Protein AF-A0A7V5RLP4-F1 (afdb_monomer_lite)

Radius of gyration: 27.38 Å; chains: 1; bounding box: 70×38×85 Å

Structure (mmCIF, N/CA/C/O backbone):
data_AF-A0A7V5RLP4-F1
#
_entry.id   AF-A0A7V5RLP4-F1
#
loop_
_atom_site.group_PDB
_atom_site.id
_atom_site.type_symbol
_atom_site.label_atom_id
_atom_site.label_alt_id
_atom_site.label_comp_id
_atom_site.label_asym_id
_atom_site.label_entity_id
_atom_site.label_seq_id
_atom_site.pdbx_PDB_ins_code
_atom_site.Cartn_x
_atom_site.Cartn_y
_atom_site.Cartn_z
_atom_site.occupancy
_atom_site.B_iso_or_equiv
_atom_site.auth_seq_id
_atom_site.auth_comp_id
_atom_site.auth_asym_id
_atom_site.auth_atom_id
_atom_site.pdbx_PDB_model_num
ATOM 1 N N . MET A 1 1 ? 1.473 2.993 -6.554 1.00 88.00 1 MET A N 1
ATOM 2 C CA . MET A 1 1 ? 2.662 3.403 -5.784 1.00 88.00 1 MET A CA 1
ATOM 3 C C . MET A 1 1 ? 2.855 4.885 -6.023 1.00 88.00 1 MET A C 1
ATOM 5 O O . MET A 1 1 ? 2.101 5.454 -6.803 1.00 88.00 1 MET A O 1
ATOM 9 N N . ASP A 1 2 ? 3.792 5.537 -5.348 1.00 88.06 2 ASP A N 1
ATOM 10 C CA . ASP A 1 2 ? 4.184 6.894 -5.712 1.00 88.06 2 ASP A CA 1
ATOM 11 C C . ASP A 1 2 ? 4.863 6.926 -7.097 1.00 88.06 2 ASP A C 1
ATOM 13 O O . ASP A 1 2 ? 5.425 5.930 -7.567 1.00 88.06 2 ASP A O 1
ATOM 17 N N . SER A 1 3 ? 4.816 8.085 -7.756 1.00 92.00 3 SER A N 1
ATOM 18 C CA . SER A 1 3 ? 5.330 8.247 -9.119 1.00 92.00 3 SER A CA 1
ATOM 19 C C . SER A 1 3 ? 6.837 8.004 -9.234 1.00 92.00 3 SER A C 1
ATOM 21 O O . SER A 1 3 ? 7.285 7.493 -10.257 1.00 92.00 3 SER A O 1
ATOM 23 N N . LEU A 1 4 ? 7.633 8.338 -8.209 1.00 95.00 4 LEU A N 1
ATOM 24 C CA . LEU A 1 4 ? 9.088 8.146 -8.251 1.00 95.00 4 LEU A CA 1
ATOM 25 C C . LEU A 1 4 ? 9.426 6.655 -8.295 1.00 95.00 4 LEU A C 1
ATOM 27 O O . LEU A 1 4 ? 10.275 6.226 -9.080 1.00 95.00 4 LEU A O 1
ATOM 31 N N . THR A 1 5 ? 8.718 5.859 -7.502 1.00 95.94 5 THR A N 1
ATOM 32 C CA . THR A 1 5 ? 8.813 4.403 -7.528 1.00 95.94 5 THR A CA 1
ATOM 33 C C . THR A 1 5 ? 8.477 3.832 -8.904 1.00 95.94 5 THR A C 1
ATOM 35 O O . THR A 1 5 ? 9.237 3.014 -9.427 1.00 95.94 5 THR A O 1
ATOM 38 N N . GLN A 1 6 ? 7.386 4.291 -9.524 1.00 96.50 6 GLN A N 1
ATOM 39 C CA . GLN A 1 6 ? 6.956 3.789 -10.833 1.00 96.50 6 GLN A CA 1
ATOM 40 C C . GLN A 1 6 ? 7.912 4.183 -11.967 1.00 96.50 6 GLN A C 1
ATOM 42 O O . GLN A 1 6 ? 8.258 3.349 -12.806 1.00 96.50 6 GLN A O 1
ATOM 47 N N . ILE A 1 7 ? 8.442 5.409 -11.935 1.00 97.12 7 ILE A N 1
ATOM 48 C CA . ILE A 1 7 ? 9.507 5.864 -12.840 1.00 97.12 7 ILE A CA 1
ATOM 49 C C . ILE A 1 7 ? 10.759 4.992 -12.685 1.00 97.12 7 ILE A C 1
ATOM 51 O O . ILE A 1 7 ? 11.343 4.560 -13.681 1.00 97.12 7 ILE A O 1
ATOM 55 N N . THR A 1 8 ? 11.160 4.707 -11.442 1.00 98.19 8 THR A N 1
ATOM 56 C CA . THR A 1 8 ? 12.350 3.900 -11.133 1.00 98.19 8 THR A CA 1
ATOM 57 C C . THR A 1 8 ? 12.193 2.470 -11.647 1.00 98.19 8 THR A C 1
ATOM 59 O O . THR A 1 8 ? 13.074 1.961 -12.343 1.00 98.19 8 THR A O 1
ATOM 62 N N . LEU A 1 9 ? 11.052 1.831 -11.363 1.00 98.31 9 LEU A N 1
ATOM 63 C CA . LEU A 1 9 ? 10.751 0.485 -11.845 1.00 98.31 9 LEU A CA 1
ATOM 64 C C . LEU A 1 9 ? 10.711 0.437 -13.372 1.00 98.31 9 LEU A C 1
ATOM 66 O O . LEU A 1 9 ? 11.380 -0.406 -13.973 1.00 98.31 9 LEU A O 1
ATOM 70 N N . GLY A 1 10 ? 9.981 1.363 -13.995 1.00 98.12 10 GLY A N 1
ATOM 71 C CA . GLY A 1 10 ? 9.885 1.467 -15.445 1.00 98.12 10 GLY A CA 1
ATOM 72 C C . GLY A 1 10 ? 11.258 1.608 -16.099 1.00 98.12 10 GLY A C 1
ATOM 73 O O . GLY A 1 10 ? 11.580 0.873 -17.032 1.00 98.12 10 GLY A O 1
ATOM 74 N N . ALA A 1 11 ? 12.113 2.493 -15.582 1.00 98.56 11 ALA A N 1
ATOM 75 C CA . ALA A 1 11 ? 13.463 2.691 -16.101 1.00 98.56 11 ALA A CA 1
ATOM 76 C C . ALA A 1 11 ? 14.354 1.451 -15.957 1.00 98.56 11 ALA A C 1
ATOM 78 O O . ALA A 1 11 ? 15.051 1.087 -16.906 1.00 98.56 11 ALA A O 1
ATOM 79 N N . ALA A 1 12 ? 14.320 0.779 -14.805 1.00 98.50 12 ALA A N 1
ATOM 80 C CA . ALA A 1 12 ? 15.115 -0.425 -14.565 1.00 98.50 12 ALA A CA 1
ATOM 81 C C . ALA A 1 12 ? 14.670 -1.608 -15.441 1.00 98.50 12 ALA A C 1
ATOM 83 O O . ALA A 1 12 ? 15.495 -2.380 -15.939 1.00 98.50 12 ALA A O 1
ATOM 84 N N . VAL A 1 13 ? 13.362 -1.731 -15.674 1.00 98.25 13 VAL A N 1
ATOM 85 C CA . VAL A 1 13 ? 12.774 -2.698 -16.609 1.00 98.25 13 VAL A CA 1
ATOM 86 C C . VAL A 1 13 ? 13.137 -2.346 -18.055 1.00 98.25 13 VAL A C 1
ATOM 88 O O . VAL A 1 13 ? 13.515 -3.222 -18.835 1.00 98.25 13 VAL A O 1
ATOM 91 N N . GLY A 1 14 ? 13.111 -1.062 -18.415 1.00 97.94 14 GLY A N 1
ATOM 92 C CA . GLY A 1 14 ? 13.597 -0.573 -19.704 1.00 97.94 14 GLY A CA 1
ATOM 93 C C . GLY A 1 14 ? 15.065 -0.935 -19.939 1.00 97.94 14 GLY A C 1
ATOM 94 O O . GLY A 1 14 ? 15.421 -1.493 -20.978 1.00 97.94 14 GLY A O 1
ATOM 95 N N . GLU A 1 15 ? 15.919 -0.717 -18.940 1.00 98.06 15 GLU A N 1
ATOM 96 C CA . GLU A 1 15 ? 17.317 -1.147 -18.980 1.00 98.06 15 GLU A CA 1
ATOM 97 C C . GLU A 1 15 ? 17.457 -2.663 -19.158 1.00 98.06 15 GLU A C 1
ATOM 99 O O . GLU A 1 15 ? 18.246 -3.115 -19.989 1.00 98.06 15 GLU A O 1
ATOM 104 N N . ALA A 1 16 ? 16.680 -3.454 -18.418 1.00 97.62 16 ALA A N 1
ATOM 105 C CA . ALA A 1 16 ? 16.729 -4.911 -18.499 1.00 97.62 16 ALA A CA 1
ATOM 106 C C . ALA A 1 16 ? 16.284 -5.448 -19.872 1.00 97.62 16 ALA A C 1
ATOM 108 O O . ALA A 1 16 ? 16.827 -6.445 -20.346 1.00 97.62 16 ALA A O 1
ATOM 109 N N . THR A 1 17 ? 15.327 -4.783 -20.523 1.00 96.81 17 THR A N 1
ATOM 110 C CA . THR A 1 17 ? 14.737 -5.218 -21.800 1.00 96.81 17 THR A CA 1
ATOM 111 C C . THR A 1 17 ? 15.553 -4.783 -23.016 1.00 96.81 17 THR A C 1
ATOM 113 O O . THR A 1 17 ? 15.830 -5.593 -23.902 1.00 96.81 17 THR A O 1
ATOM 116 N N . LEU A 1 18 ? 15.959 -3.510 -23.079 1.00 96.31 18 LEU A N 1
ATOM 117 C CA . LEU A 1 18 ? 16.610 -2.923 -24.258 1.00 96.31 18 LEU A CA 1
ATOM 118 C C . LEU A 1 18 ? 17.900 -2.147 -23.963 1.00 96.31 18 LEU A C 1
ATOM 120 O O . LEU A 1 18 ? 18.554 -1.684 -24.905 1.00 96.31 18 LEU A O 1
ATOM 124 N N . GLY A 1 19 ? 18.323 -2.038 -22.702 1.00 95.50 19 GLY A N 1
ATOM 125 C CA . GLY A 1 19 ? 19.481 -1.238 -22.287 1.00 95.50 19 GLY A CA 1
ATOM 126 C C . GLY A 1 19 ? 20.775 -1.567 -23.029 1.00 95.50 19 GLY A C 1
ATOM 127 O O . GLY A 1 19 ? 21.498 -0.669 -23.462 1.00 95.50 19 GLY A O 1
ATOM 128 N N . ARG A 1 20 ? 21.032 -2.850 -23.312 1.00 93.50 20 ARG A N 1
ATOM 129 C CA . ARG A 1 20 ? 22.218 -3.274 -24.085 1.00 93.50 20 ARG A CA 1
ATOM 130 C C . ARG A 1 20 ? 22.219 -2.767 -25.531 1.00 93.50 20 ARG A C 1
ATOM 132 O O . ARG A 1 20 ? 23.291 -2.508 -26.073 1.00 93.50 20 ARG A O 1
ATOM 139 N N . LYS A 1 21 ? 21.042 -2.609 -26.152 1.00 93.38 21 LYS A N 1
ATOM 140 C CA . LYS A 1 21 ? 20.908 -2.128 -27.537 1.00 93.38 21 LYS A CA 1
ATOM 141 C C . LYS A 1 21 ? 20.941 -0.604 -27.597 1.00 93.38 21 LYS A C 1
ATOM 143 O O . LYS A 1 21 ? 21.742 -0.040 -28.337 1.00 93.38 21 LYS A O 1
ATOM 148 N N . VAL A 1 22 ? 20.130 0.077 -26.786 1.00 94.81 22 VAL A N 1
ATOM 149 C CA . VAL A 1 22 ? 19.871 1.526 -26.941 1.00 94.81 22 VAL A CA 1
ATOM 150 C C . VAL A 1 22 ? 20.313 2.386 -25.747 1.00 94.81 22 VAL A C 1
ATOM 152 O O . VAL A 1 22 ? 20.128 3.603 -25.764 1.00 94.81 22 VAL A O 1
ATOM 155 N N . GLY A 1 23 ? 20.952 1.793 -24.733 1.00 94.88 23 GLY A N 1
ATOM 156 C CA . GLY A 1 23 ? 21.509 2.497 -23.572 1.00 94.88 23 GLY A CA 1
ATOM 157 C C . GLY A 1 23 ? 20.450 3.240 -22.757 1.00 94.88 23 GLY A C 1
ATOM 158 O O . GLY A 1 23 ? 19.337 2.752 -22.580 1.00 94.88 23 GLY A O 1
ATOM 159 N N . ASN A 1 24 ? 20.775 4.458 -22.309 1.00 96.25 24 ASN A N 1
ATOM 160 C CA . ASN A 1 24 ? 19.891 5.283 -21.471 1.00 96.25 24 ASN A CA 1
ATOM 161 C C . ASN A 1 24 ? 18.547 5.630 -22.138 1.00 96.25 24 ASN A C 1
ATOM 163 O O . ASN A 1 24 ? 17.594 5.946 -21.433 1.00 96.25 24 ASN A O 1
ATOM 167 N N . LYS A 1 25 ? 18.417 5.509 -23.469 1.00 96.19 25 LYS A N 1
ATOM 168 C CA . LYS A 1 25 ? 17.109 5.638 -24.137 1.00 96.19 25 LYS A CA 1
ATOM 169 C C . LYS A 1 25 ? 16.126 4.562 -23.669 1.00 96.19 25 LYS A C 1
ATOM 171 O O . LYS A 1 25 ? 14.938 4.839 -23.578 1.00 96.19 25 LYS A O 1
ATOM 176 N N . ALA A 1 26 ? 16.613 3.361 -23.349 1.00 97.00 26 ALA A N 1
ATOM 177 C CA . ALA A 1 26 ? 15.777 2.289 -22.821 1.00 97.00 26 ALA A CA 1
ATOM 178 C C . ALA A 1 26 ? 15.255 2.649 -21.426 1.00 97.00 26 ALA A C 1
ATOM 180 O O . ALA A 1 26 ? 14.072 2.499 -21.154 1.00 97.00 26 ALA A O 1
ATOM 181 N N . MET A 1 27 ? 16.119 3.197 -20.569 1.00 98.00 27 MET A N 1
ATOM 182 C CA . MET A 1 27 ? 15.724 3.684 -19.245 1.00 98.00 27 MET A CA 1
ATOM 183 C C . MET A 1 27 ? 14.701 4.820 -19.339 1.00 98.00 27 MET A C 1
ATOM 185 O O . MET A 1 27 ? 13.690 4.782 -18.650 1.00 98.00 27 MET A O 1
ATOM 189 N N . LEU A 1 28 ? 14.917 5.793 -20.230 1.00 97.88 28 LEU A N 1
ATOM 190 C CA . LEU A 1 28 ? 13.987 6.906 -20.432 1.00 97.88 28 LEU A CA 1
ATOM 191 C C . LEU A 1 28 ? 12.606 6.424 -20.894 1.00 97.88 28 LEU A C 1
ATOM 193 O O . LEU A 1 28 ? 11.597 6.756 -20.280 1.00 97.88 28 LEU A O 1
ATOM 197 N N . TRP A 1 29 ? 12.548 5.620 -21.958 1.00 97.81 29 TRP A N 1
ATOM 198 C CA . TRP A 1 29 ? 11.272 5.104 -22.458 1.00 97.81 29 TRP A CA 1
ATOM 199 C C . TRP A 1 29 ? 10.625 4.108 -21.499 1.00 97.81 29 TRP A C 1
ATOM 201 O O . TRP A 1 29 ? 9.402 4.035 -21.445 1.00 97.81 29 TRP A O 1
ATOM 211 N N . GLY A 1 30 ? 11.427 3.380 -20.721 1.00 98.06 30 GLY A N 1
ATOM 212 C CA . GLY A 1 30 ? 10.949 2.534 -19.637 1.00 98.06 30 GLY A CA 1
ATOM 213 C C . GLY A 1 30 ? 10.281 3.354 -18.536 1.00 98.06 30 GLY A C 1
ATOM 214 O O . GLY A 1 30 ? 9.171 3.024 -18.136 1.00 98.06 30 GLY A O 1
ATOM 215 N N . ALA A 1 31 ? 10.902 4.454 -18.096 1.00 98.00 31 ALA A N 1
ATOM 216 C CA . ALA A 1 31 ? 10.307 5.396 -17.144 1.00 98.00 31 ALA A CA 1
ATOM 217 C C . ALA A 1 31 ? 8.994 5.980 -17.672 1.00 98.00 31 ALA A C 1
ATOM 219 O O . ALA A 1 31 ? 8.004 6.008 -16.950 1.00 98.00 31 ALA A O 1
ATOM 220 N N . ILE A 1 32 ? 8.966 6.407 -18.939 1.00 97.75 32 ILE A N 1
ATOM 221 C CA . ILE A 1 32 ? 7.748 6.928 -19.573 1.00 97.75 32 ILE A CA 1
ATOM 222 C C . ILE A 1 32 ? 6.660 5.852 -19.581 1.00 97.75 32 ILE A C 1
ATOM 224 O O . ILE A 1 32 ? 5.558 6.108 -19.106 1.00 97.75 32 ILE A O 1
ATOM 228 N N . ALA A 1 33 ? 6.967 4.643 -20.061 1.00 97.06 33 ALA A N 1
ATOM 229 C CA . ALA A 1 33 ? 6.018 3.532 -20.085 1.00 97.06 33 ALA A CA 1
ATOM 230 C C . ALA A 1 33 ? 5.509 3.177 -18.680 1.00 97.06 33 ALA A C 1
ATOM 232 O O . ALA A 1 33 ? 4.318 2.944 -18.513 1.00 97.06 33 ALA A O 1
ATOM 233 N N . GLY A 1 34 ? 6.385 3.210 -17.675 1.00 94.38 34 GLY A N 1
ATOM 234 C CA . GLY A 1 34 ? 6.033 3.015 -16.271 1.00 94.38 34 GLY A CA 1
ATOM 235 C C . GLY A 1 34 ? 5.171 4.131 -15.678 1.00 94.38 34 GLY A C 1
ATOM 236 O O . GLY A 1 34 ? 4.546 3.904 -14.656 1.00 94.38 34 GLY A O 1
ATOM 237 N N . THR A 1 35 ? 5.081 5.310 -16.293 1.00 94.56 35 THR A N 1
ATOM 238 C CA . THR A 1 35 ? 4.209 6.407 -15.829 1.00 94.56 35 THR A CA 1
ATOM 239 C C . THR A 1 35 ? 2.866 6.439 -16.560 1.00 94.56 35 THR A C 1
ATOM 241 O O . THR A 1 35 ? 1.893 6.945 -16.010 1.00 94.56 35 THR A O 1
ATOM 244 N N . ILE A 1 36 ? 2.784 5.887 -17.779 1.00 94.62 36 ILE A N 1
ATOM 245 C CA . ILE A 1 36 ? 1.569 5.920 -18.614 1.00 94.62 36 ILE A CA 1
ATOM 246 C C . ILE A 1 36 ? 0.305 5.456 -17.872 1.00 94.62 36 ILE A C 1
ATOM 248 O O . ILE A 1 36 ? -0.702 6.151 -18.014 1.00 94.62 36 ILE A O 1
ATOM 252 N N . PRO A 1 37 ? 0.306 4.354 -17.091 1.00 91.62 37 PRO A N 1
ATOM 253 C CA . PRO A 1 37 ? -0.910 3.907 -16.417 1.00 91.62 37 PRO A CA 1
ATOM 254 C C . PRO A 1 37 ? -1.540 4.977 -15.515 1.00 91.62 37 PRO A C 1
ATOM 256 O O . PRO A 1 37 ? -2.752 5.178 -15.560 1.00 91.62 37 PRO A O 1
ATOM 259 N N . ASP A 1 38 ? -0.710 5.725 -14.782 1.00 90.56 38 ASP A N 1
ATOM 260 C CA . ASP A 1 38 ? -1.128 6.789 -13.858 1.00 90.56 38 ASP A CA 1
ATOM 261 C C . ASP A 1 38 ? -1.484 8.114 -14.552 1.00 90.56 38 ASP A C 1
ATOM 263 O O . ASP A 1 38 ? -1.999 9.030 -13.909 1.00 90.56 38 ASP A O 1
ATOM 267 N N . LEU A 1 39 ? -1.248 8.253 -15.864 1.00 86.69 39 LEU A N 1
ATOM 268 C CA . LEU A 1 39 ? -1.706 9.431 -16.615 1.00 86.69 39 LEU A CA 1
ATOM 269 C C . LEU A 1 39 ? -3.237 9.489 -16.734 1.00 86.69 39 LEU A C 1
ATOM 271 O O . LEU A 1 39 ? -3.774 10.512 -17.157 1.00 86.69 39 LEU A O 1
ATOM 275 N N . ASP A 1 40 ? -3.948 8.446 -16.294 1.00 80.75 40 ASP A N 1
ATOM 276 C CA . ASP A 1 40 ? -5.395 8.472 -16.066 1.00 80.75 40 ASP A CA 1
ATOM 277 C C . ASP A 1 40 ? -5.829 9.607 -15.114 1.00 80.75 40 ASP A C 1
ATOM 279 O O . ASP A 1 40 ? -6.944 10.121 -15.223 1.00 80.75 40 ASP A O 1
ATOM 283 N N . VAL A 1 41 ? -4.923 10.098 -14.258 1.00 79.12 41 VAL A N 1
ATOM 284 C CA . VAL A 1 41 ? -5.144 11.260 -13.393 1.00 79.12 41 VAL A CA 1
ATOM 285 C C . VAL A 1 41 ? -5.390 12.547 -14.181 1.00 79.12 41 VAL A C 1
ATOM 287 O O . VAL A 1 41 ? -6.027 13.457 -13.656 1.00 79.12 41 VAL A O 1
ATOM 290 N N . LEU A 1 42 ? -4.956 12.640 -15.441 1.00 80.38 42 LEU A N 1
ATOM 291 C CA . LEU A 1 42 ? -5.236 13.796 -16.299 1.00 80.38 42 LEU A CA 1
ATOM 292 C C . LEU A 1 42 ? -6.731 13.932 -16.622 1.00 80.38 42 LEU A C 1
ATOM 294 O O . LEU A 1 42 ? -7.175 15.019 -16.976 1.00 80.38 42 LEU A O 1
ATOM 298 N N . ALA A 1 43 ? -7.519 12.866 -16.439 1.00 77.19 43 ALA A N 1
ATOM 299 C CA . ALA A 1 43 ? -8.974 12.926 -16.520 1.00 77.19 43 ALA A CA 1
ATOM 300 C C . ALA A 1 43 ? -9.622 13.568 -15.276 1.00 77.19 43 ALA A C 1
ATOM 302 O O . ALA A 1 43 ? -10.805 13.896 -15.321 1.00 77.19 43 ALA A O 1
ATOM 303 N N . SER A 1 44 ? -8.872 13.779 -14.181 1.00 76.25 44 SER A N 1
ATOM 304 C CA . SER A 1 44 ? -9.396 14.294 -12.901 1.00 76.25 44 SER A CA 1
ATOM 305 C C . SER A 1 44 ? -10.188 15.604 -13.012 1.00 76.25 44 SER A C 1
ATOM 307 O O . SER A 1 44 ? -11.202 15.700 -12.332 1.00 76.25 44 SER A O 1
ATOM 309 N N . PRO A 1 45 ? -9.805 16.598 -13.843 1.00 80.31 45 PRO A N 1
ATOM 310 C CA . PRO A 1 45 ? -10.593 17.825 -13.999 1.00 80.31 45 PRO A CA 1
ATOM 311 C C . PRO A 1 45 ? -11.989 17.608 -14.603 1.00 80.31 45 PRO A C 1
ATOM 313 O O . PRO A 1 45 ? -12.818 18.510 -14.544 1.00 80.31 45 PRO A O 1
ATOM 316 N N . PHE A 1 46 ? -12.249 16.437 -15.192 1.00 79.94 46 PHE A N 1
ATOM 317 C CA . PHE A 1 46 ? -13.480 16.119 -15.918 1.00 79.94 46 PHE A CA 1
ATOM 318 C C . PHE A 1 46 ? -14.393 15.125 -15.177 1.00 79.94 46 PHE A C 1
ATOM 320 O O . PHE A 1 46 ? -15.435 14.753 -15.713 1.00 79.94 46 PHE A O 1
ATOM 327 N N . ILE A 1 47 ? -14.017 14.668 -13.974 1.00 78.88 47 ILE A N 1
ATOM 328 C CA . ILE A 1 47 ? -14.740 13.636 -13.208 1.00 78.88 47 ILE A CA 1
ATOM 329 C C . ILE A 1 47 ? -14.844 14.003 -11.719 1.00 78.88 47 ILE A C 1
ATOM 331 O O . ILE A 1 47 ? -14.013 14.745 -11.200 1.00 78.88 47 ILE A O 1
ATOM 335 N N . SER A 1 48 ? -15.844 13.470 -11.005 1.00 76.00 48 SER A N 1
ATOM 336 C CA . SER A 1 48 ? -15.986 13.700 -9.553 1.00 76.00 48 SER A CA 1
ATOM 337 C C . SER A 1 48 ? -14.893 12.994 -8.735 1.00 76.00 48 SER A C 1
ATOM 339 O O . SER A 1 48 ? -14.289 12.025 -9.200 1.00 76.00 48 SER A O 1
ATOM 341 N N . ASP A 1 49 ? -14.667 13.415 -7.483 1.00 74.88 49 ASP A N 1
ATOM 342 C CA . ASP A 1 49 ? -13.701 12.774 -6.569 1.00 74.88 49 ASP A CA 1
ATOM 343 C C . ASP A 1 49 ? -13.950 11.263 -6.437 1.00 74.88 49 ASP A C 1
ATOM 345 O O . ASP A 1 49 ? -13.023 10.450 -6.476 1.00 74.88 49 ASP A O 1
ATOM 349 N N . VAL A 1 50 ? -15.219 10.868 -6.328 1.00 76.00 50 VAL A N 1
ATOM 350 C CA . VAL A 1 50 ? -15.617 9.460 -6.220 1.00 76.00 50 VAL A CA 1
ATOM 351 C C . VAL A 1 50 ? -15.411 8.724 -7.541 1.00 76.00 50 VAL A C 1
ATOM 353 O O . VAL A 1 50 ? -14.921 7.594 -7.550 1.00 76.00 50 VAL A O 1
ATOM 356 N N . GLN A 1 51 ? -15.738 9.351 -8.674 1.00 77.69 51 GLN A N 1
ATOM 357 C CA . GLN A 1 51 ? -15.456 8.776 -9.990 1.00 77.69 51 GLN A CA 1
ATOM 358 C C . GLN A 1 51 ? -13.957 8.584 -10.206 1.00 77.69 51 GLN A C 1
ATOM 360 O O . GLN A 1 51 ? -13.560 7.538 -10.707 1.00 77.69 51 GLN A O 1
ATOM 365 N N . ARG A 1 52 ? -13.123 9.525 -9.761 1.00 77.81 52 ARG A N 1
ATOM 366 C CA . ARG A 1 52 ? -11.666 9.404 -9.805 1.00 77.81 52 ARG A CA 1
ATOM 367 C C . ARG A 1 52 ? -11.174 8.197 -9.014 1.00 77.81 52 ARG A C 1
ATOM 369 O O . ARG A 1 52 ? -10.350 7.453 -9.527 1.00 77.81 52 ARG A O 1
ATOM 376 N N . LEU A 1 53 ? -11.703 7.947 -7.813 1.00 79.12 53 LEU A N 1
ATOM 377 C CA . LEU A 1 53 ? -11.339 6.762 -7.017 1.00 79.12 53 LEU A CA 1
ATOM 378 C C . LEU A 1 53 ? -11.696 5.443 -7.703 1.00 79.12 53 LEU A C 1
ATOM 380 O O . LEU A 1 53 ? -11.021 4.436 -7.475 1.00 79.12 53 LEU A O 1
ATOM 384 N N . VAL A 1 54 ? -12.775 5.432 -8.488 1.00 79.88 54 VAL A N 1
ATOM 385 C CA . VAL A 1 54 ? -13.231 4.253 -9.231 1.00 79.88 54 VAL A CA 1
ATOM 386 C C . VAL A 1 54 ? -12.440 4.086 -10.525 1.00 79.88 54 VAL A C 1
ATOM 388 O O . VAL A 1 54 ? -11.949 2.995 -10.784 1.00 79.88 54 VAL A O 1
ATOM 391 N N . PHE A 1 55 ? -12.292 5.151 -11.310 1.00 80.38 55 PHE A N 1
ATOM 392 C CA . PHE A 1 55 ? -11.641 5.135 -12.617 1.00 80.38 55 PHE A CA 1
ATOM 393 C C . PHE A 1 55 ? -10.136 4.905 -12.508 1.00 80.38 55 PHE A C 1
ATOM 395 O O . PHE A 1 55 ? -9.600 4.068 -13.235 1.00 80.38 55 PHE A O 1
ATOM 402 N N . HIS A 1 56 ? -9.480 5.582 -11.562 1.00 81.75 56 HIS A N 1
ATOM 403 C CA . HIS A 1 56 ? -8.058 5.400 -11.317 1.00 81.75 56 HIS A CA 1
ATOM 404 C C . HIS A 1 56 ? -7.781 3.932 -10.975 1.00 81.75 56 HIS A C 1
ATOM 406 O O . HIS A 1 56 ? -8.458 3.350 -10.117 1.00 81.75 56 HIS A O 1
ATOM 412 N N . ARG A 1 57 ? -6.799 3.331 -11.654 1.00 83.62 57 ARG A N 1
ATOM 413 C CA . ARG A 1 57 ? -6.445 1.901 -11.528 1.00 83.62 57 ARG A CA 1
ATOM 414 C C . ARG A 1 57 ? -7.444 0.902 -12.106 1.00 83.62 57 ARG A C 1
ATOM 416 O O . ARG A 1 57 ? -7.489 -0.257 -11.671 1.00 83.62 57 ARG A O 1
ATOM 423 N N . SER A 1 58 ? -8.226 1.353 -13.085 1.00 88.81 58 SER A N 1
ATOM 424 C CA . SER A 1 58 ? -9.106 0.505 -13.893 1.00 88.81 58 SER A CA 1
ATOM 425 C C . SER A 1 58 ? -8.459 0.166 -15.240 1.00 88.81 58 SER A C 1
ATOM 427 O O . SER A 1 58 ? -7.512 -0.616 -15.286 1.00 88.81 58 SER A O 1
ATOM 429 N N . PHE A 1 59 ? -8.939 0.753 -16.340 1.00 92.25 59 PHE A N 1
ATOM 430 C CA . PHE A 1 59 ? -8.555 0.378 -17.702 1.00 92.25 59 PHE A CA 1
ATOM 431 C C . PHE A 1 59 ? -7.042 0.427 -17.958 1.00 92.25 59 PHE A C 1
ATOM 433 O O . PHE A 1 59 ? -6.471 -0.566 -18.407 1.00 92.25 59 PHE A O 1
ATOM 440 N N . THR A 1 60 ? -6.392 1.549 -17.647 1.00 93.12 60 THR A N 1
ATOM 441 C CA . THR A 1 60 ? -4.961 1.796 -17.901 1.00 93.12 60 THR A CA 1
ATOM 442 C C . THR A 1 60 ? -4.032 0.896 -17.085 1.00 93.12 60 THR A C 1
ATOM 444 O O . THR A 1 60 ? -2.878 0.693 -17.457 1.00 93.12 60 THR A O 1
ATOM 447 N N . HIS A 1 61 ? -4.547 0.291 -16.015 1.00 94.75 61 HIS A N 1
ATOM 448 C CA . HIS A 1 61 ? -3.825 -0.623 -15.131 1.00 94.75 61 HIS A CA 1
ATOM 449 C C . HIS A 1 61 ? -4.209 -2.096 -15.358 1.00 94.75 61 HIS A C 1
ATOM 451 O O . HIS A 1 61 ? -3.919 -2.957 -14.525 1.00 94.75 61 HIS A O 1
ATOM 457 N N . SER A 1 62 ? -4.863 -2.407 -16.478 1.00 96.19 62 SER A N 1
ATOM 458 C CA . SER A 1 62 ? -5.231 -3.776 -16.845 1.00 96.19 62 SER A CA 1
ATOM 459 C C . SER A 1 62 ? -4.139 -4.482 -17.652 1.00 96.19 62 SER A C 1
ATOM 461 O O . SER A 1 62 ? -3.394 -3.870 -18.421 1.00 96.19 62 SER A O 1
ATOM 463 N N . ILE A 1 63 ? -4.079 -5.811 -17.539 1.00 96.81 63 ILE A N 1
ATOM 464 C CA . ILE A 1 63 ? -3.185 -6.641 -18.362 1.00 96.81 63 ILE A CA 1
ATOM 465 C C . ILE A 1 63 ? -3.539 -6.479 -19.847 1.00 96.81 63 ILE A C 1
ATOM 467 O O . ILE A 1 63 ? -2.650 -6.400 -20.695 1.00 96.81 63 ILE A O 1
ATOM 471 N N . LEU A 1 64 ? -4.835 -6.373 -20.160 1.00 96.88 64 LEU A N 1
ATOM 472 C CA . LEU A 1 64 ? -5.311 -6.158 -21.523 1.00 96.88 64 LEU A CA 1
ATOM 473 C C . LEU A 1 64 ? -4.766 -4.848 -22.110 1.00 96.88 64 LEU A C 1
ATOM 475 O O . LEU A 1 64 ? -4.304 -4.841 -23.250 1.00 96.88 64 LEU A O 1
ATOM 479 N N . PHE A 1 65 ? -4.761 -3.761 -21.332 1.00 96.50 65 PHE A N 1
ATOM 480 C CA . PHE A 1 65 ? -4.178 -2.488 -21.757 1.00 96.50 65 PHE A CA 1
ATOM 481 C C . PHE A 1 65 ? -2.695 -2.636 -22.098 1.00 96.50 65 PHE A C 1
ATOM 483 O O . PHE A 1 65 ? -2.284 -2.234 -23.186 1.00 96.50 65 PHE A O 1
ATOM 490 N N . ALA A 1 66 ? -1.909 -3.291 -21.236 1.00 97.38 66 ALA A N 1
ATOM 491 C CA . ALA A 1 66 ? -0.496 -3.548 -21.506 1.00 97.38 66 ALA A CA 1
ATOM 492 C C . ALA A 1 66 ? -0.286 -4.342 -22.810 1.00 97.38 66 ALA A C 1
ATOM 494 O O . ALA A 1 66 ? 0.559 -3.972 -23.623 1.00 97.38 66 ALA A O 1
ATOM 495 N N . VAL A 1 67 ? -1.082 -5.391 -23.050 1.00 97.81 67 VAL A N 1
ATOM 496 C CA . VAL A 1 67 ? -0.996 -6.223 -24.266 1.00 97.81 67 VAL A CA 1
ATOM 497 C C . VAL A 1 67 ? -1.347 -5.434 -25.533 1.00 97.81 67 VAL A C 1
ATOM 499 O O . VAL A 1 67 ? -0.648 -5.557 -26.538 1.00 97.81 67 VAL A O 1
ATOM 502 N N . LEU A 1 68 ? -2.404 -4.617 -25.504 1.00 97.38 68 LEU A N 1
ATOM 503 C CA . LEU A 1 68 ? -2.888 -3.894 -26.685 1.00 97.38 68 LEU A CA 1
ATOM 504 C C . LEU A 1 68 ? -2.059 -2.642 -27.005 1.00 97.38 68 LEU A C 1
ATOM 506 O O . LEU A 1 68 ? -1.772 -2.374 -28.173 1.00 97.38 68 LEU A O 1
ATOM 510 N N . PHE A 1 69 ? -1.657 -1.875 -25.988 1.00 96.88 69 PHE A N 1
ATOM 511 C CA . PHE A 1 69 ? -0.951 -0.606 -26.192 1.00 96.88 69 PHE A CA 1
ATOM 512 C C . PHE A 1 69 ? 0.552 -0.776 -26.407 1.00 96.88 69 PHE A C 1
ATOM 514 O O . PHE A 1 69 ? 1.162 0.051 -27.088 1.00 96.88 69 PHE A O 1
ATOM 521 N N . ALA A 1 70 ? 1.170 -1.850 -25.912 1.00 97.81 70 ALA A N 1
ATOM 522 C CA . ALA A 1 70 ? 2.605 -2.059 -26.085 1.00 97.81 70 ALA A CA 1
ATOM 523 C C . ALA A 1 70 ? 3.065 -2.153 -27.559 1.00 97.81 70 ALA A C 1
ATOM 525 O O . ALA A 1 70 ? 4.060 -1.510 -27.909 1.00 97.81 70 ALA A O 1
ATOM 526 N N . PRO A 1 71 ? 2.365 -2.860 -28.472 1.00 97.88 71 PRO A N 1
ATOM 527 C CA . PRO A 1 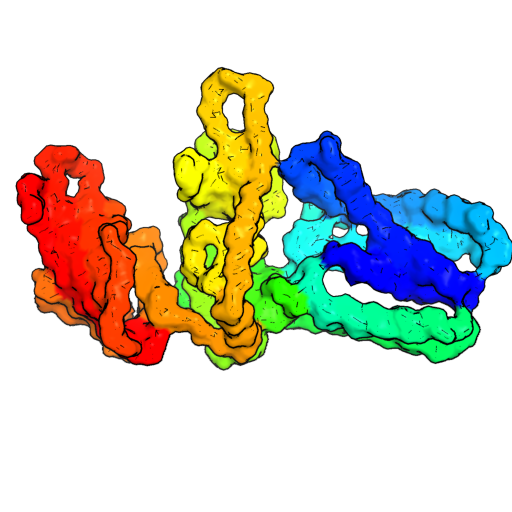71 ? 2.664 -2.820 -29.904 1.00 97.88 71 PRO A CA 1
ATOM 528 C C . PRO A 1 71 ? 2.567 -1.418 -30.512 1.00 97.88 71 PRO A C 1
ATOM 530 O O . PRO A 1 71 ? 3.409 -1.042 -31.330 1.00 97.88 71 PRO A O 1
ATOM 533 N N . VAL A 1 72 ? 1.558 -0.640 -30.109 1.00 97.50 72 VAL A N 1
ATOM 534 C CA . VAL A 1 72 ? 1.327 0.724 -30.605 1.00 97.50 72 VAL A CA 1
ATOM 535 C C . VAL A 1 72 ? 2.469 1.639 -30.172 1.00 97.50 72 VAL A C 1
ATOM 537 O O . VAL A 1 72 ? 3.11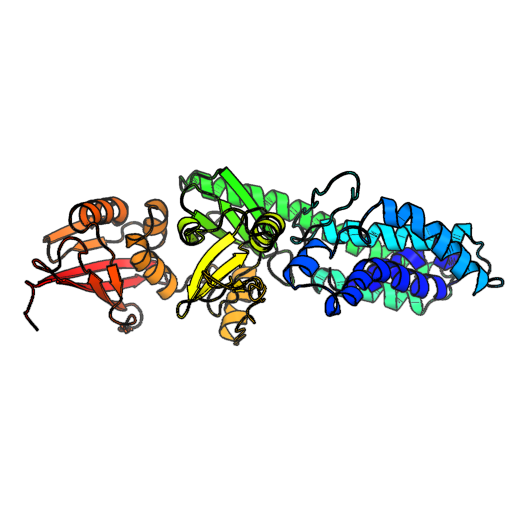7 2.251 -31.023 1.00 97.50 72 VAL A O 1
ATOM 540 N N . LEU A 1 73 ? 2.780 1.667 -28.874 1.00 96.62 73 LEU A N 1
ATOM 541 C CA . LEU A 1 73 ? 3.890 2.449 -28.328 1.00 96.62 73 LEU A CA 1
ATOM 542 C C . LEU A 1 73 ? 5.225 2.020 -28.934 1.00 96.62 73 LEU A C 1
ATOM 544 O O . LEU A 1 73 ? 5.987 2.865 -29.395 1.00 96.62 73 LEU A O 1
ATOM 548 N N . GLY A 1 74 ? 5.482 0.715 -29.027 1.00 96.88 74 GLY A N 1
ATOM 549 C CA . GLY A 1 74 ? 6.718 0.205 -29.610 1.00 96.88 74 GLY A CA 1
ATOM 550 C C . GLY A 1 74 ? 6.922 0.633 -31.064 1.00 96.88 74 GLY A C 1
ATOM 551 O O . GLY A 1 74 ? 8.021 1.043 -31.433 1.00 96.88 74 GLY A O 1
ATOM 552 N N . LYS A 1 75 ? 5.861 0.630 -31.885 1.00 96.56 75 LYS A N 1
ATOM 553 C CA . LYS A 1 75 ? 5.910 1.153 -33.262 1.00 96.56 75 LYS A CA 1
ATOM 554 C C . LYS A 1 75 ? 6.177 2.659 -33.304 1.00 96.56 75 LYS A C 1
ATOM 556 O O . LYS A 1 75 ? 6.967 3.101 -34.135 1.00 96.56 75 LYS A O 1
ATOM 561 N N . LEU A 1 76 ? 5.536 3.443 -32.436 1.00 95.88 76 LEU A N 1
ATOM 562 C CA . LEU A 1 76 ? 5.749 4.894 -32.367 1.00 95.88 76 LEU A CA 1
ATOM 563 C C . LEU A 1 76 ? 7.190 5.226 -31.963 1.00 95.88 76 LEU A C 1
ATOM 565 O O . LEU A 1 76 ? 7.858 5.998 -32.649 1.00 95.88 76 LEU A O 1
ATOM 569 N N . ILE A 1 77 ? 7.702 4.579 -30.915 1.00 95.69 77 ILE A N 1
ATOM 570 C CA . ILE A 1 77 ? 9.071 4.786 -30.433 1.00 95.69 77 ILE A CA 1
ATOM 571 C C . ILE A 1 77 ? 10.088 4.342 -31.492 1.00 95.69 77 ILE A C 1
ATOM 573 O O . ILE A 1 77 ? 11.061 5.051 -31.749 1.00 95.69 77 ILE A O 1
ATOM 577 N N . ALA A 1 78 ? 9.845 3.216 -32.169 1.00 94.75 78 ALA A N 1
ATOM 578 C CA . ALA A 1 78 ? 10.710 2.745 -33.247 1.00 94.75 78 ALA A CA 1
ATOM 579 C C . ALA A 1 78 ? 10.813 3.743 -34.408 1.00 94.75 78 ALA A C 1
ATOM 581 O O . ALA A 1 78 ? 11.892 3.890 -34.972 1.00 94.75 78 ALA A O 1
ATOM 582 N N . ARG A 1 79 ? 9.735 4.470 -34.740 1.00 93.31 79 ARG A N 1
ATOM 583 C CA . ARG A 1 79 ? 9.777 5.539 -35.758 1.00 93.31 79 ARG A CA 1
ATOM 584 C C . ARG A 1 79 ? 10.647 6.715 -35.318 1.00 93.31 79 ARG A C 1
ATOM 586 O O . ARG A 1 79 ? 11.450 7.199 -36.106 1.00 93.31 79 ARG A O 1
ATOM 593 N N . VAL A 1 80 ? 10.540 7.132 -34.055 1.00 92.81 80 VAL A N 1
ATOM 594 C CA . VAL A 1 80 ? 11.373 8.204 -33.473 1.00 92.81 80 VAL A CA 1
ATOM 595 C C . VAL A 1 80 ? 12.850 7.788 -33.380 1.00 92.81 80 VAL A C 1
ATOM 597 O O . VAL A 1 80 ? 13.759 8.619 -33.401 1.00 92.81 80 VAL A O 1
ATOM 600 N N . HIS A 1 81 ? 13.117 6.486 -33.283 1.00 91.50 81 HIS A N 1
ATOM 601 C CA . HIS A 1 81 ? 14.446 5.921 -33.073 1.00 91.50 81 HIS A CA 1
ATOM 602 C C . HIS A 1 81 ? 14.863 4.921 -34.160 1.00 91.50 81 HIS A C 1
ATOM 604 O O . HIS A 1 81 ? 15.556 3.948 -33.856 1.00 91.50 81 HIS A O 1
ATOM 610 N N . ALA A 1 82 ? 14.514 5.196 -35.422 1.00 79.12 82 ALA A N 1
ATOM 611 C CA . ALA A 1 82 ? 14.751 4.299 -36.560 1.00 79.12 82 ALA A CA 1
ATOM 612 C C . ALA A 1 82 ? 16.212 3.809 -36.675 1.00 79.12 82 ALA A C 1
ATOM 614 O O . ALA A 1 82 ? 16.456 2.659 -37.026 1.00 79.12 82 ALA A O 1
ATOM 615 N N . ASN A 1 83 ? 17.180 4.642 -36.274 1.00 79.25 83 ASN A N 1
ATOM 616 C CA . ASN A 1 83 ? 18.617 4.344 -36.354 1.00 79.25 83 ASN A CA 1
ATOM 617 C C . ASN A 1 83 ? 19.248 3.903 -35.016 1.00 79.25 83 ASN A C 1
ATOM 619 O O . ASN A 1 83 ? 20.468 3.825 -34.898 1.00 79.25 83 ASN A O 1
ATOM 623 N N . ALA A 1 84 ? 18.457 3.650 -33.967 1.00 75.56 84 ALA A N 1
ATOM 624 C CA . ALA A 1 84 ? 18.990 3.383 -32.625 1.00 75.56 84 ALA A CA 1
ATOM 625 C C . ALA A 1 84 ? 19.468 1.934 -32.400 1.00 75.56 84 ALA A C 1
ATOM 627 O O . ALA A 1 84 ? 20.017 1.649 -31.336 1.00 75.56 84 ALA A O 1
ATOM 628 N N . GLY A 1 85 ? 19.286 1.031 -33.371 1.00 78.50 85 GLY A N 1
ATOM 629 C CA . GLY A 1 85 ? 19.709 -0.375 -33.275 1.00 78.50 85 GLY A CA 1
ATOM 630 C C . GLY A 1 85 ? 18.714 -1.306 -32.565 1.00 78.50 85 GLY A C 1
ATOM 631 O O . GLY A 1 85 ? 19.081 -2.415 -32.178 1.00 78.50 85 GLY A O 1
ATOM 632 N N . ALA A 1 86 ? 17.462 -0.874 -32.381 1.00 89.56 86 ALA A N 1
ATOM 633 C CA . ALA A 1 86 ? 16.359 -1.706 -31.900 1.00 89.56 86 ALA A CA 1
ATOM 634 C C . ALA A 1 86 ? 15.160 -1.601 -32.848 1.00 89.56 86 ALA A C 1
ATOM 636 O O . ALA A 1 86 ? 14.816 -0.511 -33.303 1.00 89.56 86 ALA A O 1
ATOM 637 N N . ASP A 1 87 ? 14.538 -2.742 -33.128 1.00 92.19 87 ASP A N 1
ATOM 638 C CA . ASP A 1 87 ? 13.348 -2.855 -33.959 1.00 92.19 87 ASP A CA 1
ATOM 639 C C . ASP A 1 87 ? 12.072 -2.580 -33.151 1.00 92.19 87 ASP A C 1
ATOM 641 O O . ASP A 1 87 ? 12.082 -2.494 -31.919 1.00 92.19 87 ASP A O 1
ATOM 645 N N . TRP A 1 88 ? 10.941 -2.461 -33.849 1.00 94.75 88 TRP A N 1
ATOM 646 C CA . TRP A 1 88 ? 9.646 -2.222 -33.211 1.00 94.75 88 TRP A CA 1
ATOM 647 C C . TRP A 1 88 ? 9.288 -3.299 -32.183 1.00 94.75 88 TRP A C 1
ATOM 649 O O . TRP A 1 88 ? 8.693 -2.966 -31.167 1.00 94.75 88 TRP A O 1
ATOM 659 N N . ARG A 1 89 ? 9.700 -4.559 -32.392 1.00 95.94 89 ARG A N 1
ATOM 660 C CA . ARG A 1 89 ? 9.454 -5.656 -31.444 1.00 95.94 89 ARG A CA 1
ATOM 661 C C . ARG A 1 89 ? 10.181 -5.429 -30.126 1.00 95.94 89 ARG A C 1
ATOM 663 O O . ARG A 1 89 ? 9.583 -5.608 -29.071 1.00 95.94 89 ARG A O 1
ATOM 670 N N . GLY A 1 90 ? 11.448 -5.013 -30.175 1.00 96.31 90 GLY A N 1
ATOM 671 C CA . GLY A 1 90 ? 12.203 -4.658 -28.979 1.00 96.31 90 GLY A CA 1
ATOM 672 C C . GLY A 1 90 ? 11.534 -3.531 -28.193 1.00 96.31 90 GLY A C 1
ATOM 673 O O . GLY A 1 90 ? 11.358 -3.646 -26.981 1.00 96.31 90 GLY A O 1
ATOM 674 N N . TRP A 1 91 ? 11.125 -2.461 -28.881 1.00 97.56 91 TRP A N 1
ATOM 675 C CA . TRP A 1 91 ? 10.438 -1.337 -28.239 1.00 97.56 91 TRP A CA 1
ATOM 676 C C . TRP A 1 91 ? 9.071 -1.738 -27.684 1.00 97.56 91 TRP A C 1
ATOM 678 O O . TRP A 1 91 ? 8.725 -1.319 -26.586 1.00 97.56 91 TRP A O 1
ATOM 688 N N . SER A 1 92 ? 8.333 -2.606 -28.381 1.00 97.88 92 SER A N 1
ATOM 689 C CA . SER A 1 92 ? 7.076 -3.167 -27.881 1.00 97.88 92 SER A CA 1
ATOM 690 C C . SER A 1 92 ? 7.280 -4.006 -26.628 1.00 97.88 92 SER A C 1
ATOM 692 O O . SER A 1 92 ? 6.488 -3.887 -25.705 1.00 97.88 92 SER A O 1
ATOM 694 N N . TRP A 1 93 ? 8.347 -4.803 -26.543 1.00 98.00 93 TRP A N 1
ATOM 695 C CA . TRP A 1 93 ? 8.664 -5.554 -25.326 1.00 98.00 93 TRP A CA 1
ATOM 696 C C . TRP A 1 93 ? 9.005 -4.645 -24.147 1.00 98.00 93 TRP A C 1
ATOM 698 O O . TRP A 1 93 ? 8.530 -4.885 -23.039 1.00 98.00 93 TRP A O 1
ATOM 708 N N . LEU A 1 94 ? 9.783 -3.586 -24.378 1.00 98.12 94 LEU A N 1
ATOM 709 C CA . LEU A 1 94 ? 10.050 -2.577 -23.353 1.00 98.12 94 LEU A CA 1
ATOM 710 C C . LEU A 1 94 ? 8.752 -1.911 -22.884 1.00 98.12 94 LEU A C 1
ATOM 712 O O . LEU A 1 94 ? 8.520 -1.817 -21.680 1.00 98.12 94 LEU A O 1
ATOM 716 N N . SER A 1 95 ? 7.896 -1.483 -23.817 1.00 98.25 95 SER A N 1
ATOM 717 C CA . SER A 1 95 ? 6.607 -0.870 -23.487 1.00 98.25 95 SER A CA 1
ATOM 718 C C . SER A 1 95 ? 5.693 -1.841 -22.746 1.00 98.25 95 SER A C 1
ATOM 720 O O . SER A 1 95 ? 5.083 -1.445 -21.762 1.00 98.25 95 SER A O 1
ATOM 722 N N . PHE A 1 96 ? 5.634 -3.108 -23.164 1.00 98.50 96 PHE A N 1
ATOM 723 C CA . PHE A 1 96 ? 4.845 -4.141 -22.496 1.00 98.50 96 PHE A CA 1
ATOM 724 C C . PHE A 1 96 ? 5.270 -4.288 -21.044 1.00 98.50 96 PHE A C 1
ATOM 726 O O . PHE A 1 96 ? 4.436 -4.157 -20.156 1.00 98.50 96 PHE A O 1
ATOM 733 N N . TRP A 1 97 ? 6.563 -4.501 -20.791 1.00 98.44 97 TRP A N 1
ATOM 734 C CA . TRP A 1 97 ? 7.030 -4.694 -19.427 1.00 98.44 97 TRP A CA 1
ATOM 735 C C . TRP A 1 97 ? 6.880 -3.432 -18.577 1.00 98.44 97 TRP A C 1
ATOM 737 O O . TRP A 1 97 ? 6.502 -3.560 -17.421 1.00 98.44 97 TRP A O 1
ATOM 747 N N . GLY A 1 98 ? 7.084 -2.232 -19.132 1.00 97.56 98 GLY A N 1
ATOM 748 C CA . GLY A 1 98 ? 6.818 -0.979 -18.414 1.00 97.56 98 GLY A CA 1
ATOM 749 C C . GLY A 1 98 ? 5.342 -0.803 -18.033 1.00 97.56 98 GLY A C 1
ATOM 750 O O . GLY A 1 98 ? 5.038 -0.461 -16.894 1.00 97.56 98 GLY A O 1
ATOM 751 N N . LEU A 1 99 ? 4.423 -1.104 -18.958 1.00 97.94 99 LEU A N 1
ATOM 752 C CA . LEU A 1 99 ? 2.976 -1.045 -18.723 1.00 97.94 99 LEU A CA 1
ATOM 753 C C . LEU A 1 99 ? 2.468 -2.164 -17.807 1.00 97.94 99 LEU A C 1
ATOM 755 O O . LEU A 1 99 ? 1.473 -1.976 -17.120 1.00 97.94 99 LEU A O 1
ATOM 759 N N . PHE A 1 100 ? 3.109 -3.333 -17.818 1.00 98.19 100 PHE A N 1
ATOM 760 C CA . PHE A 1 100 ? 2.665 -4.520 -17.088 1.00 98.19 100 PHE A CA 1
ATOM 761 C C . PHE A 1 100 ? 3.169 -4.556 -15.641 1.00 98.19 100 PHE A C 1
ATOM 763 O O . PHE A 1 100 ? 2.424 -4.935 -14.736 1.00 98.19 100 PHE A O 1
ATOM 770 N N . THR A 1 101 ? 4.421 -4.164 -15.384 1.00 97.81 101 THR A N 1
ATOM 771 C CA . THR A 1 101 ? 4.984 -4.225 -14.025 1.00 97.81 101 THR A CA 1
ATOM 772 C C . THR A 1 101 ? 4.428 -3.140 -13.110 1.00 97.81 101 THR A C 1
ATOM 774 O O . THR A 1 101 ? 4.307 -3.376 -11.909 1.00 97.81 101 THR A O 1
ATOM 777 N N . HIS A 1 102 ? 4.021 -1.995 -13.662 1.00 96.69 102 HIS A N 1
ATOM 778 C CA . HIS A 1 102 ? 3.366 -0.924 -12.916 1.00 96.69 102 HIS A CA 1
ATOM 779 C C . HIS A 1 102 ? 2.114 -1.406 -12.155 1.00 96.69 102 HIS A C 1
ATOM 781 O O . HIS A 1 102 ? 2.097 -1.325 -10.921 1.00 96.69 102 HIS A O 1
ATOM 787 N N . PRO A 1 103 ? 1.066 -1.929 -12.826 1.00 96.44 103 PRO A N 1
ATOM 788 C CA . PRO A 1 103 ? -0.155 -2.354 -12.155 1.00 96.44 103 PRO A CA 1
ATOM 789 C C . PRO A 1 103 ? 0.063 -3.578 -11.264 1.00 96.44 103 PRO A C 1
ATOM 791 O O . PRO A 1 103 ? -0.623 -3.722 -10.248 1.00 96.44 103 PRO A O 1
ATOM 794 N N . LEU A 1 104 ? 1.042 -4.428 -11.601 1.00 96.69 104 LEU A N 1
ATOM 795 C CA . LEU A 1 104 ? 1.453 -5.545 -10.756 1.00 96.69 104 LEU A CA 1
ATOM 796 C C . LEU A 1 104 ? 2.005 -5.048 -9.414 1.00 96.69 104 LEU A C 1
ATOM 798 O O . LEU A 1 104 ? 1.574 -5.532 -8.369 1.00 96.69 104 LEU A O 1
ATOM 802 N N . LEU A 1 105 ? 2.893 -4.050 -9.424 1.00 96.75 105 LEU A N 1
ATOM 803 C CA . LEU A 1 105 ? 3.397 -3.428 -8.200 1.00 96.75 105 LEU A CA 1
ATOM 804 C C . LEU A 1 105 ? 2.270 -2.731 -7.420 1.00 96.75 105 LEU A C 1
ATOM 806 O O . LEU A 1 105 ? 2.184 -2.863 -6.200 1.00 96.75 105 LEU A O 1
ATOM 810 N N . ASP A 1 106 ? 1.355 -2.053 -8.112 1.00 94.81 106 ASP A N 1
ATOM 811 C CA . ASP A 1 106 ? 0.205 -1.406 -7.474 1.00 94.81 106 ASP A CA 1
ATOM 812 C C . ASP A 1 106 ? -0.736 -2.389 -6.777 1.00 94.81 106 ASP A C 1
ATOM 814 O O . ASP A 1 106 ? -1.284 -2.059 -5.719 1.00 94.81 106 ASP A O 1
ATOM 818 N N . SER A 1 107 ? -0.861 -3.611 -7.302 1.00 95.88 107 SER A N 1
ATOM 819 C CA . SER A 1 107 ? -1.656 -4.679 -6.685 1.00 95.88 107 SER A CA 1
ATOM 820 C C . SER A 1 107 ? -1.111 -5.128 -5.323 1.00 95.88 107 SER A C 1
ATOM 822 O O . SER A 1 107 ? -1.849 -5.706 -4.525 1.00 95.88 107 SER A O 1
ATOM 824 N N . LEU A 1 108 ? 0.153 -4.818 -5.008 1.00 96.06 108 LEU A N 1
ATOM 825 C CA . LEU A 1 108 ? 0.757 -5.085 -3.699 1.00 96.06 108 LEU A CA 1
ATOM 826 C C . LEU A 1 108 ? 0.385 -4.037 -2.638 1.00 96.06 108 LEU A C 1
ATOM 828 O O . LEU A 1 108 ? 0.633 -4.242 -1.448 1.00 96.06 108 LEU A O 1
ATOM 832 N N . THR A 1 109 ? -0.254 -2.937 -3.043 1.00 93.38 109 THR A N 1
ATOM 833 C CA . THR A 1 109 ? -0.692 -1.851 -2.153 1.00 93.38 109 THR A CA 1
ATOM 834 C C . THR A 1 109 ? -2.160 -1.987 -1.746 1.00 93.38 109 THR A C 1
ATOM 836 O O . THR A 1 109 ? -2.931 -2.725 -2.356 1.00 93.38 109 THR A O 1
ATOM 839 N N . ILE A 1 110 ? -2.571 -1.227 -0.727 1.00 90.62 110 ILE A N 1
ATOM 840 C CA . ILE A 1 110 ? -3.924 -1.293 -0.149 1.00 90.62 110 ILE A CA 1
ATOM 841 C C . ILE A 1 110 ? -5.060 -0.823 -1.069 1.00 90.62 110 ILE A C 1
ATOM 843 O O . ILE A 1 110 ? -6.203 -1.270 -0.952 1.00 90.62 110 ILE A O 1
ATOM 847 N N . TRP A 1 111 ? -4.750 0.075 -2.001 1.00 86.19 111 TRP A N 1
ATOM 848 C CA . TRP A 1 111 ? -5.713 0.576 -2.981 1.00 86.19 111 TRP A CA 1
ATOM 849 C C . TRP A 1 111 ? -6.189 -0.530 -3.925 1.00 86.19 111 TRP A C 1
ATOM 851 O O . TRP A 1 111 ? -7.365 -0.568 -4.296 1.00 86.19 111 TRP A O 1
ATOM 861 N N . GLY A 1 112 ? -5.276 -1.443 -4.261 1.00 88.19 112 GLY A N 1
ATOM 862 C CA . GLY A 1 112 ? -5.466 -2.475 -5.262 1.00 88.19 112 GLY A CA 1
ATOM 863 C C . GLY A 1 112 ? -5.608 -1.953 -6.689 1.00 88.19 112 GLY A C 1
ATOM 864 O O . GLY A 1 112 ? -5.620 -0.746 -6.937 1.00 88.19 112 GLY A O 1
ATOM 865 N N . THR A 1 113 ? -5.730 -2.901 -7.615 1.00 92.69 113 THR A N 1
ATOM 866 C CA . THR A 1 113 ? -5.734 -2.652 -9.062 1.00 92.69 113 THR A CA 1
ATOM 867 C C . THR A 1 113 ? -6.665 -3.628 -9.780 1.00 92.69 113 THR A C 1
ATOM 869 O O . THR A 1 113 ? -6.714 -4.808 -9.419 1.00 92.69 113 THR A O 1
ATOM 872 N N . GLN A 1 114 ? -7.393 -3.176 -10.807 1.00 94.19 114 GLN A N 1
ATOM 873 C CA . GLN A 1 114 ? -8.227 -4.052 -11.643 1.00 94.19 114 GLN A CA 1
ATOM 874 C C . GLN A 1 114 ? -7.422 -4.696 -12.782 1.00 94.19 114 GLN A C 1
ATOM 876 O O . GLN A 1 114 ? -7.597 -4.378 -13.957 1.00 94.19 114 GLN A O 1
ATOM 881 N N . LEU A 1 115 ? -6.554 -5.652 -12.438 1.00 96.06 115 LEU A N 1
ATOM 882 C CA . LEU A 1 115 ? -5.681 -6.332 -13.408 1.00 96.06 115 LEU A CA 1
ATOM 883 C C . LEU A 1 115 ? -6.450 -7.011 -14.556 1.00 96.06 115 LEU A C 1
ATOM 885 O O . LEU A 1 115 ? -5.944 -7.099 -15.675 1.00 96.06 115 LEU A O 1
ATOM 889 N N . PHE A 1 116 ? -7.672 -7.473 -14.280 1.00 96.25 116 PHE A N 1
ATOM 890 C CA . PHE A 1 116 ? -8.500 -8.262 -15.196 1.00 96.25 116 PHE A CA 1
ATOM 891 C C . PHE A 1 116 ? -9.616 -7.457 -15.877 1.00 96.25 116 PHE A C 1
ATOM 893 O O . PHE A 1 116 ? -10.520 -8.048 -16.469 1.00 96.25 116 PHE A O 1
ATOM 900 N N . TRP A 1 117 ? -9.591 -6.124 -15.797 1.00 93.94 117 TRP A N 1
ATOM 901 C CA . TRP A 1 117 ? -10.538 -5.291 -16.539 1.00 93.94 117 TRP A CA 1
ATOM 902 C C . TRP A 1 117 ? -10.402 -5.549 -18.058 1.00 93.94 117 TRP A C 1
ATOM 904 O O . TRP A 1 117 ? -9.272 -5.689 -18.537 1.00 93.94 117 TRP A O 1
ATOM 914 N N . PRO A 1 118 ? -11.500 -5.620 -18.844 1.00 94.12 118 PRO A N 1
ATOM 915 C CA . PRO A 1 118 ? -12.908 -5.409 -18.477 1.00 94.12 118 PRO A CA 1
ATOM 916 C C . PRO A 1 118 ? -13.651 -6.685 -18.047 1.00 94.12 118 PRO A C 1
ATOM 918 O O . PRO A 1 118 ? -14.837 -6.620 -17.742 1.00 94.12 118 PRO A O 1
ATOM 921 N N . PHE A 1 119 ? -12.988 -7.843 -18.025 1.00 95.12 119 PHE A N 1
ATOM 922 C CA . PHE A 1 119 ? -13.623 -9.134 -17.734 1.00 95.12 119 PHE A CA 1
ATOM 923 C C . PHE A 1 119 ? -14.055 -9.273 -16.270 1.00 95.12 119 PHE A C 1
ATOM 925 O O . PHE A 1 119 ? -14.983 -10.015 -15.960 1.00 95.12 119 PHE A O 1
ATOM 932 N N . SER A 1 120 ? -13.382 -8.566 -15.360 1.00 93.06 120 SER A N 1
ATOM 933 C CA . SER A 1 120 ? -13.738 -8.508 -13.945 1.00 93.06 120 SER A CA 1
ATOM 934 C C . SER A 1 120 ? -13.490 -7.115 -13.378 1.00 93.06 120 SER A C 1
ATOM 936 O O . SER A 1 120 ? -12.500 -6.459 -13.700 1.00 93.06 120 SER A O 1
ATOM 938 N N . ASN A 1 121 ? -14.372 -6.686 -12.475 1.00 89.19 121 ASN A N 1
ATOM 939 C CA . ASN A 1 121 ? -14.199 -5.480 -11.671 1.00 89.19 121 ASN A CA 1
ATOM 940 C C . ASN A 1 121 ? -13.413 -5.746 -10.369 1.00 89.19 121 ASN A C 1
ATOM 942 O O . ASN A 1 121 ? -13.264 -4.839 -9.549 1.00 89.19 121 ASN A O 1
ATOM 946 N N . TYR A 1 122 ? -12.899 -6.959 -10.148 1.00 91.06 122 TYR A N 1
ATOM 947 C CA . TYR A 1 122 ? -12.165 -7.302 -8.932 1.00 91.06 122 TYR A CA 1
ATOM 948 C C . TYR A 1 122 ? -10.876 -6.474 -8.774 1.00 91.06 122 TYR A C 1
ATOM 950 O O . TYR A 1 122 ? -10.024 -6.442 -9.662 1.00 91.06 122 TYR A O 1
ATOM 958 N N . ARG A 1 123 ? -10.713 -5.828 -7.610 1.00 91.38 123 ARG A N 1
ATOM 959 C CA . ARG A 1 123 ? -9.500 -5.080 -7.236 1.00 91.38 123 ARG A CA 1
ATOM 960 C C . ARG A 1 123 ? -8.543 -5.953 -6.434 1.00 91.38 123 ARG A C 1
ATOM 962 O O . ARG A 1 123 ? -8.701 -6.098 -5.213 1.00 91.38 123 ARG A O 1
ATOM 969 N N . VAL A 1 124 ? -7.527 -6.473 -7.118 1.00 94.69 124 VAL A N 1
ATOM 970 C CA . VAL A 1 124 ? -6.432 -7.236 -6.510 1.00 94.69 124 VAL A CA 1
ATOM 971 C C . VAL A 1 124 ? -5.654 -6.301 -5.588 1.00 94.69 124 VAL A C 1
ATOM 973 O O . VAL A 1 124 ? -5.095 -5.316 -6.060 1.00 94.69 124 VAL A O 1
ATOM 976 N N . ALA A 1 125 ? -5.664 -6.578 -4.283 1.00 93.56 125 ALA A N 1
ATOM 977 C CA . ALA A 1 125 ? -4.963 -5.791 -3.267 1.00 93.56 125 ALA A CA 1
ATOM 978 C C . ALA A 1 125 ? -4.353 -6.742 -2.231 1.00 93.56 125 ALA A C 1
ATOM 980 O O . ALA A 1 125 ? -5.071 -7.302 -1.400 1.00 93.56 125 ALA A O 1
ATOM 981 N N . VAL A 1 126 ? -3.044 -6.968 -2.321 1.00 95.19 126 VAL A N 1
ATOM 982 C CA . VAL A 1 126 ? -2.302 -7.862 -1.420 1.00 95.19 126 VAL A CA 1
ATOM 983 C C . VAL A 1 126 ? -1.922 -7.143 -0.128 1.00 95.19 126 VAL A C 1
ATOM 985 O O . VAL A 1 126 ? -1.796 -7.778 0.913 1.00 95.19 126 VAL A O 1
ATOM 988 N N . ASN A 1 127 ? -1.804 -5.814 -0.150 1.00 94.56 127 ASN A N 1
ATOM 989 C CA . ASN A 1 127 ? -1.527 -4.988 1.025 1.00 94.56 127 ASN A CA 1
ATOM 990 C C . ASN A 1 127 ? -0.240 -5.424 1.756 1.00 94.56 127 ASN A C 1
ATOM 992 O O . ASN A 1 127 ? -0.261 -5.634 2.972 1.00 94.56 127 ASN A O 1
ATOM 996 N N . SER A 1 128 ? 0.848 -5.651 1.017 1.00 95.81 128 SER A N 1
ATOM 997 C CA . SER A 1 128 ? 2.138 -6.094 1.565 1.00 95.81 128 SER A CA 1
ATOM 998 C C . SER A 1 128 ? 3.185 -4.987 1.663 1.00 95.81 128 SER A C 1
ATOM 1000 O O . SER A 1 128 ? 4.194 -5.158 2.340 1.00 95.81 128 SER A O 1
ATOM 1002 N N . VAL A 1 129 ? 2.945 -3.854 1.005 1.00 94.44 129 VAL A N 1
ATOM 1003 C CA . VAL A 1 129 ? 3.838 -2.693 0.980 1.00 94.44 129 VAL A CA 1
ATOM 1004 C C . VAL A 1 129 ? 3.011 -1.406 0.944 1.00 94.44 129 VAL A C 1
ATOM 1006 O O . VAL A 1 129 ? 1.882 -1.384 0.437 1.00 94.44 129 VAL A O 1
ATOM 1009 N N . PHE A 1 130 ? 3.543 -0.337 1.534 1.00 91.00 130 PHE A N 1
ATOM 1010 C CA . PHE A 1 130 ? 2.881 0.962 1.533 1.00 91.00 130 PHE A CA 1
ATOM 1011 C C . PHE A 1 130 ? 3.092 1.692 0.198 1.00 91.00 130 PHE A C 1
ATOM 1013 O O . PHE A 1 130 ? 4.046 1.432 -0.523 1.00 91.00 130 PHE A O 1
ATOM 1020 N N . VAL A 1 131 ? 2.185 2.614 -0.141 1.00 87.19 131 VAL A N 1
ATOM 1021 C CA . VAL A 1 131 ? 2.149 3.289 -1.453 1.00 87.19 131 VAL A CA 1
ATOM 1022 C C . VAL A 1 131 ? 3.404 4.118 -1.733 1.00 87.19 131 VAL A C 1
ATOM 1024 O O . VAL A 1 131 ? 3.800 4.217 -2.887 1.00 87.19 131 VAL A O 1
ATOM 1027 N N . ALA A 1 132 ? 3.990 4.718 -0.698 1.00 85.81 132 ALA A N 1
ATOM 1028 C CA . ALA A 1 132 ? 5.230 5.483 -0.768 1.00 85.81 132 ALA A CA 1
ATOM 1029 C C . ALA A 1 132 ? 6.191 4.961 0.302 1.00 85.81 132 ALA A C 1
ATOM 1031 O O . ALA A 1 132 ? 5.994 5.220 1.487 1.00 85.81 132 ALA A O 1
ATOM 1032 N N . ASP A 1 133 ? 7.200 4.194 -0.093 1.00 90.69 133 ASP A N 1
ATOM 1033 C CA . ASP A 1 133 ? 8.111 3.540 0.845 1.00 90.69 133 ASP A CA 1
ATOM 1034 C C . ASP A 1 133 ? 9.571 3.876 0.500 1.00 90.69 133 ASP A C 1
ATOM 1036 O O . ASP A 1 133 ? 10.160 3.256 -0.385 1.00 90.69 133 ASP A O 1
ATOM 1040 N N . PRO A 1 134 ? 10.191 4.855 1.186 1.00 90.06 134 PRO A N 1
ATOM 1041 C CA . PRO A 1 134 ? 11.572 5.242 0.914 1.00 90.06 134 PRO A CA 1
ATOM 1042 C C . PRO A 1 134 ? 12.580 4.101 1.105 1.00 90.06 134 PRO A C 1
ATOM 1044 O O . PRO A 1 134 ? 13.615 4.100 0.437 1.00 90.06 134 PRO A O 1
ATOM 1047 N N . LEU A 1 135 ? 12.289 3.128 1.981 1.00 92.81 135 LEU A N 1
ATOM 1048 C CA . LEU A 1 135 ? 13.152 1.962 2.199 1.00 92.81 135 LEU A CA 1
ATOM 1049 C C . LEU A 1 135 ? 13.129 1.011 0.997 1.00 92.81 135 LEU A C 1
ATOM 1051 O O . LEU A 1 135 ? 14.109 0.311 0.752 1.00 92.81 135 LEU A O 1
ATOM 1055 N N . TYR A 1 136 ? 12.044 1.030 0.222 1.00 95.12 136 TYR A N 1
ATOM 1056 C CA . TYR A 1 136 ? 11.946 0.353 -1.065 1.00 95.12 136 TYR A CA 1
ATOM 1057 C C . TYR A 1 136 ? 12.599 1.172 -2.188 1.00 95.12 136 TYR A C 1
ATOM 1059 O O . TYR A 1 136 ? 13.460 0.677 -2.922 1.00 95.12 136 TYR A O 1
ATOM 1067 N N . THR A 1 137 ? 12.207 2.439 -2.321 1.00 95.69 137 THR A N 1
ATOM 1068 C CA . THR A 1 137 ? 12.501 3.250 -3.509 1.00 95.69 137 THR A CA 1
ATOM 1069 C C . THR A 1 137 ? 13.945 3.731 -3.559 1.00 95.69 137 THR A C 1
ATOM 1071 O O . THR A 1 137 ? 14.561 3.676 -4.621 1.00 95.69 137 THR A O 1
ATOM 1074 N N . LEU A 1 138 ? 14.518 4.194 -2.441 1.00 96.38 138 LEU A N 1
ATOM 1075 C CA . LEU A 1 138 ? 15.839 4.836 -2.450 1.00 96.38 138 LEU A CA 1
ATOM 1076 C C . LEU A 1 138 ? 16.986 3.868 -2.776 1.00 96.38 138 LEU A C 1
ATOM 1078 O O . LEU A 1 138 ? 17.802 4.216 -3.634 1.00 96.38 138 LEU A O 1
ATOM 1082 N N . PRO A 1 139 ? 17.069 2.654 -2.186 1.00 97.06 139 PRO A N 1
ATOM 1083 C CA . PRO A 1 139 ? 18.103 1.697 -2.570 1.00 97.06 139 PRO A CA 1
ATOM 1084 C C . PRO A 1 139 ? 17.977 1.293 -4.040 1.00 97.06 139 PRO A C 1
ATOM 1086 O O . PRO A 1 139 ? 18.972 1.241 -4.760 1.00 97.06 139 PRO A O 1
ATOM 1089 N N . PHE A 1 140 ? 16.749 1.063 -4.513 1.00 97.69 140 PHE A N 1
ATOM 1090 C CA . PHE A 1 140 ? 16.500 0.695 -5.902 1.00 97.69 140 PHE A CA 1
ATOM 1091 C C . PHE A 1 140 ? 16.924 1.808 -6.874 1.00 97.69 140 PHE A C 1
ATOM 1093 O O . PHE A 1 140 ? 17.660 1.558 -7.835 1.00 97.69 140 PHE A O 1
ATOM 1100 N N . LEU A 1 141 ? 16.530 3.046 -6.578 1.00 97.94 141 LEU A N 1
ATOM 1101 C CA . LEU A 1 141 ? 16.883 4.230 -7.352 1.00 97.94 141 LEU A CA 1
ATOM 1102 C C . LEU A 1 141 ? 18.396 4.463 -7.380 1.00 97.94 141 LEU A C 1
ATOM 1104 O O . LEU A 1 141 ? 18.938 4.781 -8.436 1.00 97.94 141 LEU A O 1
ATOM 1108 N N . PHE A 1 142 ? 19.092 4.255 -6.261 1.00 98.31 142 PHE A N 1
ATOM 1109 C CA . PHE A 1 142 ? 20.548 4.370 -6.197 1.00 98.31 142 PHE A CA 1
ATOM 1110 C C . PHE A 1 142 ? 21.239 3.456 -7.219 1.00 98.31 142 PHE A C 1
ATOM 1112 O O . PHE A 1 142 ? 22.072 3.921 -7.999 1.00 98.31 142 PHE A O 1
ATOM 1119 N N . PHE A 1 143 ? 20.860 2.175 -7.276 1.00 98.44 143 PHE A N 1
ATOM 1120 C CA . PHE A 1 143 ? 21.440 1.226 -8.232 1.00 98.44 143 PHE A CA 1
ATOM 1121 C C . PHE A 1 143 ? 21.114 1.573 -9.688 1.00 98.44 143 PHE A C 1
ATOM 1123 O O . PHE A 1 143 ? 21.982 1.452 -10.558 1.00 98.44 143 PHE A O 1
ATOM 1130 N N . LEU A 1 144 ? 19.892 2.042 -9.954 1.00 98.12 144 LEU A N 1
ATOM 1131 C CA . LEU A 1 144 ? 19.491 2.514 -11.277 1.00 98.12 144 LEU A CA 1
ATOM 1132 C C . LEU A 1 144 ? 20.329 3.725 -11.715 1.00 98.12 144 LEU A C 1
ATOM 1134 O O . LEU A 1 144 ? 20.873 3.733 -12.821 1.00 98.12 144 LEU A O 1
ATOM 1138 N N . ILE A 1 145 ? 20.465 4.727 -10.842 1.00 98.06 145 ILE A N 1
ATOM 1139 C CA . ILE A 1 145 ? 21.253 5.932 -11.111 1.00 98.06 145 ILE A CA 1
ATOM 1140 C C . ILE A 1 145 ? 22.717 5.574 -11.340 1.00 98.06 145 ILE A C 1
ATOM 1142 O O . ILE A 1 145 ? 23.301 6.005 -12.332 1.00 98.06 145 ILE A O 1
ATOM 1146 N N . ALA A 1 146 ? 23.295 4.723 -10.493 1.00 97.81 146 ALA A N 1
ATOM 1147 C CA . ALA A 1 146 ? 24.660 4.249 -10.672 1.00 97.81 146 ALA A CA 1
ATOM 1148 C C . ALA A 1 146 ? 24.853 3.568 -12.041 1.00 97.81 146 ALA A C 1
ATOM 1150 O O . ALA A 1 146 ? 25.850 3.817 -12.718 1.00 97.81 146 ALA A O 1
ATOM 1151 N N . ALA A 1 147 ? 23.887 2.759 -12.497 1.00 97.69 147 ALA A N 1
ATOM 1152 C CA . ALA A 1 147 ? 23.951 2.093 -13.798 1.00 97.69 147 ALA A CA 1
ATOM 1153 C C . ALA A 1 147 ? 23.973 3.078 -14.987 1.00 97.69 147 ALA A C 1
ATOM 1155 O O . ALA A 1 147 ? 24.623 2.790 -15.999 1.00 97.69 147 ALA A O 1
ATOM 1156 N N . MET A 1 148 ? 23.332 4.250 -14.872 1.00 96.31 148 MET A N 1
ATOM 1157 C CA . MET A 1 148 ? 23.272 5.260 -15.943 1.00 96.31 148 MET A CA 1
ATOM 1158 C C . MET A 1 148 ? 24.642 5.810 -16.355 1.00 96.31 148 MET A C 1
ATOM 1160 O O . MET A 1 148 ? 24.813 6.191 -17.516 1.00 96.31 148 MET A O 1
ATOM 1164 N N . PHE A 1 149 ? 25.614 5.818 -15.438 1.00 96.94 149 PHE A N 1
ATOM 1165 C CA . PHE A 1 149 ? 26.961 6.347 -15.676 1.00 96.94 149 PHE A CA 1
ATOM 1166 C C . PHE A 1 149 ? 27.886 5.377 -16.424 1.00 96.94 149 PHE A C 1
ATOM 1168 O O . PHE A 1 149 ? 28.966 5.763 -16.871 1.00 96.94 149 PHE A O 1
ATOM 1175 N N . PHE A 1 150 ? 27.478 4.119 -16.607 1.00 96.69 150 PHE A N 1
ATOM 1176 C CA . PHE A 1 150 ? 28.268 3.122 -17.327 1.00 96.69 150 PHE A CA 1
ATOM 1177 C C . PHE A 1 150 ? 27.803 2.962 -18.777 1.00 96.69 150 PHE A C 1
ATOM 1179 O O . PHE A 1 150 ? 26.608 2.994 -19.087 1.00 96.69 150 PHE A O 1
ATOM 1186 N N . LYS A 1 151 ? 28.761 2.706 -19.681 1.00 94.94 151 LYS A N 1
ATOM 1187 C CA . LYS A 1 151 ? 28.491 2.420 -21.102 1.00 94.94 151 LYS A CA 1
ATOM 1188 C C . LYS A 1 151 ? 27.534 1.229 -21.249 1.00 94.94 151 LYS A C 1
ATOM 1190 O O . LYS A 1 151 ? 27.639 0.256 -20.505 1.00 94.94 151 LYS A O 1
ATOM 1195 N N . ARG A 1 152 ? 26.673 1.257 -22.273 1.00 92.50 152 ARG A N 1
ATOM 1196 C CA . ARG A 1 152 ? 25.672 0.201 -22.557 1.00 92.50 152 ARG A CA 1
ATOM 1197 C C . ARG A 1 152 ? 26.244 -1.219 -22.715 1.00 92.50 152 ARG A C 1
ATOM 1199 O O . ARG A 1 152 ? 25.538 -2.188 -22.472 1.00 92.50 152 ARG A O 1
ATOM 1206 N N . SER A 1 153 ? 27.516 -1.350 -23.100 1.00 91.56 153 SER A N 1
ATOM 1207 C CA . SER A 1 153 ? 28.226 -2.633 -23.230 1.00 91.56 153 SER A CA 1
ATOM 1208 C C . SER A 1 153 ? 28.886 -3.116 -21.930 1.00 91.56 153 SER A C 1
ATOM 1210 O O . SER A 1 153 ? 29.420 -4.223 -21.883 1.00 91.56 153 SER A O 1
ATOM 1212 N N . SER A 1 154 ? 28.882 -2.303 -20.871 1.00 95.56 154 SER A N 1
ATOM 1213 C CA . SER A 1 154 ? 29.563 -2.618 -19.617 1.00 95.56 154 SER A CA 1
ATOM 1214 C C . SER A 1 154 ? 28.842 -3.719 -18.840 1.00 95.56 154 SER A C 1
ATOM 1216 O O . SER A 1 154 ? 27.650 -3.618 -18.546 1.00 95.56 154 SER A O 1
ATOM 1218 N N . LYS A 1 155 ? 29.598 -4.731 -18.394 1.00 95.62 155 LYS A N 1
ATOM 1219 C CA . LYS A 1 155 ? 29.100 -5.739 -17.441 1.00 95.62 155 LYS A CA 1
ATOM 1220 C C . LYS A 1 155 ? 28.676 -5.103 -16.111 1.00 95.62 155 LYS A C 1
ATOM 1222 O O . LYS A 1 155 ? 27.750 -5.601 -15.480 1.00 95.62 155 LYS A O 1
ATOM 1227 N N . MET A 1 156 ? 29.319 -4.003 -15.702 1.00 97.38 156 MET A N 1
ATOM 1228 C CA . MET A 1 156 ? 28.986 -3.305 -14.456 1.00 97.38 156 MET A CA 1
ATOM 1229 C C . MET A 1 156 ? 27.587 -2.683 -14.509 1.00 97.38 156 MET A C 1
ATOM 1231 O O . MET A 1 156 ? 26.823 -2.844 -13.566 1.00 97.38 156 MET A O 1
ATOM 1235 N N . ARG A 1 157 ? 27.210 -2.069 -15.640 1.00 97.75 157 ARG A N 1
ATOM 1236 C CA . ARG A 1 157 ? 25.859 -1.521 -15.859 1.00 97.75 157 ARG A CA 1
ATOM 1237 C C . ARG A 1 157 ? 24.781 -2.575 -15.613 1.00 97.75 157 ARG A C 1
ATOM 1239 O O . ARG A 1 157 ? 23.846 -2.350 -14.852 1.00 97.75 157 ARG A O 1
ATOM 1246 N N . TRP A 1 158 ? 24.960 -3.748 -16.223 1.00 96.31 158 TRP A N 1
ATOM 1247 C CA . TRP A 1 158 ? 24.041 -4.872 -16.063 1.00 96.31 158 TRP A CA 1
ATOM 1248 C C . TRP A 1 158 ? 23.986 -5.366 -14.612 1.00 96.31 158 TRP A C 1
ATOM 1250 O O . TRP A 1 158 ? 22.892 -5.589 -14.098 1.00 96.31 158 TRP A O 1
ATOM 1260 N N . ARG A 1 159 ? 25.137 -5.494 -13.934 1.00 97.94 159 ARG A N 1
ATOM 1261 C CA . ARG A 1 159 ? 25.196 -5.902 -12.518 1.00 97.94 159 ARG A CA 1
ATOM 1262 C C . ARG A 1 159 ? 24.466 -4.918 -11.608 1.00 97.94 159 ARG A C 1
ATOM 1264 O O . ARG A 1 159 ? 23.702 -5.365 -10.765 1.00 97.94 159 ARG A O 1
ATOM 1271 N N . LEU A 1 160 ? 24.660 -3.613 -11.800 1.00 98.38 160 LEU A N 1
ATOM 1272 C CA . LEU A 1 160 ? 24.005 -2.573 -11.002 1.00 98.38 160 LEU A CA 1
ATOM 1273 C C . LEU A 1 160 ? 22.487 -2.582 -11.204 1.00 98.38 160 LEU A C 1
ATOM 1275 O O . LEU A 1 160 ? 21.754 -2.663 -10.225 1.00 98.38 160 LEU A O 1
ATOM 1279 N N . ASN A 1 161 ? 22.005 -2.604 -12.452 1.00 98.38 161 ASN A N 1
ATOM 1280 C CA . ASN A 1 161 ? 20.563 -2.687 -12.711 1.00 98.38 161 ASN A CA 1
ATOM 1281 C C . ASN A 1 161 ? 19.949 -3.973 -12.133 1.00 98.38 161 ASN A C 1
ATOM 1283 O O . ASN A 1 161 ? 18.884 -3.944 -11.523 1.00 98.38 161 ASN A O 1
ATOM 1287 N N . THR A 1 162 ? 20.652 -5.101 -12.280 1.00 98.19 162 THR A N 1
ATOM 1288 C CA . THR A 1 162 ? 20.223 -6.389 -11.717 1.00 98.19 162 THR A CA 1
ATOM 1289 C C . THR A 1 162 ? 20.193 -6.343 -10.192 1.00 98.19 162 THR A C 1
ATOM 1291 O O . THR A 1 162 ? 19.224 -6.805 -9.605 1.00 98.19 162 THR A O 1
ATOM 1294 N N . ALA A 1 163 ? 21.195 -5.746 -9.540 1.00 98.44 163 ALA A N 1
ATOM 1295 C CA . ALA A 1 163 ? 21.210 -5.566 -8.090 1.00 98.44 163 ALA A CA 1
ATOM 1296 C C . ALA A 1 163 ? 20.017 -4.724 -7.613 1.00 98.44 163 ALA A C 1
ATOM 1298 O O . ALA A 1 163 ? 19.348 -5.113 -6.660 1.00 98.44 163 ALA A O 1
ATOM 1299 N N . GLY A 1 164 ? 19.691 -3.636 -8.321 1.00 98.38 164 GLY A N 1
ATOM 1300 C CA . GLY A 1 164 ? 18.499 -2.831 -8.048 1.00 98.38 164 GLY A CA 1
ATOM 1301 C C . GLY A 1 164 ? 17.201 -3.641 -8.146 1.00 98.38 164 GLY A C 1
ATOM 1302 O O . GLY A 1 164 ? 16.395 -3.622 -7.218 1.00 98.38 164 GLY A O 1
ATOM 1303 N N . LEU A 1 165 ? 17.023 -4.409 -9.228 1.00 98.44 165 LEU A N 1
ATOM 1304 C CA . LEU A 1 165 ? 15.855 -5.282 -9.416 1.00 98.44 165 LEU A CA 1
ATOM 1305 C C . LEU A 1 165 ? 15.777 -6.402 -8.367 1.00 98.44 165 LEU A C 1
ATOM 1307 O O . LEU A 1 165 ? 14.688 -6.712 -7.886 1.00 98.44 165 LEU A O 1
ATOM 1311 N N . VAL A 1 166 ? 16.914 -6.992 -7.988 1.00 98.44 166 VAL A N 1
ATOM 1312 C CA . VAL A 1 166 ? 16.993 -8.029 -6.948 1.00 98.44 166 VAL A CA 1
ATOM 1313 C C . VAL A 1 166 ? 16.620 -7.456 -5.586 1.00 98.44 166 VAL A C 1
ATOM 1315 O O . VAL A 1 166 ? 15.790 -8.048 -4.909 1.00 98.44 166 VAL A O 1
ATOM 1318 N N . ILE A 1 167 ? 17.165 -6.300 -5.199 1.00 98.06 167 ILE A N 1
ATOM 1319 C CA . ILE A 1 167 ? 16.833 -5.637 -3.927 1.00 98.06 167 ILE A CA 1
ATOM 1320 C C . ILE A 1 167 ? 15.357 -5.250 -3.888 1.00 98.06 167 ILE A C 1
ATOM 1322 O O . ILE A 1 167 ? 14.677 -5.531 -2.905 1.00 98.06 167 ILE A O 1
ATOM 1326 N N . SER A 1 168 ? 14.848 -4.675 -4.979 1.00 97.94 168 SER A N 1
ATOM 1327 C CA . SER A 1 168 ? 13.431 -4.355 -5.143 1.00 97.94 168 SER A CA 1
ATOM 1328 C C . SER A 1 168 ? 12.556 -5.601 -4.945 1.00 97.94 168 SER A C 1
ATOM 1330 O O . SER A 1 168 ? 11.676 -5.629 -4.086 1.00 97.94 168 SER A O 1
ATOM 1332 N N . THR A 1 169 ? 12.852 -6.685 -5.661 1.00 98.12 169 THR A N 1
ATOM 1333 C CA . THR A 1 169 ? 12.084 -7.936 -5.568 1.00 98.12 169 THR A CA 1
ATOM 1334 C C . THR A 1 169 ? 12.189 -8.567 -4.179 1.00 98.12 169 THR A C 1
ATOM 1336 O O . THR A 1 169 ? 11.179 -8.980 -3.613 1.00 98.12 169 THR A O 1
ATOM 1339 N N . ALA A 1 170 ? 13.387 -8.603 -3.591 1.00 98.19 170 ALA A N 1
ATOM 1340 C CA . ALA A 1 170 ? 13.617 -9.138 -2.254 1.00 98.19 170 ALA A CA 1
ATOM 1341 C C . ALA A 1 170 ? 12.842 -8.355 -1.185 1.00 98.19 170 ALA A C 1
ATOM 1343 O O . ALA A 1 170 ? 12.268 -8.968 -0.285 1.00 98.19 170 ALA A O 1
ATOM 1344 N N . TYR A 1 171 ? 12.758 -7.026 -1.302 1.00 98.06 171 TYR A N 1
ATOM 1345 C CA . TYR A 1 171 ? 11.964 -6.191 -0.399 1.00 98.06 171 TYR A CA 1
ATOM 1346 C C . TYR A 1 171 ? 10.469 -6.524 -0.485 1.00 98.06 171 TYR A C 1
ATOM 1348 O O . TYR A 1 171 ? 9.821 -6.736 0.540 1.00 98.06 171 TYR A O 1
ATOM 1356 N N . LEU A 1 172 ? 9.925 -6.654 -1.701 1.00 97.75 172 LEU A N 1
ATOM 1357 C CA . LEU A 1 172 ? 8.518 -7.018 -1.909 1.00 97.75 172 LEU A CA 1
ATOM 1358 C C . LEU A 1 172 ? 8.201 -8.420 -1.369 1.00 97.75 172 LEU A C 1
ATOM 1360 O O . LEU A 1 172 ? 7.190 -8.598 -0.688 1.00 97.75 172 LEU A O 1
ATOM 1364 N N . LEU A 1 173 ? 9.078 -9.401 -1.615 1.00 98.12 173 LEU A N 1
ATOM 1365 C CA . LEU A 1 173 ? 8.951 -10.752 -1.056 1.00 98.12 173 LEU A CA 1
ATOM 1366 C C . LEU A 1 173 ? 9.036 -10.739 0.475 1.00 98.12 173 LEU A C 1
ATOM 1368 O O . LEU A 1 173 ? 8.247 -11.409 1.137 1.00 98.12 173 LEU A O 1
ATOM 1372 N N . THR A 1 174 ? 9.933 -9.933 1.046 1.00 98.00 174 THR A N 1
ATOM 1373 C CA . THR A 1 174 ? 10.031 -9.745 2.501 1.00 98.00 174 THR A CA 1
ATOM 1374 C C . THR A 1 174 ? 8.726 -9.185 3.063 1.00 98.00 174 THR A C 1
ATOM 1376 O O . THR A 1 174 ? 8.228 -9.700 4.061 1.00 98.00 174 THR A O 1
ATOM 1379 N N . GLY A 1 175 ? 8.110 -8.205 2.394 1.00 97.56 175 GLY A N 1
ATOM 1380 C CA . GLY A 1 175 ? 6.790 -7.687 2.765 1.00 97.56 175 GLY A CA 1
ATOM 1381 C C . GLY A 1 175 ? 5.695 -8.762 2.755 1.00 97.56 175 GLY A C 1
ATOM 1382 O O . GLY A 1 175 ? 4.860 -8.793 3.658 1.00 97.56 175 GLY A O 1
ATOM 1383 N N . LEU A 1 176 ? 5.713 -9.689 1.788 1.00 97.69 176 LEU A N 1
ATOM 1384 C CA . LEU A 1 176 ? 4.781 -10.827 1.749 1.00 97.69 176 LEU A CA 1
ATOM 1385 C C . LEU A 1 176 ? 5.005 -11.795 2.916 1.00 97.69 176 LEU A C 1
ATOM 1387 O O . LEU A 1 176 ? 4.044 -12.214 3.560 1.00 97.69 176 LEU A O 1
ATOM 1391 N N . VAL A 1 177 ? 6.263 -12.117 3.226 1.00 97.94 177 VAL A N 1
ATOM 1392 C CA . VAL A 1 177 ? 6.606 -12.971 4.372 1.00 97.94 177 VAL A CA 1
ATOM 1393 C C . VAL A 1 177 ? 6.165 -12.309 5.678 1.00 97.94 177 VAL A C 1
ATOM 1395 O O . VAL A 1 177 ? 5.438 -12.922 6.459 1.00 97.94 177 VAL A O 1
ATOM 1398 N N . ILE A 1 178 ? 6.503 -11.035 5.892 1.00 97.62 178 ILE A N 1
ATOM 1399 C CA . ILE A 1 178 ? 6.072 -10.288 7.082 1.00 97.62 178 ILE A CA 1
ATOM 1400 C C . ILE A 1 178 ? 4.545 -10.257 7.178 1.00 97.62 178 ILE A C 1
ATOM 1402 O O . ILE A 1 178 ? 4.006 -10.480 8.260 1.00 97.62 178 ILE A O 1
ATOM 1406 N N . LYS A 1 179 ? 3.834 -10.066 6.061 1.00 97.31 179 LYS A N 1
ATOM 1407 C CA . LYS A 1 179 ? 2.369 -10.104 6.041 1.00 97.31 179 LYS A CA 1
ATOM 1408 C C . LYS A 1 179 ? 1.814 -11.419 6.586 1.00 97.31 179 LYS A C 1
ATOM 1410 O O . LYS A 1 179 ? 0.881 -11.391 7.384 1.00 97.31 179 LYS A O 1
ATOM 1415 N N . THR A 1 180 ? 2.364 -12.564 6.171 1.00 96.56 180 THR A N 1
ATOM 1416 C CA . THR A 1 180 ? 1.905 -13.876 6.671 1.00 96.56 180 THR A CA 1
ATOM 1417 C C . THR A 1 180 ? 2.106 -14.014 8.182 1.00 96.56 180 THR A C 1
ATOM 1419 O O . THR A 1 180 ? 1.206 -14.475 8.891 1.00 96.56 180 THR A O 1
ATOM 1422 N N . HIS A 1 181 ? 3.240 -13.529 8.697 1.00 95.75 181 HIS A N 1
ATOM 1423 C CA . HIS A 1 181 ? 3.520 -13.483 10.133 1.00 95.75 181 HIS A CA 1
ATOM 1424 C C . HIS A 1 181 ? 2.553 -12.551 10.881 1.00 95.75 181 HIS A C 1
ATOM 1426 O O . HIS A 1 181 ? 1.954 -12.958 11.876 1.00 95.75 181 HIS A O 1
ATOM 1432 N N . VAL A 1 182 ? 2.340 -11.333 10.375 1.00 95.88 182 VAL A N 1
ATOM 1433 C CA . VAL A 1 182 ? 1.418 -10.340 10.951 1.00 95.88 182 VAL A CA 1
ATOM 1434 C C . VAL A 1 182 ? -0.016 -10.863 10.970 1.00 95.88 182 VAL A C 1
ATOM 1436 O O . VAL A 1 182 ? -0.672 -10.754 11.998 1.00 95.88 182 VAL A O 1
ATOM 1439 N N . ASN A 1 183 ? -0.499 -11.472 9.883 1.00 96.56 183 ASN A N 1
ATOM 1440 C CA . ASN A 1 183 ? -1.835 -12.076 9.837 1.00 96.56 183 ASN A CA 1
ATOM 1441 C C . ASN A 1 183 ? -1.999 -13.144 10.920 1.00 96.56 183 ASN A C 1
ATOM 1443 O O . ASN A 1 183 ? -2.987 -13.139 11.648 1.00 96.56 183 ASN A O 1
ATOM 1447 N N . THR A 1 184 ? -0.991 -14.004 11.079 1.00 95.31 184 THR A N 1
ATOM 1448 C CA . THR A 1 184 ? -0.994 -15.045 12.112 1.00 95.31 184 THR A CA 1
ATOM 1449 C C . THR A 1 184 ? -1.028 -14.444 13.520 1.00 95.31 184 THR A C 1
ATOM 1451 O O . THR A 1 184 ? -1.754 -14.935 14.383 1.00 95.31 184 THR A O 1
ATOM 1454 N N . ALA A 1 185 ? -0.249 -13.388 13.780 1.00 93.88 185 ALA A N 1
ATOM 1455 C CA . ALA A 1 185 ? -0.257 -12.692 15.067 1.00 93.88 185 ALA A CA 1
ATOM 1456 C C . ALA A 1 185 ? -1.610 -12.011 15.336 1.00 93.88 185 ALA A C 1
ATOM 1458 O O . ALA A 1 185 ? -2.163 -12.147 16.426 1.00 93.88 185 ALA A O 1
ATOM 1459 N N . PHE A 1 186 ? -2.165 -11.345 14.324 1.00 94.62 186 PHE A N 1
ATOM 1460 C CA . PHE A 1 186 ? -3.435 -10.631 14.394 1.00 94.62 186 PHE A CA 1
ATOM 1461 C C . PHE A 1 186 ? -4.605 -11.564 14.703 1.00 94.62 186 PHE A C 1
ATOM 1463 O O . PHE A 1 186 ? -5.338 -11.345 15.665 1.00 94.62 186 PHE A O 1
ATOM 1470 N N . GLU A 1 187 ? -4.725 -12.652 13.946 1.00 94.75 187 GLU A N 1
ATOM 1471 C CA . GLU A 1 187 ? -5.780 -13.647 14.116 1.00 94.75 187 GLU A CA 1
ATOM 1472 C C . GLU A 1 187 ? -5.702 -14.347 15.477 1.00 94.75 187 GLU A C 1
ATOM 1474 O O . GLU A 1 187 ? -6.707 -14.449 16.181 1.00 94.75 187 GLU A O 1
ATOM 1479 N N . ARG A 1 188 ? -4.498 -14.745 15.913 1.00 93.06 188 ARG A N 1
ATOM 1480 C CA . ARG A 1 188 ? -4.303 -15.333 17.249 1.00 93.06 188 ARG A CA 1
ATOM 1481 C C . ARG A 1 188 ? -4.661 -14.360 18.365 1.00 93.06 188 ARG A C 1
ATOM 1483 O O . ARG A 1 188 ? -5.228 -14.784 19.369 1.00 93.06 188 ARG A O 1
ATOM 1490 N N . SER A 1 189 ? -4.333 -13.079 18.207 1.00 88.44 189 SER A N 1
ATOM 1491 C CA . SER A 1 189 ? -4.669 -12.055 19.194 1.00 88.44 189 SER A CA 1
ATOM 1492 C C . SER A 1 189 ? -6.183 -11.860 19.306 1.00 88.44 189 SER A C 1
ATOM 1494 O O . SER A 1 189 ? -6.703 -11.811 20.418 1.00 88.44 189 SER A O 1
ATOM 1496 N N . LEU A 1 190 ? -6.905 -11.816 18.179 1.00 87.81 190 LEU A N 1
ATOM 1497 C CA . LEU A 1 190 ? -8.373 -11.745 18.174 1.00 87.81 190 LEU A CA 1
ATOM 1498 C C . LEU A 1 190 ? -8.995 -12.963 18.872 1.00 87.81 190 LEU A C 1
ATOM 1500 O O . LEU A 1 190 ? -9.837 -12.801 19.753 1.00 87.81 190 LEU A O 1
ATOM 1504 N N . GLN A 1 191 ? -8.529 -14.171 18.537 1.00 89.88 191 GLN A N 1
ATOM 1505 C CA . GLN A 1 191 ? -9.026 -15.423 19.119 1.00 89.88 191 GLN A CA 1
ATOM 1506 C C . GLN A 1 191 ? -8.785 -15.500 20.633 1.00 89.88 191 GLN A C 1
ATOM 1508 O O . GLN A 1 191 ? -9.704 -15.812 21.385 1.00 89.88 191 GLN A O 1
ATOM 1513 N N . ARG A 1 192 ? -7.571 -15.175 21.102 1.00 82.38 192 ARG A N 1
ATOM 1514 C CA . ARG A 1 192 ? -7.229 -15.180 22.538 1.00 82.38 192 ARG A CA 1
ATOM 1515 C C . ARG A 1 192 ? -8.054 -14.192 23.350 1.00 82.38 192 ARG A C 1
ATOM 1517 O O . ARG A 1 192 ? -8.356 -14.465 24.505 1.00 82.38 192 ARG A O 1
ATOM 1524 N N . GLN A 1 193 ? -8.401 -13.057 22.753 1.00 80.75 193 GLN A N 1
ATOM 1525 C CA . GLN A 1 193 ? -9.224 -12.030 23.388 1.00 80.75 193 GLN A CA 1
ATOM 1526 C C . GLN A 1 193 ? -10.730 -12.298 23.236 1.00 80.75 193 GLN A C 1
ATOM 1528 O O . GLN A 1 193 ? -11.534 -11.482 23.678 1.00 80.75 193 GLN A O 1
ATOM 1533 N N . GLY A 1 194 ? -11.131 -13.415 22.616 1.00 81.44 194 GLY A N 1
ATOM 1534 C CA . GLY A 1 194 ? -12.538 -13.764 22.413 1.00 81.44 194 GLY A CA 1
ATOM 1535 C C . GLY A 1 194 ? -13.283 -12.802 21.482 1.00 81.44 194 GLY A C 1
ATOM 1536 O O . GLY A 1 194 ? -14.498 -12.664 21.593 1.00 81.44 194 GLY A O 1
ATOM 1537 N N . ILE A 1 195 ? -12.571 -12.110 20.587 1.00 83.88 195 ILE A N 1
ATOM 1538 C CA . ILE A 1 195 ? -13.166 -11.162 19.644 1.00 83.88 195 ILE A CA 1
ATOM 1539 C C . ILE A 1 195 ? -13.661 -11.934 18.419 1.00 83.88 195 ILE A C 1
ATOM 1541 O O . ILE A 1 195 ? -12.864 -12.467 17.645 1.00 83.88 195 ILE A O 1
ATOM 1545 N N . SER A 1 196 ? -14.980 -11.969 18.224 1.00 87.00 196 SER A N 1
ATOM 1546 C CA . SER A 1 196 ? -15.593 -12.514 17.014 1.00 87.00 196 SER A CA 1
ATOM 1547 C C . SER A 1 196 ? -15.428 -11.549 15.835 1.00 87.00 196 SER A C 1
ATOM 1549 O O . SER A 1 196 ? -15.613 -10.334 15.956 1.00 87.00 196 SER A O 1
ATOM 1551 N N . PHE A 1 197 ? -15.070 -12.090 14.670 1.00 93.19 197 PHE A N 1
ATOM 1552 C CA . PHE A 1 197 ? -14.936 -11.323 13.435 1.00 93.19 197 PHE A CA 1
ATOM 1553 C C . PHE A 1 197 ? -15.366 -12.158 12.225 1.00 93.19 197 PHE A C 1
ATOM 1555 O O . PHE A 1 197 ? -15.204 -13.375 12.206 1.00 93.19 197 PHE A O 1
ATOM 1562 N N . SER A 1 198 ? -15.904 -11.494 11.203 1.00 93.69 198 SER A N 1
ATOM 1563 C CA . SER A 1 198 ? -16.330 -12.117 9.939 1.00 93.69 198 SER A CA 1
ATOM 1564 C C . SER A 1 198 ? -15.230 -12.092 8.877 1.00 93.69 198 SER A C 1
ATOM 1566 O O . SER A 1 198 ? -15.084 -13.015 8.081 1.00 93.69 198 SER A O 1
ATOM 1568 N N . ARG A 1 199 ? -14.437 -11.020 8.860 1.00 95.06 199 ARG A N 1
ATOM 1569 C CA . ARG A 1 199 ? -13.300 -10.820 7.959 1.00 95.06 199 ARG A CA 1
ATOM 1570 C C . ARG A 1 199 ? -12.353 -9.783 8.536 1.00 95.06 199 ARG A C 1
ATOM 1572 O O . ARG A 1 199 ? -12.741 -8.986 9.385 1.00 95.06 199 ARG A O 1
ATOM 1579 N N . TYR A 1 200 ? -11.122 -9.758 8.048 1.00 95.56 200 TYR A N 1
ATOM 1580 C CA . TYR A 1 200 ? -10.145 -8.742 8.416 1.00 95.56 200 TYR A CA 1
ATOM 1581 C C . TYR A 1 200 ? -9.223 -8.416 7.245 1.00 95.56 200 TYR A C 1
ATOM 1583 O O . TYR A 1 200 ? -9.142 -9.158 6.265 1.00 95.56 200 TYR A O 1
ATOM 1591 N N . PHE A 1 201 ? -8.499 -7.309 7.356 1.00 94.44 201 PHE A N 1
ATOM 1592 C CA . PHE A 1 201 ? -7.309 -7.070 6.550 1.00 94.44 201 PHE A CA 1
ATOM 1593 C C . PHE A 1 201 ? -6.179 -6.548 7.430 1.00 94.44 201 PHE A C 1
ATOM 1595 O O . PHE A 1 201 ? -6.395 -6.022 8.520 1.00 94.44 201 PHE A O 1
ATOM 1602 N N . THR A 1 202 ? -4.966 -6.671 6.909 1.00 95.38 202 THR A N 1
ATOM 1603 C CA . THR A 1 202 ? -3.760 -6.052 7.453 1.00 95.38 202 THR A CA 1
ATOM 1604 C C . THR A 1 202 ? -3.060 -5.283 6.344 1.00 95.38 202 THR A C 1
ATOM 1606 O O . THR A 1 202 ? -3.151 -5.657 5.166 1.00 95.38 202 THR A O 1
ATOM 1609 N N . ASN A 1 203 ? -2.349 -4.223 6.701 1.00 93.88 203 ASN A N 1
ATOM 1610 C CA . ASN A 1 203 ? -1.463 -3.505 5.796 1.00 93.88 203 ASN A CA 1
ATOM 1611 C C . ASN A 1 203 ? -0.334 -2.827 6.576 1.00 93.88 203 ASN A C 1
ATOM 1613 O O . ASN A 1 203 ? -0.507 -2.490 7.750 1.00 93.88 203 ASN A O 1
ATOM 1617 N N . PRO A 1 204 ? 0.809 -2.578 5.929 1.00 93.25 204 PRO A N 1
ATOM 1618 C CA . PRO A 1 204 ? 1.851 -1.767 6.528 1.00 93.25 204 PRO A CA 1
ATOM 1619 C C . PRO A 1 204 ? 1.382 -0.320 6.707 1.00 93.25 204 PRO A C 1
ATOM 1621 O O . PRO A 1 204 ? 0.580 0.207 5.926 1.00 93.25 204 PRO A O 1
ATOM 1624 N N . THR A 1 205 ? 1.902 0.319 7.746 1.00 89.62 205 THR A N 1
ATOM 1625 C CA . THR A 1 205 ? 1.758 1.758 7.994 1.00 89.62 205 THR A CA 1
ATOM 1626 C C . THR A 1 205 ? 2.658 2.570 7.046 1.00 89.62 205 THR A C 1
ATOM 1628 O O . THR A 1 205 ? 3.484 1.987 6.340 1.00 89.62 205 THR A O 1
ATOM 1631 N N . PRO A 1 206 ? 2.510 3.909 6.969 1.00 86.44 206 PRO A N 1
ATOM 1632 C CA . PRO A 1 206 ? 3.273 4.709 6.018 1.00 86.44 206 PRO A CA 1
ATOM 1633 C C . PRO A 1 206 ? 4.792 4.520 6.101 1.00 86.44 206 PRO A C 1
ATOM 1635 O O . PRO A 1 206 ? 5.361 4.459 7.190 1.00 86.44 206 PRO A O 1
ATOM 1638 N N . LEU A 1 207 ? 5.454 4.527 4.939 1.00 86.00 207 LEU A N 1
ATOM 1639 C CA . LEU A 1 207 ? 6.914 4.612 4.791 1.00 86.00 207 LEU A CA 1
ATOM 1640 C C . LEU A 1 207 ? 7.730 3.385 5.259 1.00 86.00 207 LEU A C 1
ATOM 1642 O O . LEU A 1 207 ? 8.947 3.508 5.388 1.00 86.00 207 LEU A O 1
ATOM 1646 N N . ASN A 1 208 ? 7.106 2.241 5.577 1.00 90.81 208 ASN A N 1
ATOM 1647 C CA . ASN A 1 208 ? 7.828 1.060 6.071 1.00 90.81 208 ASN A CA 1
ATOM 1648 C C . ASN A 1 208 ? 7.029 -0.254 5.928 1.00 90.81 208 ASN A C 1
ATOM 1650 O O . ASN A 1 208 ? 5.817 -0.221 5.763 1.00 90.81 208 ASN A O 1
ATOM 1654 N N . ILE A 1 209 ? 7.691 -1.408 6.098 1.00 95.25 209 ILE A N 1
ATOM 1655 C CA . ILE A 1 209 ? 7.064 -2.751 6.203 1.00 95.25 209 ILE A CA 1
ATOM 1656 C C . ILE A 1 209 ? 7.187 -3.379 7.606 1.00 95.25 209 ILE A C 1
ATOM 1658 O O . ILE A 1 209 ? 7.016 -4.585 7.774 1.00 95.25 209 ILE A O 1
ATOM 1662 N N . VAL A 1 210 ? 7.518 -2.581 8.623 1.00 94.50 210 VAL A N 1
ATOM 1663 C CA . VAL A 1 210 ? 7.834 -3.038 9.990 1.00 94.50 210 VAL A CA 1
ATOM 1664 C C . VAL A 1 210 ? 6.613 -2.957 10.902 1.00 94.50 210 VAL A C 1
ATOM 1666 O O . VAL A 1 210 ? 6.309 -3.908 11.620 1.00 94.50 210 VAL A O 1
ATOM 1669 N N . LEU A 1 211 ? 5.914 -1.824 10.871 1.00 92.44 211 LEU A N 1
ATOM 1670 C CA . LEU A 1 211 ? 4.718 -1.552 11.651 1.00 92.44 211 LEU A CA 1
ATOM 1671 C C . LEU A 1 211 ? 3.482 -1.705 10.772 1.00 92.44 211 LEU A C 1
ATOM 1673 O O . LEU A 1 211 ? 3.353 -1.054 9.734 1.00 92.44 211 LEU A O 1
ATOM 1677 N N . TRP A 1 212 ? 2.555 -2.527 11.234 1.00 93.75 212 TRP A N 1
ATOM 1678 C CA . TRP A 1 212 ? 1.334 -2.894 10.543 1.00 93.75 212 TRP A CA 1
ATOM 1679 C C . TRP A 1 212 ? 0.118 -2.425 11.318 1.00 93.75 212 TRP A C 1
ATOM 1681 O O . TRP A 1 212 ? 0.127 -2.356 12.545 1.00 93.75 212 TRP A O 1
ATOM 1691 N N . ILE A 1 213 ? -0.939 -2.133 10.577 1.00 91.62 213 ILE A N 1
ATOM 1692 C CA . ILE A 1 213 ? -2.283 -1.945 11.098 1.00 91.62 213 ILE A CA 1
ATOM 1693 C C . ILE A 1 213 ? -3.144 -3.092 10.585 1.00 91.62 213 ILE A C 1
ATOM 1695 O O . ILE A 1 213 ? -2.990 -3.542 9.446 1.00 91.62 213 ILE A O 1
ATOM 1699 N N . GLY A 1 214 ? -4.039 -3.586 11.427 1.00 93.00 214 GLY A N 1
ATOM 1700 C CA . GLY A 1 214 ? -5.078 -4.508 11.007 1.00 93.00 214 GLY A CA 1
ATOM 1701 C C . GLY A 1 214 ? -6.437 -4.053 11.495 1.00 93.00 214 GLY A C 1
ATOM 1702 O O . GLY A 1 214 ? -6.546 -3.397 12.531 1.00 93.00 214 GLY A O 1
ATOM 1703 N N . VAL A 1 215 ? -7.463 -4.390 10.720 1.00 93.38 215 VAL A N 1
ATOM 1704 C CA . VAL A 1 215 ? -8.859 -4.069 11.011 1.00 93.38 215 VAL A CA 1
ATOM 1705 C C . VAL A 1 215 ? -9.701 -5.319 10.795 1.00 93.38 215 VAL A C 1
ATOM 1707 O O . VAL A 1 215 ? -9.732 -5.863 9.691 1.00 93.38 215 VAL A O 1
ATOM 1710 N N . ALA A 1 216 ? -10.380 -5.765 11.847 1.00 94.62 216 ALA A N 1
ATOM 1711 C CA . ALA A 1 216 ? -11.316 -6.882 11.836 1.00 94.62 216 ALA A CA 1
ATOM 1712 C C . ALA A 1 216 ? -12.757 -6.361 11.866 1.00 94.62 216 ALA A C 1
ATOM 1714 O O . ALA A 1 216 ? -13.067 -5.434 12.606 1.00 94.62 216 ALA A O 1
ATOM 1715 N N . GLU A 1 217 ? -13.647 -6.940 11.071 1.00 94.25 217 GLU A N 1
ATOM 1716 C CA . GLU A 1 217 ? -15.065 -6.589 11.054 1.00 94.25 217 GLU A CA 1
ATOM 1717 C C . GLU A 1 217 ? -15.872 -7.511 11.971 1.00 94.25 217 GLU A C 1
ATOM 1719 O O . GLU A 1 217 ? -15.836 -8.731 11.821 1.00 94.25 217 GLU A O 1
ATOM 1724 N N . SER A 1 218 ? -16.658 -6.911 12.861 1.00 89.38 218 SER A N 1
ATOM 1725 C CA . SER A 1 218 ? -17.674 -7.565 13.695 1.00 89.38 218 SER A CA 1
ATOM 1726 C C . SER A 1 218 ? -19.081 -7.123 13.271 1.00 89.38 218 SER A C 1
ATOM 1728 O O . SER A 1 218 ? -19.229 -6.284 12.377 1.00 89.38 218 SER A O 1
ATOM 1730 N N . GLU A 1 219 ? -20.127 -7.669 13.892 1.00 85.62 219 GLU A N 1
ATOM 1731 C CA . GLU A 1 219 ? -21.516 -7.289 13.592 1.00 85.62 219 GLU A CA 1
ATOM 1732 C C . GLU A 1 219 ? -21.753 -5.789 13.821 1.00 85.62 219 GLU A C 1
ATOM 1734 O O . GLU A 1 219 ? -22.210 -5.085 12.920 1.00 85.62 219 GLU A O 1
ATOM 1739 N N . GLU A 1 220 ? -21.325 -5.278 14.975 1.00 80.56 220 GLU A N 1
ATOM 1740 C CA . GLU A 1 220 ? -21.606 -3.907 15.414 1.00 80.56 220 GLU A CA 1
ATOM 1741 C C . GLU A 1 220 ? -20.570 -2.864 14.946 1.00 80.56 220 GLU A C 1
ATOM 1743 O O . GLU A 1 220 ? -20.849 -1.662 14.873 1.00 80.56 220 GLU A O 1
ATOM 1748 N N . GLY A 1 221 ? -19.352 -3.295 14.614 1.00 87.50 221 GLY A N 1
ATOM 1749 C CA . GLY A 1 221 ? -18.240 -2.373 14.380 1.00 87.50 221 GLY A CA 1
ATOM 1750 C C . GLY A 1 221 ? -16.972 -3.018 13.845 1.00 87.50 221 GLY A C 1
ATOM 1751 O O . GLY A 1 221 ? -16.974 -4.151 13.361 1.00 87.50 221 GLY A O 1
ATOM 1752 N N . PHE A 1 222 ? -15.870 -2.286 13.957 1.00 88.25 222 PHE A N 1
ATOM 1753 C CA . PHE A 1 222 ? -14.546 -2.706 13.524 1.00 88.25 222 PHE A CA 1
ATOM 1754 C C . PHE A 1 222 ? -13.540 -2.676 14.669 1.00 88.25 222 PHE A C 1
ATOM 1756 O O . PHE A 1 222 ? -13.517 -1.748 15.470 1.00 88.25 222 PHE A O 1
ATOM 1763 N N . TRP A 1 223 ? -12.669 -3.672 14.691 1.00 86.75 223 TRP A N 1
ATOM 1764 C CA . TRP A 1 223 ? -11.581 -3.853 15.635 1.00 86.75 223 TRP A CA 1
ATOM 1765 C C . TRP A 1 223 ? -10.260 -3.512 14.972 1.00 86.75 223 TRP A C 1
ATOM 1767 O O . TRP A 1 223 ? -9.780 -4.262 14.129 1.00 86.75 223 TRP A O 1
ATOM 1777 N N . GLN A 1 224 ? -9.673 -2.380 15.333 1.00 87.62 224 GLN A N 1
ATOM 1778 C CA . GLN A 1 224 ? -8.421 -1.895 14.769 1.00 87.62 224 GLN A CA 1
ATOM 1779 C C . GLN A 1 224 ? -7.271 -2.078 15.756 1.00 87.62 224 GLN A C 1
ATOM 1781 O O . GLN A 1 224 ? -7.411 -1.751 16.926 1.00 87.62 224 GLN A O 1
ATOM 1786 N N . GLY A 1 225 ? -6.121 -2.559 15.297 1.00 85.75 225 GLY A N 1
ATOM 1787 C CA . GLY A 1 225 ? -4.936 -2.718 16.138 1.00 85.75 225 GLY A CA 1
ATOM 1788 C C . GLY A 1 225 ? -3.649 -2.508 15.356 1.00 85.75 225 GLY A C 1
ATOM 1789 O O . GLY A 1 225 ? -3.623 -2.662 14.133 1.00 85.75 225 GLY A O 1
ATOM 1790 N N . TYR A 1 226 ? -2.581 -2.164 16.072 1.00 88.00 226 TYR A N 1
ATOM 1791 C CA . TYR A 1 226 ? -1.247 -1.984 15.505 1.00 88.00 226 TYR A CA 1
ATOM 1792 C C . TYR A 1 226 ? -0.314 -3.092 15.975 1.00 88.00 226 TYR A C 1
ATOM 1794 O O . TYR A 1 226 ? -0.289 -3.408 17.164 1.00 88.00 226 TYR A O 1
ATOM 1802 N N . TYR A 1 227 ? 0.503 -3.616 15.068 1.00 91.44 227 TYR A N 1
ATOM 1803 C CA . TYR A 1 227 ? 1.478 -4.668 15.343 1.00 91.44 227 TYR A CA 1
ATOM 1804 C C . TYR A 1 227 ? 2.818 -4.350 14.682 1.00 91.44 227 TYR A C 1
ATOM 1806 O O . TYR A 1 227 ? 2.880 -4.162 13.468 1.00 91.44 227 TYR A O 1
ATOM 1814 N N . SER A 1 228 ? 3.892 -4.295 15.465 1.00 93.06 228 SER A N 1
ATOM 1815 C CA . SER A 1 228 ? 5.257 -4.226 14.944 1.00 93.06 228 SER A CA 1
ATOM 1816 C C . SER A 1 228 ? 5.885 -5.609 14.982 1.00 93.06 228 SER A C 1
ATOM 1818 O O . SER A 1 228 ? 5.726 -6.353 15.948 1.00 93.06 228 SER A O 1
ATOM 1820 N N . ILE A 1 229 ? 6.699 -5.927 13.976 1.00 94.38 229 ILE A N 1
ATOM 1821 C CA . ILE A 1 229 ? 7.539 -7.134 13.999 1.00 94.38 229 ILE A CA 1
ATOM 1822 C C . ILE A 1 229 ? 8.524 -7.162 15.183 1.00 94.38 229 ILE A C 1
ATOM 1824 O O . ILE A 1 229 ? 9.059 -8.222 15.500 1.00 94.38 229 ILE A O 1
ATOM 1828 N N . PHE A 1 230 ? 8.760 -6.019 15.837 1.00 92.88 230 PHE A N 1
ATOM 1829 C CA . PHE A 1 230 ? 9.604 -5.893 17.027 1.00 92.88 230 PHE A CA 1
ATOM 1830 C C . PHE A 1 230 ? 8.824 -5.946 18.349 1.00 92.88 230 PHE A C 1
ATOM 1832 O O . PHE A 1 230 ? 9.424 -5.790 19.414 1.00 92.88 230 PHE A O 1
ATOM 1839 N N . ASP A 1 231 ? 7.506 -6.164 18.316 1.00 86.50 231 ASP A N 1
ATOM 1840 C CA . ASP A 1 231 ? 6.716 -6.294 19.538 1.00 86.50 231 ASP A CA 1
ATOM 1841 C C . ASP A 1 231 ? 7.157 -7.507 20.360 1.00 86.50 231 ASP A C 1
ATOM 1843 O O . ASP A 1 231 ? 7.201 -8.641 19.876 1.00 86.50 231 ASP A O 1
ATOM 1847 N N . LYS A 1 232 ? 7.432 -7.270 21.647 1.00 80.81 232 LYS A N 1
ATOM 1848 C CA . LYS A 1 232 ? 7.739 -8.344 22.604 1.00 80.81 232 LYS A CA 1
ATOM 1849 C C . LYS A 1 232 ? 6.495 -9.148 22.969 1.00 80.81 232 LYS A C 1
ATOM 1851 O O . LYS A 1 232 ? 6.572 -10.366 23.105 1.00 80.81 232 LYS A O 1
ATOM 1856 N N . ASN A 1 233 ? 5.362 -8.464 23.136 1.00 74.44 233 ASN A N 1
ATOM 1857 C CA . ASN A 1 233 ? 4.072 -9.105 23.342 1.00 74.44 233 ASN A CA 1
ATOM 1858 C C . ASN A 1 233 ? 3.377 -9.301 21.991 1.00 74.44 233 ASN A C 1
ATOM 1860 O O . ASN A 1 233 ? 3.338 -8.390 21.173 1.00 74.44 233 ASN A O 1
ATOM 1864 N N . ARG A 1 234 ? 2.828 -10.493 21.757 1.00 77.00 234 ARG A N 1
ATOM 1865 C CA . ARG A 1 234 ? 2.060 -10.794 20.541 1.00 77.00 234 ARG A CA 1
ATOM 1866 C C . ARG A 1 234 ? 0.580 -10.459 20.673 1.00 77.00 234 ARG A C 1
ATOM 1868 O O . ARG A 1 234 ? -0.125 -10.516 19.671 1.00 77.00 234 ARG A O 1
ATOM 1875 N N . ASP A 1 235 ? 0.123 -10.136 21.877 1.00 77.25 235 ASP A N 1
ATOM 1876 C CA . ASP A 1 235 ? -1.248 -9.710 22.097 1.00 77.25 235 ASP A CA 1
ATOM 1877 C C . ASP A 1 235 ? -1.369 -8.232 21.709 1.00 77.25 235 ASP A C 1
ATOM 1879 O O . ASP A 1 235 ? -0.773 -7.344 22.319 1.00 77.25 235 ASP A O 1
ATOM 1883 N N . ILE A 1 236 ? -2.110 -8.000 20.632 1.00 82.62 236 ILE A N 1
ATOM 1884 C CA . ILE A 1 236 ? -2.356 -6.695 20.037 1.00 82.62 236 ILE A CA 1
ATOM 1885 C C . ILE A 1 236 ? -3.445 -5.992 20.832 1.00 82.62 236 ILE A C 1
ATOM 1887 O O . ILE A 1 236 ? -4.544 -6.520 21.011 1.00 82.62 236 ILE A O 1
ATOM 1891 N N . SER A 1 237 ? -3.156 -4.762 21.232 1.00 78.06 237 SER A N 1
ATOM 1892 C CA . SER A 1 237 ? -4.142 -3.842 21.780 1.00 78.06 237 SER A CA 1
ATOM 1893 C C . SER A 1 237 ? -5.096 -3.405 20.667 1.00 78.06 237 SER A C 1
ATOM 1895 O O . SER A 1 237 ? -4.707 -2.670 19.751 1.00 78.06 237 SER A O 1
ATOM 1897 N N . PHE A 1 238 ? -6.338 -3.887 20.714 1.00 78.62 238 PHE A N 1
ATOM 1898 C CA . PHE A 1 238 ? -7.365 -3.495 19.754 1.00 78.62 238 PHE A CA 1
ATOM 1899 C C . PHE A 1 238 ? -8.157 -2.288 20.241 1.00 78.62 238 PHE A C 1
ATOM 1901 O O . PHE A 1 238 ? -8.265 -2.019 21.433 1.00 78.62 238 PHE A O 1
ATOM 1908 N N . ARG A 1 239 ? -8.759 -1.587 19.286 1.00 77.44 239 ARG A N 1
ATOM 1909 C CA . ARG A 1 239 ? -9.668 -0.464 19.453 1.00 77.44 239 ARG A CA 1
ATOM 1910 C C . ARG A 1 239 ? -10.942 -0.738 18.671 1.00 77.44 239 ARG A C 1
ATOM 1912 O O . ARG A 1 239 ? -10.869 -1.076 17.493 1.00 77.44 239 ARG A O 1
ATOM 1919 N N . PHE A 1 240 ? -12.096 -0.524 19.290 1.00 79.62 240 PHE A N 1
ATOM 1920 C CA . PHE A 1 240 ? -13.371 -0.632 18.592 1.00 79.62 240 PHE A CA 1
ATOM 1921 C C . PHE A 1 240 ? -13.781 0.688 17.929 1.00 79.62 240 PHE A C 1
ATOM 1923 O O . PHE A 1 240 ? -13.644 1.767 18.513 1.00 79.62 240 PHE A O 1
ATOM 1930 N N . ILE A 1 241 ? -14.312 0.589 16.713 1.00 81.69 241 ILE A N 1
ATOM 1931 C CA . ILE A 1 241 ? -14.859 1.682 15.913 1.00 81.69 241 ILE A CA 1
ATOM 1932 C C . ILE A 1 241 ? -16.288 1.285 15.510 1.00 81.69 241 ILE A C 1
ATOM 1934 O O . ILE A 1 241 ? -16.446 0.334 14.740 1.00 81.69 241 ILE A O 1
ATOM 1938 N N . PRO A 1 242 ? -17.335 1.976 15.996 1.00 82.56 242 PRO A N 1
ATOM 1939 C CA . PRO A 1 242 ? -18.710 1.646 15.633 1.00 82.56 242 PRO A CA 1
ATOM 1940 C C . PRO A 1 242 ? -18.966 1.909 14.142 1.00 82.56 242 PRO A C 1
ATOM 1942 O O . PRO A 1 242 ? -18.482 2.895 13.585 1.00 82.56 242 PRO A O 1
ATOM 1945 N N . LYS A 1 243 ? -19.743 1.033 13.489 1.00 86.81 243 LYS A N 1
ATOM 1946 C CA . LYS A 1 243 ? -20.100 1.173 12.063 1.00 86.81 243 LYS A CA 1
ATOM 1947 C C . LYS A 1 243 ? -20.922 2.432 11.797 1.00 86.81 243 LYS A C 1
ATOM 1949 O O . LYS A 1 243 ? -20.658 3.156 10.838 1.00 86.81 243 LYS A O 1
ATOM 1954 N N . ASN A 1 244 ? -21.943 2.655 12.628 1.00 86.44 244 ASN A N 1
ATOM 1955 C CA . ASN A 1 244 ? -22.961 3.697 12.463 1.00 86.44 244 ASN A CA 1
ATOM 1956 C C . ASN A 1 244 ? -23.608 3.724 11.064 1.00 86.44 244 ASN A C 1
ATOM 1958 O O . ASN A 1 244 ? -24.042 4.769 10.587 1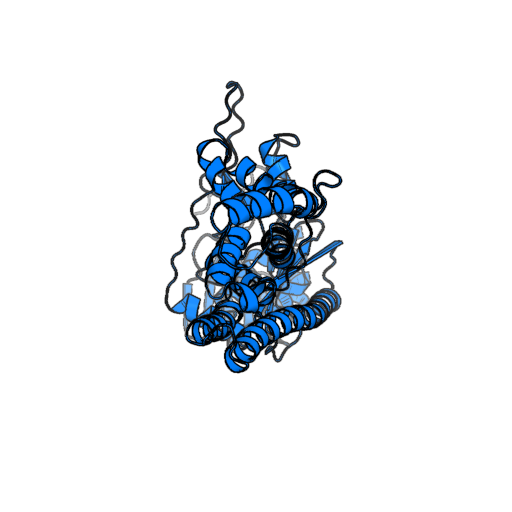.00 86.44 244 ASN A O 1
ATOM 1962 N N . HIS A 1 245 ? -23.696 2.573 10.388 1.00 87.25 245 HIS A N 1
ATOM 1963 C CA . HIS A 1 245 ? -24.294 2.485 9.048 1.00 87.25 245 HIS A CA 1
ATOM 1964 C C . HIS A 1 245 ? -25.790 2.831 9.046 1.00 87.25 245 HIS A C 1
ATOM 1966 O O . HIS A 1 245 ? -26.319 3.183 8.004 1.00 87.25 245 HIS A O 1
ATOM 1972 N N . HIS A 1 246 ? -26.466 2.801 10.198 1.00 82.69 246 HIS A N 1
ATOM 1973 C CA . HIS A 1 246 ? -27.856 3.249 10.328 1.00 82.69 246 HIS A CA 1
ATOM 1974 C C . HIS A 1 246 ? -28.039 4.758 10.068 1.00 82.69 246 HIS A C 1
ATOM 1976 O O . HIS A 1 246 ? -29.140 5.180 9.736 1.00 82.69 246 HIS A O 1
ATOM 1982 N N . LEU A 1 247 ? -26.978 5.570 10.196 1.00 80.62 247 LEU A N 1
ATOM 1983 C CA . LEU A 1 247 ? -27.033 7.018 9.951 1.00 80.62 247 LEU A CA 1
ATOM 1984 C C . LEU A 1 247 ? -27.177 7.364 8.464 1.00 80.62 247 LEU A C 1
ATOM 1986 O O . LEU A 1 247 ? -27.604 8.464 8.126 1.00 80.62 247 LEU A O 1
ATOM 1990 N N . ILE A 1 248 ? -26.821 6.442 7.566 1.00 78.81 248 ILE A N 1
ATOM 1991 C CA . ILE A 1 248 ? -27.010 6.620 6.127 1.00 78.81 248 ILE A CA 1
ATOM 1992 C C . ILE A 1 248 ? -28.348 5.997 5.713 1.00 78.81 248 ILE A C 1
ATOM 1994 O O . ILE A 1 248 ? -28.452 4.808 5.437 1.00 78.81 248 ILE A O 1
ATOM 1998 N N . SER A 1 249 ? -29.393 6.821 5.647 1.00 58.62 249 SER A N 1
ATOM 1999 C CA . SER A 1 249 ? -30.747 6.420 5.228 1.00 58.62 249 SER A CA 1
ATOM 2000 C C . SER A 1 249 ? -30.870 6.106 3.725 1.00 58.62 249 SER A C 1
ATOM 2002 O O . SER A 1 249 ? -31.872 5.546 3.287 1.00 58.62 249 SER A O 1
ATOM 2004 N N . GLY A 1 250 ? -29.846 6.422 2.924 1.00 55.03 250 GLY A N 1
ATOM 2005 C CA . GLY A 1 250 ? -29.839 6.295 1.463 1.00 55.03 250 GLY A CA 1
ATOM 2006 C C . GLY A 1 250 ? -29.102 5.067 0.924 1.00 55.03 250 GLY A C 1
ATOM 2007 O O . GLY A 1 250 ? -28.129 5.219 0.180 1.00 55.03 250 GLY A O 1
ATOM 2008 N N . ASN A 1 251 ? -29.550 3.851 1.257 1.00 54.81 251 ASN A N 1
ATOM 2009 C CA . ASN A 1 251 ? -29.139 2.665 0.495 1.00 54.81 251 ASN A CA 1
ATOM 2010 C C . ASN A 1 251 ? -29.527 2.875 -0.982 1.00 54.81 251 ASN A C 1
ATOM 2012 O O . ASN A 1 251 ? -30.710 2.963 -1.295 1.00 54.81 251 ASN A O 1
ATOM 2016 N N . GLY A 1 252 ? -28.536 3.006 -1.874 1.00 63.22 252 GLY A N 1
ATOM 2017 C CA . GLY A 1 252 ? -28.757 3.189 -3.315 1.00 63.22 252 GLY A CA 1
ATOM 2018 C C . GLY A 1 252 ? -28.237 4.488 -3.947 1.00 63.22 252 GLY A C 1
ATOM 2019 O O . GLY A 1 252 ? -28.277 4.589 -5.172 1.00 63.22 252 GLY A O 1
ATOM 2020 N N . HIS A 1 253 ? -27.704 5.466 -3.195 1.00 76.44 253 HIS A N 1
ATOM 2021 C CA . HIS A 1 253 ? -27.072 6.629 -3.844 1.00 76.44 253 HIS A CA 1
ATOM 2022 C C . HIS A 1 253 ? -25.799 6.195 -4.606 1.00 76.44 253 HIS A C 1
ATOM 2024 O O . HIS A 1 253 ? -24.893 5.630 -3.981 1.00 76.44 253 HIS A O 1
ATOM 2030 N N . PRO A 1 254 ? -25.655 6.488 -5.917 1.00 80.69 254 PRO A N 1
ATOM 2031 C CA . PRO A 1 254 ? -24.559 5.955 -6.732 1.00 80.69 254 PRO A CA 1
ATOM 2032 C C . PRO A 1 254 ? -23.156 6.277 -6.208 1.00 80.69 254 PRO A C 1
ATOM 2034 O O . PRO A 1 254 ? -22.243 5.466 -6.347 1.00 80.69 254 PRO A O 1
ATOM 2037 N N . GLU A 1 255 ? -22.953 7.450 -5.601 1.00 80.44 255 GLU A N 1
ATOM 2038 C CA . GLU A 1 255 ? -21.648 7.807 -5.028 1.00 80.44 255 GLU A CA 1
ATOM 2039 C C . GLU A 1 255 ? -21.358 7.070 -3.717 1.00 80.44 255 GLU A C 1
ATOM 2041 O O . GLU A 1 255 ? -20.216 6.680 -3.484 1.00 80.44 255 GLU A O 1
ATOM 2046 N N . ILE A 1 256 ? -22.381 6.794 -2.902 1.00 83.19 256 ILE A N 1
ATOM 2047 C CA . ILE A 1 256 ? -22.218 6.024 -1.662 1.00 83.19 256 ILE A CA 1
ATOM 2048 C C . ILE A 1 256 ? -21.893 4.569 -2.003 1.00 83.19 256 ILE A C 1
ATOM 2050 O O . ILE A 1 256 ? -20.982 3.996 -1.415 1.00 83.19 256 ILE A O 1
ATOM 2054 N N . GLU A 1 257 ? -22.566 3.983 -2.995 1.00 86.56 257 GLU A N 1
ATOM 2055 C CA . GLU A 1 257 ? -22.269 2.618 -3.448 1.00 86.56 257 GLU A CA 1
ATOM 2056 C C . GLU A 1 257 ? -20.854 2.500 -4.031 1.00 86.56 257 GLU A C 1
ATOM 2058 O O . GLU A 1 257 ? -20.131 1.545 -3.740 1.00 86.56 257 GLU A O 1
ATOM 2063 N N . LYS A 1 258 ? -20.391 3.517 -4.770 1.00 87.25 258 LYS A N 1
ATOM 2064 C CA . LYS A 1 258 ? -18.992 3.591 -5.214 1.00 87.25 258 LYS A CA 1
ATOM 2065 C C . LYS A 1 258 ? -18.024 3.679 -4.036 1.00 87.25 258 LYS A C 1
ATOM 2067 O O . LYS A 1 258 ? -17.024 2.969 -4.046 1.00 87.25 258 LYS A O 1
ATOM 2072 N N . LEU A 1 259 ? -18.305 4.496 -3.018 1.00 88.06 259 LEU A N 1
ATOM 2073 C CA . LEU A 1 259 ? -17.472 4.578 -1.813 1.00 88.06 259 LEU A CA 1
ATOM 2074 C C . LEU A 1 259 ? -17.439 3.251 -1.042 1.00 88.06 259 LEU A C 1
ATOM 2076 O O . LEU A 1 259 ? -16.356 2.806 -0.666 1.00 88.06 259 LEU A O 1
ATOM 2080 N N . LYS A 1 260 ? -18.591 2.589 -0.857 1.00 89.94 260 LYS A N 1
ATOM 2081 C CA . LYS A 1 260 ? -18.700 1.251 -0.245 1.00 89.94 260 LYS A CA 1
ATOM 2082 C C . LYS A 1 260 ? -17.854 0.228 -1.003 1.00 89.94 260 LYS A C 1
ATOM 2084 O O . LYS A 1 260 ? -17.121 -0.553 -0.395 1.00 89.94 260 LYS A O 1
ATOM 2089 N N . TRP A 1 261 ? -17.928 0.246 -2.332 1.00 89.12 261 TRP A N 1
ATOM 2090 C CA . TRP A 1 261 ? -17.147 -0.644 -3.182 1.00 89.12 261 TRP A CA 1
ATOM 2091 C C . TRP A 1 261 ? -15.646 -0.338 -3.111 1.00 89.12 261 TRP A C 1
ATOM 2093 O O . TRP A 1 261 ? -14.842 -1.250 -2.900 1.00 89.12 261 TRP A O 1
ATOM 2103 N N . VAL A 1 262 ? -15.256 0.941 -3.204 1.00 87.19 262 VAL A N 1
ATOM 2104 C CA . VAL A 1 262 ? -13.855 1.373 -3.093 1.00 87.19 262 VAL A CA 1
ATOM 2105 C C . VAL A 1 262 ? -13.282 0.964 -1.744 1.00 87.19 262 VAL A C 1
ATOM 2107 O O . VAL A 1 262 ? -12.198 0.387 -1.741 1.00 87.19 262 VAL A O 1
ATOM 2110 N N . SER A 1 263 ? -13.995 1.194 -0.634 1.00 90.06 263 SER A N 1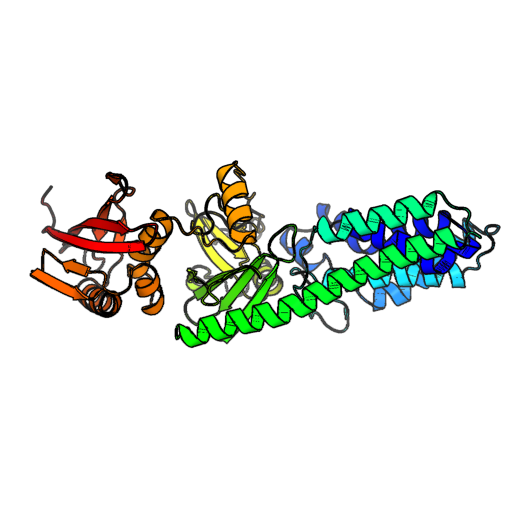
ATOM 2111 C CA . SER A 1 263 ? -13.568 0.836 0.729 1.00 90.06 263 SER A CA 1
ATOM 2112 C C . SER A 1 263 ? -13.604 -0.668 1.015 1.00 90.06 263 SER A C 1
ATOM 2114 O O . SER A 1 263 ? -13.227 -1.107 2.103 1.00 90.06 263 SER A O 1
ATOM 2116 N N . LYS A 1 264 ? -14.066 -1.484 0.055 1.00 90.25 264 LYS A N 1
ATOM 2117 C CA . LYS A 1 264 ? -14.351 -2.915 0.235 1.00 90.25 264 LYS A CA 1
ATOM 2118 C C . LYS A 1 264 ? -15.268 -3.170 1.442 1.00 90.25 264 LYS A C 1
ATOM 2120 O O . LYS A 1 264 ? -15.155 -4.204 2.097 1.00 90.25 264 LYS A O 1
ATOM 2125 N N . GLY A 1 265 ? -16.145 -2.225 1.776 1.00 90.25 265 GLY A N 1
ATOM 2126 C CA . GLY A 1 265 ? -17.034 -2.277 2.938 1.00 90.25 265 GLY A CA 1
ATOM 2127 C C . GLY A 1 265 ? -16.376 -1.978 4.294 1.00 90.25 265 GLY A C 1
ATOM 2128 O O . GLY A 1 265 ? -17.072 -2.004 5.301 1.00 90.25 265 GLY A O 1
ATOM 2129 N N . PHE A 1 266 ? -15.076 -1.673 4.356 1.00 92.06 266 PHE A N 1
ATOM 2130 C CA . PHE A 1 266 ? -14.404 -1.266 5.596 1.00 92.06 266 PHE A CA 1
ATOM 2131 C C . PHE A 1 266 ? -14.552 0.243 5.811 1.00 92.06 266 PHE A C 1
ATOM 2133 O O . PHE A 1 266 ? -13.618 1.010 5.581 1.00 92.06 266 PHE A O 1
ATOM 2140 N N . PHE A 1 267 ? -15.741 0.682 6.224 1.00 92.19 267 PHE A N 1
ATOM 2141 C CA . PHE A 1 267 ? -16.028 2.094 6.475 1.00 92.19 267 PHE A CA 1
ATOM 2142 C C . PHE A 1 267 ? -16.864 2.311 7.736 1.00 92.19 267 PHE A C 1
ATOM 2144 O O . PHE A 1 267 ? -17.705 1.479 8.075 1.00 92.19 267 PHE A O 1
ATOM 2151 N N . ALA A 1 268 ? -16.675 3.455 8.389 1.00 89.56 268 ALA A N 1
ATOM 2152 C CA . ALA A 1 268 ? -17.510 3.913 9.498 1.00 89.56 268 ALA A CA 1
ATOM 2153 C C . ALA A 1 268 ? -18.118 5.282 9.188 1.00 89.56 268 ALA A C 1
ATOM 2155 O O . ALA A 1 268 ? -17.487 6.110 8.523 1.00 89.56 268 ALA A O 1
ATOM 2156 N N . ILE A 1 269 ? -19.322 5.533 9.697 1.00 86.81 269 ILE A N 1
ATOM 2157 C CA . ILE A 1 269 ? -19.970 6.841 9.598 1.00 86.81 269 ILE A CA 1
ATOM 2158 C C . ILE A 1 269 ? -19.748 7.619 10.895 1.00 86.81 269 ILE A C 1
ATOM 2160 O O . ILE A 1 269 ? -19.974 7.112 11.995 1.00 86.81 269 ILE A O 1
ATOM 2164 N N . THR A 1 270 ? -19.291 8.860 10.772 1.00 84.19 270 THR A N 1
ATOM 2165 C CA . THR A 1 270 ? -19.191 9.791 11.901 1.00 84.19 270 THR A CA 1
ATOM 2166 C C . THR A 1 270 ? -19.948 11.069 11.591 1.00 84.19 270 THR A C 1
ATOM 2168 O O . THR A 1 270 ? -20.093 11.447 10.434 1.00 84.19 270 THR A O 1
ATOM 2171 N N . GLU A 1 271 ? -20.440 11.737 12.627 1.00 80.75 271 GLU A N 1
ATOM 2172 C CA . GLU A 1 271 ? -21.090 13.036 12.498 1.00 80.75 271 GLU A CA 1
ATOM 2173 C C . GLU A 1 271 ? -20.165 14.123 13.047 1.00 80.75 271 GLU A C 1
ATOM 2175 O O . GLU A 1 271 ? -19.630 14.007 14.155 1.00 80.75 271 GLU A O 1
ATOM 2180 N N . LYS A 1 272 ? -19.953 15.188 12.272 1.00 74.94 272 LYS A N 1
ATOM 2181 C CA . LYS A 1 272 ? -19.161 16.347 12.685 1.00 74.94 272 LYS A CA 1
ATOM 2182 C C . LYS A 1 272 ? -19.873 17.624 12.260 1.00 74.94 272 LYS A C 1
ATOM 2184 O O . LYS A 1 272 ? -20.079 17.843 11.074 1.00 74.94 272 LYS A O 1
ATOM 2189 N N . GLN A 1 273 ? -20.215 18.476 13.231 1.00 75.19 273 GLN A N 1
ATOM 2190 C CA . GLN A 1 273 ? -20.899 19.760 12.993 1.00 75.19 273 GLN A CA 1
ATOM 2191 C C . GLN A 1 273 ? -22.194 19.611 12.161 1.00 75.19 273 GLN A C 1
ATOM 2193 O O . GLN A 1 273 ? -22.438 20.401 11.256 1.00 75.19 273 GLN A O 1
ATOM 2198 N N . GLY A 1 274 ? -23.002 18.578 12.441 1.00 74.31 274 GLY A N 1
ATOM 2199 C CA . GLY A 1 274 ? -24.257 18.304 11.725 1.00 74.31 274 GLY A CA 1
ATOM 2200 C C . GLY A 1 274 ? -24.089 17.666 10.342 1.00 74.31 274 GLY A C 1
ATOM 2201 O O . GLY A 1 274 ? -25.076 17.466 9.644 1.00 74.31 274 GLY A O 1
ATOM 2202 N N . ARG A 1 275 ? -22.856 17.337 9.929 1.00 79.75 275 ARG A N 1
ATOM 2203 C CA . ARG A 1 275 ? -22.553 16.694 8.643 1.00 79.75 275 ARG A CA 1
ATOM 2204 C C . ARG A 1 275 ? -22.108 15.256 8.843 1.00 79.75 275 ARG A C 1
ATOM 2206 O O . ARG A 1 275 ? -21.313 14.965 9.741 1.00 79.75 275 ARG A O 1
ATOM 2213 N N . LEU A 1 276 ? -22.584 14.368 7.973 1.00 84.62 276 LEU A N 1
ATOM 2214 C CA . LEU A 1 276 ? -22.180 12.966 7.959 1.00 84.62 276 LEU A CA 1
ATOM 2215 C C . LEU A 1 276 ? -20.892 12.786 7.154 1.00 84.62 276 LEU A C 1
ATOM 2217 O O . LEU A 1 276 ? -20.758 13.268 6.031 1.00 84.62 276 LEU A O 1
ATOM 2221 N N . LEU A 1 277 ? -19.949 12.050 7.730 1.00 86.31 277 LEU A N 1
ATOM 2222 C CA . LEU A 1 277 ? -18.666 11.716 7.133 1.00 86.31 277 LEU A CA 1
ATOM 2223 C C . LEU A 1 277 ? -18.584 10.211 6.902 1.00 86.31 277 LEU A C 1
ATOM 2225 O O . LEU A 1 277 ? -18.730 9.415 7.831 1.00 86.31 277 LEU A O 1
ATOM 2229 N N . PHE A 1 278 ? -18.294 9.825 5.666 1.00 88.94 278 PHE A N 1
ATOM 2230 C CA . PHE A 1 278 ? -17.910 8.470 5.302 1.00 88.94 278 PHE A CA 1
ATOM 2231 C C . PHE A 1 278 ? -16.404 8.307 5.487 1.00 88.94 278 PHE A C 1
ATOM 2233 O O . PHE A 1 278 ? -15.623 8.952 4.789 1.00 88.94 278 PHE A O 1
ATOM 2240 N N . ASN A 1 279 ? -15.989 7.430 6.397 1.00 88.31 279 ASN A N 1
ATOM 2241 C CA . ASN A 1 279 ? -14.582 7.226 6.728 1.00 88.31 279 ASN A CA 1
ATOM 2242 C C . ASN A 1 279 ? -14.101 5.864 6.229 1.00 88.31 279 ASN A C 1
ATOM 2244 O O . ASN A 1 279 ? -14.570 4.838 6.719 1.00 88.31 279 ASN A O 1
ATOM 2248 N N . ASP A 1 280 ? -13.154 5.840 5.290 1.00 89.50 280 ASP A N 1
ATOM 2249 C CA . ASP A 1 280 ? -12.519 4.597 4.832 1.00 89.50 280 ASP A CA 1
ATOM 2250 C C . ASP A 1 280 ? -11.478 4.127 5.863 1.00 89.50 280 ASP A C 1
ATOM 2252 O O . ASP A 1 280 ? -10.440 4.763 6.059 1.00 89.50 280 ASP A O 1
ATOM 2256 N N . LEU A 1 281 ? -11.763 3.001 6.525 1.00 88.19 281 LEU A N 1
ATOM 2257 C CA . LEU A 1 281 ? -10.963 2.449 7.625 1.00 88.19 281 LEU A CA 1
ATOM 2258 C C . LEU A 1 281 ? -9.715 1.704 7.154 1.00 88.19 281 LEU A C 1
ATOM 2260 O O . LEU A 1 281 ? -8.897 1.294 7.979 1.00 88.19 281 LEU A O 1
ATOM 2264 N N . ARG A 1 282 ? -9.567 1.495 5.841 1.00 87.19 282 ARG A N 1
ATOM 2265 C CA . ARG A 1 282 ? -8.363 0.883 5.267 1.00 87.19 282 ARG A CA 1
ATOM 2266 C C . ARG A 1 282 ? -7.145 1.759 5.459 1.00 87.19 282 ARG A C 1
ATOM 2268 O O . ARG A 1 282 ? -6.033 1.268 5.627 1.00 87.19 282 ARG A O 1
ATOM 2275 N N . PHE A 1 283 ? -7.353 3.063 5.452 1.00 77.19 283 PHE A N 1
ATOM 2276 C CA . PHE A 1 283 ? -6.280 4.013 5.626 1.00 77.19 283 PHE A CA 1
ATOM 2277 C C . PHE A 1 283 ? -6.129 4.375 7.095 1.00 77.19 283 PHE A C 1
ATOM 2279 O O . PHE A 1 283 ? -7.097 4.423 7.853 1.00 77.19 283 PHE A O 1
ATOM 2286 N N . THR A 1 284 ? -4.883 4.623 7.490 1.00 63.16 284 THR A N 1
ATOM 2287 C CA . THR A 1 284 ? -4.545 5.070 8.841 1.00 63.16 284 THR A CA 1
ATOM 2288 C C . THR A 1 284 ? -5.364 6.315 9.190 1.00 63.16 284 THR A C 1
ATOM 2290 O O . THR A 1 284 ? -5.724 7.095 8.311 1.00 63.16 284 THR A O 1
ATOM 2293 N N . GLN A 1 285 ? -5.681 6.506 10.463 1.00 60.50 285 GLN A N 1
ATOM 2294 C CA . GLN A 1 285 ? -6.207 7.777 10.958 1.00 60.50 285 GLN A CA 1
ATOM 2295 C C . GLN A 1 285 ? -5.064 8.809 10.999 1.00 60.50 285 GLN A C 1
ATOM 2297 O O . GLN A 1 285 ? -3.915 8.445 11.261 1.00 60.50 285 GLN A O 1
ATOM 2302 N N . SER A 1 286 ? -5.338 10.087 10.706 1.00 42.34 286 SER A N 1
ATOM 2303 C CA . SER A 1 286 ? -4.405 11.152 11.090 1.00 42.34 286 SER A CA 1
ATOM 2304 C C . SER A 1 286 ? -4.635 11.293 12.565 1.00 42.34 286 SER A C 1
ATOM 2306 O O . SER A 1 286 ? -5.569 11.986 12.941 1.00 42.34 286 SER A O 1
ATOM 2308 N N . ASP A 1 287 ? -3.833 10.677 13.409 1.00 45.12 287 ASP A N 1
ATOM 2309 C CA . ASP A 1 287 ? -3.878 11.132 14.777 1.00 45.12 287 ASP A CA 1
ATOM 2310 C C . ASP A 1 287 ? -2.480 11.459 15.272 1.00 45.12 287 ASP A C 1
ATOM 2312 O O . ASP A 1 287 ? -1.581 10.630 15.412 1.00 45.12 287 ASP A O 1
ATOM 2316 N N . THR A 1 288 ? -2.379 12.746 15.580 1.00 37.97 288 THR A N 1
ATOM 2317 C CA . THR A 1 288 ? -1.838 13.320 16.809 1.00 37.97 288 THR A CA 1
ATOM 2318 C C . THR A 1 288 ? -1.667 12.350 17.989 1.00 37.97 288 THR A C 1
ATOM 2320 O O . THR A 1 288 ? -0.726 12.529 18.759 1.00 37.97 288 THR A O 1
ATOM 2323 N N . GLU A 1 289 ? -2.491 11.300 18.101 1.00 45.31 289 GLU A N 1
ATOM 2324 C CA . GLU A 1 289 ? -2.464 10.237 19.108 1.00 45.31 289 GLU A CA 1
ATOM 2325 C C . GLU A 1 289 ? -3.052 8.944 18.503 1.00 45.31 289 GLU A C 1
ATOM 2327 O O . GLU A 1 289 ? -4.229 8.963 18.174 1.00 45.31 289 GLU A O 1
ATOM 2332 N N . LEU A 1 290 ? -2.327 7.818 18.391 1.00 45.72 290 LEU A N 1
ATOM 2333 C CA . LEU A 1 290 ? -2.798 6.550 17.763 1.00 45.72 290 LEU A CA 1
ATOM 2334 C C . LEU A 1 290 ? -4.166 5.988 18.266 1.00 45.72 290 LEU A C 1
ATOM 2336 O O . LEU A 1 290 ? -4.643 4.968 17.767 1.00 45.72 290 LEU A O 1
ATOM 2340 N N . HIS A 1 291 ? -4.807 6.651 19.230 1.00 44.22 291 HIS A N 1
ATOM 2341 C CA . HIS A 1 291 ? -6.019 6.265 19.939 1.00 44.22 291 HIS A CA 1
ATOM 2342 C C . HIS A 1 291 ? -7.127 7.349 19.952 1.00 44.22 291 HIS A C 1
ATOM 2344 O O . HIS A 1 291 ? -8.189 7.112 20.536 1.00 44.22 291 HIS A O 1
ATOM 2350 N N . SER A 1 292 ? -6.956 8.515 19.306 1.00 43.38 292 SER A N 1
ATOM 2351 C CA . SER A 1 292 ? -7.996 9.565 19.295 1.00 43.38 292 SER A CA 1
ATOM 2352 C C . SER A 1 292 ? -9.108 9.269 18.268 1.00 43.38 292 SER A C 1
ATOM 2354 O O . SER A 1 292 ? -8.863 8.686 17.223 1.00 43.38 292 SER A O 1
ATOM 2356 N N . PRO A 1 293 ? -10.396 9.545 18.538 1.00 43.12 293 PRO A N 1
ATOM 2357 C CA . PRO A 1 293 ? -11.508 9.266 17.606 1.00 43.12 293 PRO A CA 1
ATOM 2358 C C . PRO A 1 293 ? -11.724 10.316 16.521 1.00 43.12 293 PRO A C 1
ATOM 2360 O O . PRO A 1 293 ? -12.766 10.295 15.869 1.00 43.12 293 PRO A O 1
ATOM 2363 N N . ARG A 1 294 ? -10.824 11.286 16.368 1.00 49.03 294 ARG A N 1
ATOM 2364 C CA . ARG A 1 294 ? -11.252 12.567 15.811 1.00 49.03 294 ARG A CA 1
ATOM 2365 C C . ARG A 1 294 ? -11.014 12.722 14.315 1.00 49.03 294 ARG A C 1
ATOM 2367 O O . ARG A 1 294 ? -11.788 13.465 13.707 1.00 49.03 294 ARG A O 1
ATOM 2374 N N . HIS A 1 295 ? -10.038 12.039 13.702 1.00 61.50 295 HIS A N 1
ATOM 2375 C CA . HIS A 1 295 ? -9.678 12.357 12.313 1.00 61.50 295 HIS A CA 1
ATOM 2376 C C . HIS A 1 295 ? -9.243 11.146 11.465 1.00 61.50 295 HIS A C 1
ATOM 2378 O O . HIS A 1 295 ? -8.126 10.640 11.550 1.00 61.50 295 HIS A O 1
ATOM 2384 N N . PHE A 1 296 ? -10.116 10.720 10.550 1.00 70.75 296 PHE A N 1
ATOM 2385 C CA . PHE A 1 296 ? -9.762 9.775 9.489 1.00 70.75 296 PHE A CA 1
ATOM 2386 C C . PHE A 1 296 ? -9.125 10.501 8.298 1.00 70.75 296 PHE A C 1
ATOM 2388 O O . PHE A 1 296 ? -9.612 11.547 7.872 1.00 70.75 296 PHE A O 1
ATOM 2395 N N . LEU A 1 297 ? -8.069 9.921 7.715 1.00 68.25 297 LEU A N 1
ATOM 2396 C CA . LEU A 1 297 ? -7.364 10.504 6.560 1.00 68.25 297 LEU A CA 1
ATOM 2397 C C . LEU A 1 297 ? -8.189 10.546 5.280 1.00 68.25 297 LEU A C 1
ATOM 2399 O O . LEU A 1 297 ? -7.981 11.396 4.412 1.00 68.25 297 LEU A O 1
ATOM 2403 N N . PHE A 1 298 ? -9.093 9.584 5.148 1.00 77.00 298 PHE A N 1
ATOM 2404 C CA . PHE A 1 298 ? -9.944 9.409 3.985 1.00 77.00 298 PHE A CA 1
ATOM 2405 C C . PHE A 1 298 ? -11.391 9.504 4.443 1.00 77.00 298 PHE A C 1
ATOM 2407 O O . PHE A 1 298 ? -12.111 8.509 4.513 1.00 77.00 298 PHE A O 1
ATOM 2414 N N . ALA A 1 299 ? -11.763 10.731 4.804 1.00 83.50 299 ALA A N 1
ATOM 2415 C CA . ALA A 1 299 ? -13.121 11.124 5.125 1.00 83.50 299 ALA A CA 1
ATOM 2416 C C . ALA A 1 299 ? -13.754 11.842 3.927 1.00 83.50 299 ALA A C 1
ATOM 2418 O O . ALA A 1 299 ? -13.149 12.730 3.316 1.00 83.50 299 ALA A O 1
ATOM 2419 N N . TYR A 1 300 ? -14.980 11.457 3.606 1.00 84.88 300 TYR A N 1
ATOM 2420 C CA . TYR A 1 300 ? -15.777 12.040 2.539 1.00 84.88 300 TYR A CA 1
ATOM 2421 C C . TYR A 1 300 ? -17.052 12.602 3.140 1.00 84.88 300 TYR A C 1
ATOM 2423 O O . TYR A 1 300 ? -17.777 11.889 3.832 1.00 84.88 300 TYR A O 1
ATOM 2431 N N . GLU A 1 301 ? -17.305 13.880 2.900 1.00 85.69 301 GLU A N 1
ATOM 2432 C CA . GLU A 1 301 ? -18.537 14.513 3.344 1.00 85.69 301 GLU A CA 1
ATOM 2433 C C . GLU A 1 301 ? -19.689 13.998 2.486 1.00 85.69 301 GLU A C 1
ATOM 2435 O O . GLU A 1 301 ? -19.629 14.047 1.252 1.00 85.69 301 GLU A O 1
ATOM 2440 N N . LEU A 1 302 ? -20.702 13.444 3.148 1.00 81.25 302 LEU A N 1
ATOM 2441 C CA . LEU A 1 302 ? -21.901 12.964 2.488 1.00 81.25 302 LEU A CA 1
ATOM 2442 C C . LEU A 1 302 ? -22.873 14.131 2.283 1.00 81.25 302 LEU A C 1
ATOM 2444 O O . LEU A 1 302 ? -23.014 14.965 3.179 1.00 81.25 302 LEU A O 1
ATOM 2448 N N . PRO A 1 303 ? -23.554 14.189 1.129 1.00 69.19 303 PRO A N 1
ATOM 2449 C CA . PRO A 1 303 ? -24.554 15.215 0.883 1.00 69.19 303 PRO A CA 1
ATOM 2450 C C . PRO A 1 303 ? -25.709 15.150 1.885 1.00 69.19 303 PRO A C 1
ATOM 2452 O O . PRO A 1 303 ? -26.135 14.064 2.284 1.00 69.19 303 PRO A O 1
ATOM 2455 N N . GLU A 1 304 ? -26.257 16.314 2.239 1.00 62.94 304 GLU A N 1
ATOM 2456 C CA . GLU A 1 304 ? -27.510 16.388 2.990 1.00 62.94 304 GLU A CA 1
ATOM 2457 C C . GLU A 1 304 ? -28.665 15.792 2.163 1.00 62.94 304 GLU A C 1
ATOM 2459 O O . GLU A 1 304 ? -28.744 16.036 0.951 1.00 62.94 304 GLU A O 1
ATOM 2464 N N . PRO A 1 305 ? -29.592 15.037 2.785 1.00 52.19 305 PRO A N 1
ATOM 2465 C CA . PRO A 1 305 ? -30.813 14.599 2.121 1.00 52.19 305 PRO A CA 1
ATOM 2466 C C . PRO A 1 305 ? -31.699 15.822 1.842 1.00 52.19 305 PRO A C 1
ATOM 2468 O O . PRO A 1 305 ? -32.497 16.237 2.678 1.00 52.19 305 PRO A O 1
ATOM 2471 N N . THR A 1 306 ? -31.549 16.437 0.669 1.00 45.78 306 THR A N 1
ATOM 2472 C CA . THR A 1 306 ? -32.394 17.557 0.238 1.00 45.78 306 THR A CA 1
ATOM 2473 C C . THR A 1 306 ? -33.673 17.019 -0.421 1.00 45.78 306 THR A C 1
ATOM 2475 O O . THR A 1 306 ? -33.576 16.260 -1.386 1.00 45.78 306 THR A O 1
ATOM 2478 N N . PRO A 1 307 ? -34.884 17.401 0.044 1.00 41.12 307 PRO A N 1
ATOM 2479 C CA . PRO A 1 307 ? -36.150 16.903 -0.516 1.00 41.12 307 PRO A CA 1
ATOM 2480 C C . PRO A 1 307 ? -36.430 17.375 -1.952 1.00 41.12 307 PRO A C 1
ATOM 2482 O O . PRO A 1 307 ? -37.190 16.740 -2.677 1.00 41.12 307 PRO A O 1
ATOM 2485 N N . HIS A 1 308 ? -35.818 18.484 -2.377 1.00 39.81 308 HIS A N 1
ATOM 2486 C CA . HIS A 1 308 ? -36.075 19.115 -3.669 1.00 39.81 308 HIS A CA 1
ATOM 2487 C C . HIS A 1 308 ? -34.802 19.743 -4.245 1.00 39.81 308 HIS A C 1
ATOM 2489 O O . HIS A 1 308 ? -34.593 20.945 -4.129 1.00 39.81 308 HIS A O 1
ATOM 2495 N N . ALA A 1 309 ? -33.951 18.945 -4.887 1.00 34.72 309 ALA A N 1
ATOM 2496 C CA . ALA A 1 309 ? -33.018 19.443 -5.896 1.00 34.72 309 ALA A CA 1
ATOM 2497 C C . ALA A 1 309 ? -32.497 18.272 -6.734 1.00 34.72 309 ALA A C 1
ATOM 2499 O O . ALA A 1 309 ? -31.790 17.403 -6.234 1.00 34.72 309 ALA A O 1
ATOM 2500 N N . GLY A 1 310 ? -32.780 18.277 -8.037 1.00 33.97 310 GLY A N 1
ATOM 2501 C CA . GLY A 1 310 ? -32.186 17.365 -9.025 1.00 33.97 310 GLY A CA 1
ATOM 2502 C C . GLY A 1 310 ? -30.677 17.564 -9.249 1.00 33.97 310 GLY A C 1
ATOM 2503 O O . GLY A 1 310 ? -30.156 17.148 -10.278 1.00 33.97 310 GLY A O 1
ATOM 2504 N N . MET A 1 311 ? -29.975 18.202 -8.312 1.00 33.97 311 MET A N 1
ATOM 2505 C CA . MET A 1 311 ? -28.521 18.264 -8.239 1.00 33.97 311 MET A CA 1
ATOM 2506 C C . MET A 1 311 ? -28.114 18.159 -6.773 1.00 33.97 311 MET A C 1
ATOM 2508 O O . MET A 1 311 ? -28.114 19.141 -6.033 1.00 33.97 311 MET A O 1
ATOM 2512 N N . ILE A 1 312 ? -27.772 16.946 -6.352 1.00 44.06 312 ILE A N 1
ATOM 2513 C CA . ILE A 1 312 ? -27.096 16.729 -5.081 1.00 44.06 312 ILE A CA 1
ATOM 2514 C C . ILE A 1 312 ? -25.661 17.251 -5.240 1.00 44.06 312 ILE A C 1
ATOM 2516 O O . ILE A 1 312 ? -24.927 16.808 -6.123 1.00 44.06 312 ILE A O 1
ATOM 2520 N N . SER A 1 313 ? -25.281 18.210 -4.393 1.00 46.84 313 SER A N 1
ATOM 2521 C CA . SER A 1 313 ? -23.891 18.619 -4.153 1.00 46.84 313 SER A CA 1
ATOM 2522 C C . SER A 1 313 ? -23.026 17.366 -3.964 1.00 46.84 313 SER A C 1
ATOM 2524 O O . SER A 1 313 ? -23.210 16.650 -2.984 1.00 46.84 313 SER A O 1
ATOM 2526 N N . GLY A 1 314 ? -22.127 17.076 -4.907 1.00 60.34 314 GLY A N 1
ATOM 2527 C CA . GLY A 1 314 ? -21.362 15.824 -4.939 1.00 60.34 314 GLY A CA 1
ATOM 2528 C C . GLY A 1 314 ? -20.535 15.562 -3.678 1.00 60.34 314 GLY A C 1
ATOM 2529 O O . GLY A 1 314 ? -20.146 16.484 -2.959 1.00 60.34 314 GLY A O 1
ATOM 2530 N N . VAL A 1 315 ? -20.247 14.284 -3.424 1.00 65.69 315 VAL A N 1
ATOM 2531 C CA . VAL A 1 315 ? -19.357 13.848 -2.345 1.00 65.69 315 VAL A CA 1
ATOM 2532 C C . VAL A 1 315 ? -18.004 14.548 -2.477 1.00 65.69 315 VAL A C 1
ATOM 2534 O O . VAL A 1 315 ? -17.315 14.414 -3.492 1.00 65.69 315 VAL A O 1
ATOM 2537 N N . ARG A 1 316 ? -17.589 15.247 -1.418 1.00 70.75 316 ARG A N 1
ATOM 2538 C CA . ARG A 1 316 ? -16.319 15.979 -1.373 1.00 70.75 316 ARG A CA 1
ATOM 2539 C C . ARG A 1 316 ? -15.354 15.309 -0.409 1.00 70.75 316 ARG A C 1
ATOM 2541 O O . ARG A 1 316 ? -15.706 15.012 0.735 1.00 70.75 316 ARG A O 1
ATOM 2548 N N . LYS A 1 317 ? -14.101 15.124 -0.833 1.00 75.19 317 LYS A N 1
ATOM 2549 C CA . LYS A 1 317 ? -13.046 14.718 0.100 1.00 75.19 317 LYS A CA 1
ATOM 2550 C C . LYS A 1 317 ? -12.820 15.825 1.136 1.00 75.19 317 LYS A C 1
ATOM 2552 O O . LYS A 1 317 ? -12.510 16.967 0.788 1.00 75.19 317 LYS A O 1
ATOM 2557 N N . VAL A 1 318 ? -12.944 15.488 2.415 1.00 71.25 318 VAL A N 1
ATOM 2558 C CA . VAL A 1 318 ? -12.592 16.404 3.502 1.00 71.25 318 VAL A CA 1
ATOM 2559 C C . VAL A 1 318 ? -11.071 16.454 3.594 1.00 71.25 318 VAL A C 1
ATOM 2561 O O . VAL A 1 318 ? -10.405 15.417 3.602 1.00 71.25 318 VAL A O 1
ATOM 2564 N N . ALA A 1 319 ? -10.504 17.660 3.626 1.00 62.81 319 ALA A N 1
ATOM 2565 C CA . ALA A 1 319 ? -9.077 17.815 3.863 1.00 62.81 319 ALA A CA 1
ATOM 2566 C C . ALA A 1 319 ? -8.747 17.228 5.241 1.00 62.81 319 ALA A C 1
ATOM 2568 O O . ALA A 1 319 ? -9.350 17.612 6.244 1.00 62.81 319 ALA A O 1
ATOM 2569 N N . ALA A 1 320 ? -7.814 16.279 5.278 1.00 59.34 320 ALA A N 1
ATOM 2570 C CA . ALA A 1 320 ? -7.313 15.762 6.539 1.00 59.34 320 ALA A CA 1
ATOM 2571 C C . ALA A 1 320 ? -6.607 16.909 7.278 1.00 59.34 320 ALA A C 1
ATOM 2573 O O . ALA A 1 320 ? -5.673 17.508 6.742 1.00 59.34 320 ALA A O 1
ATOM 2574 N N . ASP A 1 321 ? -7.069 17.220 8.487 1.00 54.53 321 ASP A N 1
ATOM 2575 C CA . ASP A 1 321 ? -6.443 18.210 9.362 1.00 54.53 321 ASP A CA 1
ATOM 2576 C C . ASP A 1 321 ? -5.186 17.582 9.984 1.00 54.53 321 ASP A C 1
ATOM 2578 O O . ASP A 1 321 ? -5.201 16.997 11.069 1.00 54.53 321 ASP A O 1
ATOM 2582 N N . PHE A 1 322 ? -4.102 17.575 9.208 1.00 55.94 322 PHE A N 1
ATOM 2583 C CA . PHE A 1 322 ? -2.821 17.002 9.603 1.00 55.94 322 PHE A CA 1
ATOM 2584 C C . PHE A 1 322 ? -2.010 18.023 10.401 1.00 55.94 322 PHE A C 1
ATOM 2586 O O . PHE A 1 322 ? -1.245 18.804 9.838 1.00 55.94 322 PHE A O 1
ATOM 2593 N N . ASN A 1 323 ? -2.093 17.959 11.729 1.00 55.09 323 ASN A N 1
ATOM 2594 C CA . ASN A 1 323 ? -1.112 18.615 12.589 1.00 55.09 323 ASN A CA 1
ATOM 2595 C C . ASN A 1 323 ? -0.012 17.615 12.984 1.00 55.09 323 ASN A C 1
ATOM 2597 O O . ASN A 1 323 ? -0.036 17.024 14.066 1.00 55.09 323 ASN A O 1
ATOM 2601 N N . VAL A 1 324 ? 0.930 17.364 12.066 1.00 59.25 324 VAL A N 1
ATOM 2602 C CA . VAL A 1 324 ? 2.103 16.521 12.346 1.00 59.25 324 VAL A CA 1
ATOM 2603 C C . VAL A 1 324 ? 3.049 17.302 13.250 1.00 59.25 324 VAL A C 1
ATOM 2605 O O . VAL A 1 324 ? 3.819 18.143 12.793 1.00 59.25 324 VAL A O 1
ATOM 2608 N N . ASN A 1 325 ? 2.996 17.017 14.545 1.00 65.44 325 ASN A N 1
ATOM 2609 C CA . ASN A 1 325 ? 3.918 17.578 15.525 1.00 65.44 325 ASN A CA 1
ATOM 2610 C C . ASN A 1 325 ? 5.001 16.550 15.917 1.00 65.44 325 ASN A C 1
ATOM 2612 O O . ASN A 1 325 ? 4.943 15.364 15.573 1.00 65.44 325 ASN A O 1
ATOM 2616 N N . GLY A 1 326 ? 6.010 16.998 16.668 1.00 67.50 326 GLY A N 1
ATOM 2617 C CA . GLY A 1 326 ? 7.110 16.132 17.101 1.00 67.50 326 GLY A CA 1
ATOM 2618 C C . GLY A 1 326 ? 6.673 14.949 17.979 1.00 67.50 326 GLY A C 1
ATOM 2619 O O . GLY A 1 326 ? 7.331 13.908 17.962 1.00 67.50 326 GLY A O 1
ATOM 2620 N N . SER A 1 327 ? 5.559 15.058 18.716 1.00 66.12 327 SER A N 1
ATOM 2621 C CA . SER A 1 327 ? 5.068 13.959 19.558 1.00 66.12 327 SER A CA 1
ATOM 2622 C C . SER A 1 327 ? 4.449 12.827 18.739 1.00 66.12 327 SER A C 1
ATOM 2624 O O . SER A 1 327 ? 4.664 11.668 19.091 1.00 66.12 327 SER A O 1
ATOM 2626 N N . VAL A 1 328 ? 3.782 13.125 17.619 1.00 68.56 328 VAL A N 1
ATOM 2627 C CA . VAL A 1 328 ? 3.277 12.113 16.669 1.00 68.56 328 VAL A CA 1
ATOM 2628 C C . VAL A 1 328 ? 4.403 11.302 16.079 1.00 68.56 328 VAL A C 1
ATOM 2630 O O . VAL A 1 328 ? 4.389 10.078 16.153 1.00 68.56 328 VAL A O 1
ATOM 2633 N N . LEU A 1 329 ? 5.399 11.987 15.515 1.00 73.25 329 LEU A N 1
ATOM 2634 C CA . LEU A 1 329 ? 6.540 11.327 14.887 1.00 73.25 329 LEU A CA 1
ATOM 2635 C C . LEU A 1 329 ? 7.283 10.463 15.904 1.00 73.25 329 LEU A C 1
ATOM 2637 O O . LEU A 1 329 ? 7.663 9.334 15.601 1.00 73.25 329 LEU A O 1
ATOM 2641 N N . LYS A 1 330 ? 7.421 10.958 17.141 1.00 77.81 330 LYS A N 1
ATOM 2642 C CA . LYS A 1 330 ? 7.989 10.184 18.243 1.00 77.81 330 LYS A CA 1
ATOM 2643 C C . LYS A 1 330 ? 7.140 8.952 18.558 1.00 77.81 330 LYS A C 1
ATOM 2645 O O . LYS A 1 330 ? 7.705 7.870 18.637 1.00 77.81 330 LYS A O 1
ATOM 2650 N N . SER A 1 331 ? 5.825 9.088 18.729 1.00 74.88 331 SER A N 1
ATOM 2651 C CA . SER A 1 331 ? 4.923 7.965 19.032 1.00 74.88 331 SER A CA 1
ATOM 2652 C C . SER A 1 331 ? 4.938 6.912 17.921 1.00 74.88 331 SER A C 1
ATOM 2654 O O . SER A 1 331 ? 5.149 5.733 18.197 1.00 74.88 331 SER A O 1
ATOM 2656 N N . PHE A 1 332 ? 4.849 7.341 16.662 1.00 79.12 332 PHE A N 1
ATOM 2657 C CA . PHE A 1 332 ? 4.964 6.476 15.492 1.00 79.12 332 PHE A CA 1
ATOM 2658 C C . PHE A 1 332 ? 6.299 5.719 15.471 1.00 79.12 332 PHE A C 1
ATOM 2660 O O . PHE A 1 332 ? 6.328 4.502 15.302 1.00 79.12 332 PHE A O 1
ATOM 2667 N N . TRP A 1 333 ? 7.410 6.412 15.733 1.00 82.94 333 TRP A N 1
ATOM 2668 C CA . TRP A 1 333 ? 8.739 5.804 15.807 1.00 82.94 333 TRP A CA 1
ATOM 2669 C C . TRP A 1 333 ? 8.891 4.812 16.969 1.00 82.94 333 TRP A C 1
ATOM 2671 O O . TRP A 1 333 ? 9.495 3.751 16.803 1.00 82.94 333 TRP A O 1
ATOM 2681 N N . GLN A 1 334 ? 8.334 5.119 18.145 1.00 83.50 334 GLN A N 1
ATOM 2682 C CA . GLN A 1 334 ? 8.300 4.181 19.275 1.00 83.50 334 GLN A CA 1
ATOM 2683 C C . GLN A 1 334 ? 7.486 2.937 18.922 1.00 83.50 334 GLN A C 1
ATOM 2685 O O . GLN A 1 334 ? 7.936 1.814 19.153 1.00 83.50 334 GLN A O 1
ATOM 2690 N N . ARG A 1 335 ? 6.338 3.128 18.266 1.00 86.44 335 ARG A N 1
ATOM 2691 C CA . ARG A 1 335 ? 5.503 2.024 17.821 1.00 86.44 335 ARG A CA 1
ATOM 2692 C C . ARG A 1 335 ? 6.219 1.159 16.784 1.00 86.44 335 ARG A C 1
ATOM 2694 O O . ARG A 1 335 ? 6.162 -0.060 16.913 1.00 86.44 335 ARG A O 1
ATOM 2701 N N . ILE A 1 336 ? 6.960 1.743 15.834 1.00 87.38 336 ILE A N 1
ATOM 2702 C CA . ILE A 1 336 ? 7.837 0.992 14.916 1.00 87.38 336 ILE A CA 1
ATOM 2703 C C . ILE A 1 336 ? 8.816 0.121 15.702 1.00 87.38 336 ILE A C 1
ATOM 2705 O O . ILE A 1 336 ? 8.935 -1.059 15.401 1.00 87.38 336 ILE A O 1
ATOM 2709 N N . LYS A 1 337 ? 9.453 0.649 16.752 1.00 88.19 337 LYS A N 1
ATOM 2710 C CA . LYS A 1 337 ? 10.388 -0.098 17.618 1.00 88.19 337 LYS A CA 1
ATOM 2711 C C . LYS A 1 337 ? 9.739 -1.181 18.491 1.00 88.19 337 LYS A C 1
ATOM 2713 O O . LYS A 1 337 ? 10.442 -1.826 19.262 1.00 88.19 337 LYS A O 1
ATOM 2718 N N . GLY A 1 338 ? 8.426 -1.368 18.391 1.00 83.88 338 GLY A N 1
ATOM 2719 C CA . GLY A 1 338 ? 7.680 -2.336 19.187 1.00 83.88 338 GLY A CA 1
ATOM 2720 C C . GLY A 1 338 ? 7.444 -1.906 20.635 1.00 83.88 338 GLY A C 1
ATOM 2721 O O . GLY A 1 338 ? 7.198 -2.735 21.508 1.00 83.88 338 GLY A O 1
ATOM 2722 N N . ILE A 1 339 ? 7.561 -0.604 20.906 1.00 78.88 339 ILE A N 1
ATOM 2723 C CA . ILE A 1 339 ? 7.267 -0.019 22.211 1.00 78.88 339 ILE A CA 1
ATOM 2724 C C . ILE A 1 339 ? 5.812 0.439 22.156 1.00 78.88 339 ILE A C 1
ATOM 2726 O O . ILE A 1 339 ? 5.494 1.426 21.486 1.00 78.88 339 ILE A O 1
ATOM 2730 N N . ASP A 1 340 ? 4.928 -0.321 22.809 1.00 66.69 340 ASP A N 1
ATOM 2731 C CA . ASP A 1 340 ? 3.518 0.045 22.932 1.00 66.69 340 ASP A CA 1
ATOM 2732 C C . ASP A 1 340 ? 3.417 1.270 23.845 1.00 66.69 340 ASP A C 1
ATOM 2734 O O . ASP A 1 340 ? 3.704 1.219 25.041 1.00 66.69 340 ASP A O 1
ATOM 2738 N N . GLY A 1 341 ? 3.128 2.405 23.219 1.00 51.44 341 GLY A N 1
ATOM 2739 C CA . GLY A 1 341 ? 3.075 3.714 23.845 1.00 51.44 341 GLY A CA 1
ATOM 2740 C C . GLY A 1 341 ? 1.649 4.153 24.128 1.00 51.44 341 GLY A C 1
ATOM 2741 O O . GLY A 1 341 ? 1.412 5.359 24.051 1.00 51.44 341 GLY A O 1
ATOM 2742 N N . MET A 1 342 ? 0.714 3.220 24.390 1.00 53.31 342 MET A N 1
ATOM 2743 C CA . MET A 1 342 ? -0.586 3.605 24.942 1.00 53.31 342 MET A CA 1
ATOM 2744 C C . MET A 1 342 ? -0.325 4.439 26.185 1.00 53.31 342 MET A C 1
ATOM 2746 O O . MET A 1 342 ? 0.215 3.949 27.176 1.00 53.31 342 MET A O 1
ATOM 2750 N N . ARG A 1 343 ? -0.667 5.718 26.090 1.00 54.00 343 ARG A N 1
ATOM 2751 C CA . ARG A 1 343 ? -0.566 6.654 27.194 1.00 54.00 343 ARG A CA 1
ATOM 2752 C C . ARG A 1 343 ? -1.712 6.369 28.152 1.00 54.00 343 ARG A C 1
ATOM 2754 O O . ARG A 1 343 ? -2.774 5.905 27.746 1.00 54.00 343 ARG A O 1
ATOM 2761 N N . ARG A 1 344 ? -1.569 6.743 29.417 1.00 60.19 344 ARG A N 1
ATOM 2762 C CA . ARG A 1 344 ? -2.656 6.690 30.415 1.00 60.19 344 ARG A CA 1
ATOM 2763 C C . ARG A 1 344 ? -3.976 7.258 29.910 1.00 60.19 344 ARG A C 1
ATOM 2765 O O . ARG A 1 344 ? -5.033 6.748 30.256 1.00 60.19 344 ARG A O 1
ATOM 2772 N N . GLN A 1 345 ? -3.914 8.311 29.094 1.00 57.81 345 GLN A N 1
ATOM 2773 C CA . GLN A 1 345 ? -5.091 8.932 28.485 1.00 57.81 345 GLN A CA 1
ATOM 2774 C C . GLN A 1 345 ? -5.822 7.991 27.520 1.00 57.81 345 GLN A C 1
ATOM 2776 O O . GLN A 1 345 ? -7.045 8.036 27.461 1.00 57.81 345 GLN A O 1
ATOM 2781 N N . ASP A 1 346 ? -5.107 7.104 26.832 1.00 56.16 346 ASP A N 1
ATOM 2782 C CA . ASP A 1 346 ? -5.673 6.129 25.900 1.00 56.16 346 ASP A CA 1
ATOM 2783 C C . ASP A 1 346 ? -6.403 5.019 26.669 1.00 56.16 346 ASP A C 1
ATOM 2785 O O . ASP A 1 346 ? -7.544 4.682 26.353 1.00 56.16 346 ASP A O 1
ATOM 2789 N N . TYR A 1 347 ? -5.804 4.533 27.760 1.00 63.31 347 TYR A N 1
ATOM 2790 C CA . TYR A 1 347 ? -6.448 3.599 28.689 1.00 63.31 347 TYR A CA 1
ATOM 2791 C C . TYR A 1 347 ? -7.644 4.212 29.422 1.00 63.31 347 TYR A C 1
ATOM 2793 O O . TYR A 1 347 ? -8.666 3.557 29.624 1.00 63.31 347 TYR A O 1
ATOM 2801 N N . LEU A 1 348 ? -7.550 5.492 29.774 1.00 65.25 348 LEU A N 1
ATOM 2802 C CA . LEU A 1 348 ? -8.661 6.236 30.347 1.00 65.25 348 LEU A CA 1
ATOM 2803 C C . LEU A 1 348 ? -9.797 6.409 29.335 1.00 65.25 348 LEU A C 1
ATOM 2805 O O . LEU A 1 348 ? -10.963 6.243 29.678 1.00 65.25 348 LEU A O 1
ATOM 2809 N N . GLN A 1 349 ? -9.473 6.706 28.078 1.00 60.94 349 GLN A N 1
ATOM 2810 C CA . GLN A 1 349 ? -10.469 6.822 27.022 1.00 60.94 349 GLN A CA 1
ATOM 2811 C C . GLN A 1 349 ? -11.110 5.467 26.705 1.00 60.94 349 GLN A C 1
ATOM 2813 O O . GLN A 1 349 ? -12.308 5.424 26.434 1.00 60.94 349 GLN A O 1
ATOM 2818 N N . LEU A 1 350 ? -10.355 4.365 26.786 1.00 62.22 350 LEU A N 1
ATOM 2819 C CA . LEU A 1 350 ? -10.896 3.005 26.725 1.00 62.22 350 LEU A CA 1
ATOM 2820 C C .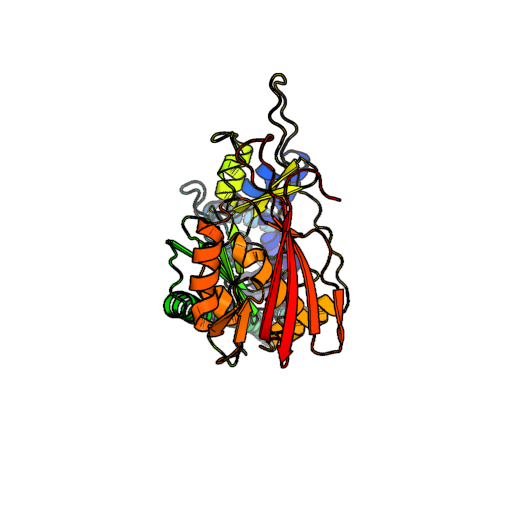 LEU A 1 350 ? -11.918 2.768 27.839 1.00 62.22 350 LEU A C 1
ATOM 2822 O O . LEU A 1 350 ? -13.017 2.319 27.532 1.00 62.22 350 LEU A O 1
ATOM 2826 N N . TRP A 1 351 ? -11.607 3.130 29.089 1.00 67.88 351 TRP A N 1
ATOM 2827 C CA . TRP A 1 351 ? -12.558 3.058 30.207 1.00 67.88 351 TRP A CA 1
ATOM 2828 C C . TRP A 1 351 ? -13.823 3.890 29.946 1.00 67.88 351 TRP A C 1
ATOM 2830 O O . TRP A 1 351 ? -14.937 3.386 30.062 1.00 67.88 351 TRP A O 1
ATOM 2840 N N . LEU A 1 352 ? -13.669 5.141 29.515 1.00 65.25 352 LEU A N 1
ATOM 2841 C CA . LEU A 1 352 ? -14.801 6.045 29.285 1.00 65.25 352 LEU A CA 1
ATOM 2842 C C . LEU A 1 352 ? -15.678 5.608 28.110 1.00 65.25 352 LEU A C 1
ATOM 2844 O O . LEU A 1 352 ? -16.900 5.742 28.148 1.00 65.25 352 LEU A O 1
ATOM 2848 N N . ASN A 1 353 ? -15.063 5.058 27.065 1.00 60.03 353 ASN A N 1
ATOM 2849 C CA . ASN A 1 353 ? -15.787 4.510 25.926 1.00 60.03 353 ASN A CA 1
ATOM 2850 C C . ASN A 1 353 ? -16.382 3.143 26.238 1.00 60.03 353 ASN A C 1
ATOM 2852 O O . ASN A 1 353 ? -17.350 2.761 25.588 1.00 60.03 353 ASN A O 1
ATOM 2856 N N . ALA A 1 354 ? -15.850 2.417 27.223 1.00 63.31 354 ALA A N 1
ATOM 2857 C CA . ALA A 1 354 ? -16.343 1.101 27.577 1.00 63.31 354 ALA A CA 1
ATOM 2858 C C . ALA A 1 354 ? -17.821 1.114 27.950 1.00 63.31 354 ALA A C 1
ATOM 2860 O O . ALA A 1 354 ? -18.452 0.085 27.791 1.00 63.31 354 ALA A O 1
ATOM 2861 N N . TRP A 1 355 ? -18.404 2.250 28.353 1.00 62.16 355 TRP A N 1
ATOM 2862 C CA . TRP A 1 355 ? -19.853 2.394 28.522 1.00 62.16 355 TRP A CA 1
ATOM 2863 C C . TRP A 1 355 ? -20.643 2.124 27.233 1.00 62.16 355 TRP A C 1
ATOM 2865 O O . TRP A 1 355 ? -21.678 1.466 27.278 1.00 62.16 355 TRP A O 1
ATOM 2875 N N . HIS A 1 356 ? -20.107 2.554 26.091 1.00 55.84 356 HIS A N 1
ATOM 2876 C CA . HIS A 1 356 ? -20.726 2.488 24.761 1.00 55.84 356 HIS A CA 1
ATOM 2877 C C . HIS A 1 356 ? -20.274 1.276 23.933 1.00 55.84 356 HIS A C 1
ATOM 2879 O O . HIS A 1 356 ? -20.738 1.095 22.812 1.00 55.84 356 HIS A O 1
ATOM 2885 N N . LEU A 1 357 ? -19.344 0.465 24.450 1.00 53.91 357 LEU A N 1
ATOM 2886 C CA . LEU A 1 357 ? -18.763 -0.675 23.737 1.00 53.91 357 LEU A CA 1
ATOM 2887 C C . LEU A 1 357 ? -19.327 -2.009 24.250 1.00 53.91 357 LEU A C 1
ATOM 2889 O O . LEU A 1 357 ? -19.240 -2.276 25.447 1.00 53.91 357 LEU A O 1
ATOM 2893 N N . PRO A 1 358 ? -19.782 -2.933 23.392 1.00 44.38 358 PRO A N 1
ATOM 2894 C CA . PRO A 1 358 ? -20.198 -4.282 23.816 1.00 44.38 358 PRO A CA 1
ATOM 2895 C C . PRO A 1 358 ? -19.075 -5.097 24.475 1.00 44.38 358 PRO A C 1
ATOM 2897 O O . PRO A 1 358 ? -19.305 -6.150 25.063 1.00 44.38 358 PRO A O 1
ATOM 2900 N N . ALA A 1 359 ? -17.833 -4.634 24.354 1.00 49.56 359 ALA A N 1
ATOM 2901 C CA . ALA A 1 359 ? -16.666 -5.471 24.486 1.00 49.56 359 ALA A CA 1
ATOM 2902 C C . ALA A 1 359 ? -16.066 -5.494 25.895 1.00 49.56 359 ALA A C 1
ATOM 2904 O O . ALA A 1 359 ? -15.137 -4.758 26.235 1.00 49.56 359 ALA A O 1
ATOM 2905 N N . ALA A 1 360 ? -16.547 -6.465 26.663 1.00 50.44 360 ALA A N 1
ATOM 2906 C CA . ALA A 1 360 ? -15.899 -7.027 27.839 1.00 50.44 360 ALA A CA 1
ATOM 2907 C C . ALA A 1 360 ? -14.356 -7.150 27.785 1.00 50.44 360 ALA A C 1
ATOM 2909 O O . ALA A 1 360 ? -13.722 -6.777 28.773 1.00 50.44 360 ALA A O 1
ATOM 2910 N N . PRO A 1 361 ? -13.723 -7.621 26.685 1.00 50.16 361 PRO A N 1
ATOM 2911 C CA . PRO A 1 361 ? -12.307 -8.005 26.711 1.00 50.16 361 PRO A CA 1
ATOM 2912 C C . PRO A 1 361 ? -11.309 -6.842 26.630 1.00 50.16 361 PRO A C 1
ATOM 2914 O O . PRO A 1 361 ? -10.124 -7.033 26.889 1.00 50.16 361 PRO A O 1
ATOM 2917 N N . MET A 1 362 ? -11.746 -5.637 26.250 1.00 53.22 362 MET A N 1
ATOM 2918 C CA . MET A 1 362 ? -10.850 -4.473 26.161 1.00 53.22 362 MET A CA 1
ATOM 2919 C C . MET A 1 362 ? -10.611 -3.815 27.514 1.00 53.22 362 MET A C 1
ATOM 2921 O O . MET A 1 362 ? -9.550 -3.247 27.758 1.00 53.22 362 MET A O 1
ATOM 2925 N N . LEU A 1 363 ? -11.619 -3.867 28.386 1.00 61.78 363 LEU A N 1
ATOM 2926 C CA . LEU A 1 363 ? -11.563 -3.265 29.711 1.00 61.78 363 LEU A CA 1
ATOM 2927 C C . LEU A 1 363 ? -10.428 -3.867 30.526 1.00 61.78 363 LEU A C 1
ATOM 2929 O O . LEU A 1 363 ? -9.625 -3.122 31.072 1.00 61.78 363 LEU A O 1
ATOM 2933 N N . SER A 1 364 ? -10.302 -5.194 30.531 1.00 61.53 364 SER A N 1
ATOM 2934 C CA . SER A 1 364 ? -9.233 -5.894 31.250 1.00 61.53 364 SER A CA 1
ATOM 2935 C C . SER A 1 364 ? -7.829 -5.488 30.785 1.00 61.53 364 SER A C 1
ATOM 2937 O O . SER A 1 364 ? -6.896 -5.521 31.580 1.00 61.53 364 SER A O 1
ATOM 2939 N N . GLN A 1 365 ? -7.659 -5.027 29.541 1.00 60.19 365 GLN A N 1
ATOM 2940 C CA . GLN A 1 365 ? -6.364 -4.543 29.044 1.00 60.19 365 GLN A CA 1
ATOM 2941 C C . GLN A 1 365 ? -5.969 -3.200 29.654 1.00 60.19 365 GLN A C 1
ATOM 2943 O O . GLN A 1 365 ? -4.771 -2.943 29.819 1.00 60.19 365 GLN A O 1
ATOM 2948 N N . ALA A 1 366 ? -6.960 -2.372 30.007 1.00 66.06 366 ALA A N 1
ATOM 2949 C CA . ALA A 1 366 ? -6.742 -1.089 30.662 1.00 66.06 366 ALA A CA 1
ATOM 2950 C C . ALA A 1 366 ? -6.317 -1.220 32.122 1.00 66.06 366 ALA A C 1
ATOM 2952 O O . ALA A 1 366 ? -5.654 -0.324 32.645 1.00 66.06 366 ALA A O 1
ATOM 2953 N N . PHE A 1 367 ? -6.635 -2.346 32.755 1.00 70.94 367 PHE A N 1
ATOM 2954 C CA . PHE A 1 367 ? -6.270 -2.631 34.131 1.00 70.94 367 PHE A CA 1
ATOM 2955 C C . PHE A 1 367 ? -4.976 -3.455 34.225 1.00 70.94 367 PHE A C 1
ATOM 2957 O O . PHE A 1 367 ? -4.615 -4.231 33.336 1.00 70.94 367 PHE A O 1
ATOM 2964 N N . LEU A 1 368 ? -4.234 -3.268 35.316 1.00 74.62 368 LEU A N 1
ATOM 2965 C CA . LEU A 1 368 ? -3.185 -4.208 35.710 1.00 74.62 368 LEU A CA 1
ATOM 2966 C C . LEU A 1 368 ? -3.809 -5.499 36.263 1.00 74.62 368 LEU A C 1
ATOM 2968 O O . LEU A 1 368 ? -4.882 -5.436 36.866 1.00 74.62 368 LEU A O 1
ATOM 2972 N N . PRO A 1 369 ? -3.135 -6.657 36.128 1.00 70.88 369 PRO A N 1
ATOM 2973 C CA . PRO A 1 369 ? -3.530 -7.860 36.854 1.00 70.88 369 PRO A CA 1
ATOM 2974 C C . PRO A 1 369 ? -3.644 -7.563 38.356 1.00 70.88 369 PRO A C 1
ATOM 2976 O O . PRO A 1 369 ? -2.716 -7.009 38.946 1.00 70.88 369 PRO A O 1
ATOM 2979 N N . GLY A 1 370 ? -4.789 -7.895 38.958 1.00 72.31 370 GLY A N 1
ATOM 2980 C CA . GLY A 1 370 ? -5.073 -7.603 40.369 1.00 72.31 370 GLY A CA 1
ATOM 2981 C C . GLY A 1 370 ? -5.455 -6.150 40.679 1.00 72.31 370 GLY A C 1
ATOM 2982 O O . GLY A 1 370 ? -5.498 -5.777 41.848 1.00 72.31 370 GLY A O 1
ATOM 2983 N N . ALA A 1 371 ? -5.730 -5.317 39.671 1.00 78.81 371 ALA A N 1
ATOM 2984 C CA . ALA A 1 371 ? -6.231 -3.966 39.901 1.00 78.81 371 ALA A CA 1
ATOM 2985 C C . ALA A 1 371 ? -7.600 -3.967 40.607 1.00 78.81 371 ALA A C 1
ATOM 2987 O O . ALA A 1 371 ? -8.420 -4.874 40.438 1.00 78.81 371 ALA A O 1
ATOM 2988 N N . GLU A 1 372 ? -7.856 -2.915 41.381 1.00 81.06 372 GLU A N 1
ATOM 2989 C CA . GLU A 1 372 ? -9.081 -2.769 42.173 1.00 81.06 372 GLU A CA 1
ATOM 2990 C C . GLU A 1 372 ? -10.077 -1.820 41.499 1.00 81.06 372 GLU A C 1
ATOM 2992 O O . GLU A 1 372 ? -9.723 -0.690 41.152 1.00 81.06 372 GLU A O 1
ATOM 2997 N N . LEU A 1 373 ? -11.342 -2.232 41.385 1.00 79.50 373 LEU A N 1
ATOM 2998 C CA . LEU A 1 373 ? -12.455 -1.355 41.025 1.00 79.50 373 LEU A CA 1
ATOM 2999 C C . LEU A 1 373 ? -13.361 -1.172 42.247 1.00 79.50 373 LEU A C 1
ATOM 3001 O O . LEU A 1 373 ? -13.923 -2.135 42.760 1.00 79.50 373 LEU A O 1
ATOM 3005 N N . V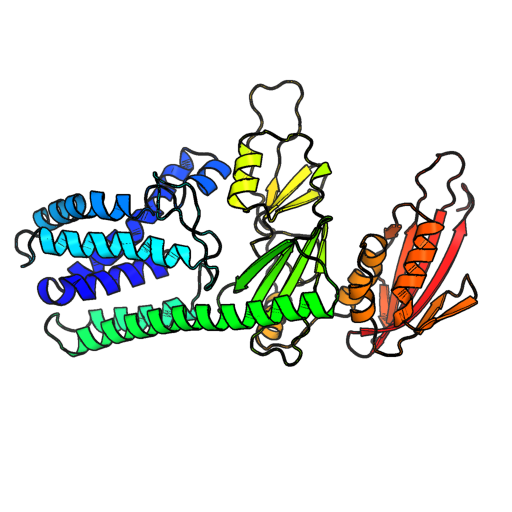AL A 1 374 ? -13.484 0.062 42.731 1.00 80.75 374 VAL A N 1
ATOM 3006 C CA . VAL A 1 374 ? -14.237 0.401 43.945 1.00 80.75 374 VAL A CA 1
ATOM 3007 C C . VAL A 1 374 ? -15.355 1.370 43.594 1.00 80.75 374 VAL A C 1
ATOM 3009 O O . VAL A 1 374 ? -15.089 2.523 43.267 1.00 80.75 374 VAL A O 1
ATOM 3012 N N . ASP A 1 375 ? -16.602 0.929 43.715 1.00 77.56 375 ASP A N 1
ATOM 3013 C CA . ASP A 1 375 ? -17.765 1.814 43.674 1.00 77.56 375 ASP A CA 1
ATOM 3014 C C . ASP A 1 375 ? -18.088 2.261 45.102 1.00 77.56 375 ASP A C 1
ATOM 3016 O O . ASP A 1 375 ? -18.542 1.471 45.937 1.00 77.56 375 ASP A O 1
ATOM 3020 N N . ARG A 1 376 ? -17.808 3.532 45.408 1.00 76.38 376 ARG A N 1
ATOM 3021 C CA . ARG A 1 376 ? -18.082 4.111 46.730 1.00 76.38 376 ARG A CA 1
ATOM 3022 C C . ARG A 1 376 ? -19.562 4.349 46.969 1.00 76.38 376 ARG A C 1
ATOM 3024 O O . ARG A 1 376 ? -19.975 4.347 48.125 1.00 76.38 376 ARG A O 1
ATOM 3031 N N . THR A 1 377 ? -20.343 4.547 45.916 1.00 68.88 377 THR A N 1
ATOM 3032 C CA . THR A 1 377 ? -21.776 4.798 46.046 1.00 68.88 377 THR A CA 1
ATOM 3033 C C . THR A 1 377 ? -22.509 3.509 46.405 1.00 68.88 377 THR A C 1
ATOM 3035 O O . THR A 1 377 ? -23.425 3.536 47.219 1.00 68.88 377 THR A O 1
ATOM 3038 N N . TRP A 1 378 ? -22.068 2.370 45.866 1.00 63.59 378 TRP A N 1
ATOM 3039 C CA . TRP A 1 378 ? -22.660 1.059 46.162 1.00 63.59 378 TRP A CA 1
ATOM 3040 C C . TRP A 1 378 ? -21.887 0.284 47.244 1.00 63.59 378 TRP A C 1
ATOM 3042 O O . TRP A 1 378 ? -22.258 -0.835 47.583 1.00 63.59 378 TRP A O 1
ATOM 3052 N N . GLN A 1 379 ? -20.817 0.864 47.803 1.00 61.44 379 GLN A N 1
ATOM 3053 C CA . GLN A 1 379 ? -19.930 0.254 48.808 1.00 61.44 379 GLN A CA 1
ATOM 3054 C C . GLN A 1 379 ? -19.403 -1.139 48.413 1.00 61.44 379 GLN A C 1
ATOM 3056 O O . GLN A 1 379 ? -19.329 -2.043 49.241 1.00 61.44 379 GLN A O 1
ATOM 3061 N N . HIS A 1 380 ? -19.051 -1.340 47.141 1.00 64.88 380 HIS A N 1
ATOM 3062 C CA . HIS A 1 380 ? -18.565 -2.629 46.638 1.00 64.88 380 HIS A CA 1
ATOM 3063 C C . HIS A 1 380 ? -17.187 -2.473 45.987 1.00 64.88 380 HIS A C 1
ATOM 3065 O O . HIS A 1 380 ? -16.999 -1.662 45.079 1.00 64.88 380 HIS A O 1
ATOM 3071 N N . ALA A 1 381 ? -16.223 -3.281 46.436 1.00 59.12 381 ALA A N 1
ATOM 3072 C CA . ALA A 1 381 ? -14.942 -3.469 45.764 1.00 59.12 381 ALA A CA 1
ATOM 3073 C C . ALA A 1 381 ? -14.991 -4.775 44.966 1.00 59.12 381 ALA A C 1
ATOM 3075 O O . ALA A 1 381 ? -15.343 -5.825 45.502 1.00 59.12 381 ALA A O 1
ATOM 3076 N N . VAL A 1 382 ? -14.656 -4.710 43.682 1.00 65.44 382 VAL A N 1
ATOM 3077 C CA . VAL A 1 382 ? -14.665 -5.857 42.771 1.00 65.44 382 VAL A CA 1
ATOM 3078 C C . VAL A 1 382 ? -13.293 -5.941 42.092 1.00 65.44 382 VAL A C 1
ATOM 3080 O O . VAL A 1 382 ? -12.737 -4.898 41.732 1.00 65.44 382 VAL A O 1
ATOM 3083 N N . PRO A 1 383 ? -12.719 -7.143 41.897 1.00 60.47 383 PRO A N 1
ATOM 3084 C CA . PRO A 1 383 ? -11.508 -7.292 41.092 1.00 60.47 383 PRO A CA 1
ATOM 3085 C C . PRO A 1 383 ? -11.704 -6.718 39.683 1.00 60.47 383 PRO A C 1
ATOM 3087 O O . PRO A 1 383 ? -12.797 -6.829 39.122 1.00 60.47 383 PRO A O 1
ATOM 3090 N N . ALA A 1 384 ? -10.662 -6.138 39.083 1.00 54.94 384 ALA A N 1
ATOM 3091 C CA . ALA A 1 384 ? -10.743 -5.544 37.744 1.00 54.94 384 ALA A CA 1
ATOM 3092 C C . ALA A 1 384 ? -11.184 -6.529 36.646 1.00 54.94 384 ALA A C 1
ATOM 3094 O O . ALA A 1 384 ? -11.846 -6.121 35.694 1.00 54.94 384 ALA A O 1
ATOM 3095 N N . ASP A 1 385 ? -10.931 -7.828 36.811 1.00 59.19 385 ASP A N 1
ATOM 3096 C CA . ASP A 1 385 ? -11.428 -8.876 35.903 1.00 59.19 385 ASP A CA 1
ATOM 3097 C C . ASP A 1 385 ? -12.969 -8.956 35.888 1.00 59.19 385 ASP A C 1
ATOM 3099 O O . ASP A 1 385 ? -13.582 -9.473 34.958 1.00 59.19 385 ASP A O 1
ATOM 3103 N N . SER A 1 386 ? -13.619 -8.392 36.910 1.00 64.12 386 SER A N 1
ATOM 3104 C CA . SER A 1 386 ? -15.071 -8.241 37.022 1.00 64.12 386 SER A CA 1
ATOM 3105 C C . SER A 1 386 ? -15.576 -6.858 36.592 1.00 64.12 386 SER A C 1
ATOM 3107 O O . SER A 1 386 ? -16.778 -6.599 36.706 1.00 64.12 386 SER A O 1
ATOM 3109 N N . ALA A 1 387 ? -14.710 -5.965 36.092 1.00 64.50 387 ALA A N 1
ATOM 3110 C CA . ALA A 1 387 ? -15.090 -4.623 35.635 1.00 64.50 387 ALA A CA 1
ATOM 3111 C C . ALA A 1 387 ? -16.136 -4.678 34.514 1.00 64.50 387 ALA A C 1
ATOM 3113 O O . ALA A 1 387 ? -17.078 -3.887 34.492 1.00 64.50 387 ALA A O 1
ATOM 3114 N N . THR A 1 388 ? -16.033 -5.672 33.631 1.00 63.12 388 THR A N 1
ATOM 3115 C CA . THR A 1 388 ? -17.061 -5.981 32.635 1.00 63.12 388 THR A CA 1
ATOM 3116 C C . THR A 1 388 ? -18.412 -6.261 33.285 1.00 63.12 388 THR A C 1
ATOM 3118 O O . THR A 1 388 ? -19.418 -5.657 32.918 1.00 63.12 388 THR A O 1
ATOM 3121 N N . SER A 1 389 ? -18.445 -7.184 34.247 1.00 67.19 389 SER A N 1
ATOM 3122 C CA . SER A 1 389 ? -19.670 -7.589 34.939 1.00 67.19 389 SER A CA 1
ATOM 3123 C C . SER A 1 389 ? -20.275 -6.424 35.720 1.00 67.19 389 SER A C 1
ATOM 3125 O O . SER A 1 389 ? -21.495 -6.294 35.799 1.00 67.19 389 SER A O 1
ATOM 3127 N N . TYR A 1 390 ? -19.428 -5.553 36.268 1.00 72.44 390 TYR A N 1
ATOM 3128 C CA . TYR A 1 390 ? -19.833 -4.310 36.910 1.00 72.44 390 TYR A CA 1
ATOM 3129 C C . TYR A 1 390 ? -20.502 -3.341 35.922 1.00 72.44 390 TYR A C 1
ATOM 3131 O O . TYR A 1 390 ? -21.631 -2.916 36.168 1.00 72.44 390 TYR A O 1
ATOM 3139 N N . LEU A 1 391 ? -19.877 -3.067 34.771 1.00 67.81 391 LEU A N 1
ATOM 3140 C CA . LEU A 1 391 ? -20.459 -2.207 33.734 1.00 67.81 391 LEU A CA 1
ATOM 3141 C C . LEU A 1 391 ? -21.755 -2.789 33.155 1.00 67.81 391 LEU A C 1
ATOM 3143 O O . LEU A 1 391 ? -22.709 -2.053 32.918 1.00 67.81 391 LEU A O 1
ATOM 3147 N N . ALA A 1 392 ? -21.836 -4.112 32.996 1.00 66.38 392 ALA A N 1
ATOM 3148 C CA . ALA A 1 392 ? -23.054 -4.784 32.555 1.00 66.38 392 ALA A CA 1
ATOM 3149 C C . ALA A 1 392 ? -24.222 -4.593 33.540 1.00 66.38 392 ALA A C 1
ATOM 3151 O O . ALA A 1 392 ? -25.355 -4.400 33.105 1.00 66.38 392 ALA A O 1
ATOM 3152 N N . ARG A 1 393 ? -23.967 -4.607 34.860 1.00 70.12 393 ARG A N 1
ATOM 3153 C CA . ARG A 1 393 ? -24.992 -4.277 35.870 1.00 70.12 393 ARG A CA 1
ATOM 3154 C C . ARG A 1 393 ? -25.428 -2.822 35.765 1.00 70.12 393 ARG A C 1
ATOM 3156 O O . ARG A 1 393 ? -26.619 -2.542 35.765 1.00 70.12 393 ARG A O 1
ATOM 3163 N N . TRP A 1 394 ? -24.469 -1.918 35.623 1.00 69.38 394 TRP A N 1
ATOM 3164 C CA . TRP A 1 394 ? -24.718 -0.487 35.499 1.00 69.38 394 TRP A CA 1
ATOM 3165 C C . TRP A 1 394 ? -25.566 -0.132 34.270 1.00 69.38 394 TRP A C 1
ATOM 3167 O O . TRP A 1 394 ? -26.517 0.631 34.400 1.00 69.38 394 TRP A O 1
ATOM 3177 N N . ARG A 1 395 ? -25.312 -0.756 33.113 1.00 68.12 395 ARG A N 1
ATOM 3178 C CA . ARG A 1 395 ? -26.143 -0.595 31.904 1.00 68.12 395 ARG A CA 1
ATOM 3179 C C . ARG A 1 395 ? -27.582 -1.072 32.066 1.00 68.12 395 ARG A C 1
ATOM 3181 O O . ARG A 1 395 ? -28.463 -0.549 31.400 1.00 68.12 395 ARG A O 1
ATOM 3188 N N . ARG A 1 396 ? -27.835 -2.070 32.922 1.00 67.88 396 ARG A N 1
ATOM 3189 C CA . ARG A 1 396 ? -29.212 -2.508 33.215 1.00 67.88 396 ARG A CA 1
ATOM 3190 C C . ARG A 1 396 ? -29.981 -1.464 34.016 1.00 67.88 396 ARG A C 1
ATOM 3192 O O . ARG A 1 396 ? -31.190 -1.375 33.866 1.00 67.88 396 ARG A O 1
ATOM 3199 N N . VAL A 1 397 ? -29.290 -0.722 34.881 1.00 66.12 397 VAL A N 1
ATOM 3200 C CA . VAL A 1 397 ? -29.900 0.316 35.724 1.00 66.12 397 VAL A CA 1
ATOM 3201 C C . VAL A 1 397 ? -30.029 1.636 34.969 1.00 66.12 397 VAL A C 1
ATOM 3203 O O . VAL A 1 397 ? -31.029 2.329 35.111 1.00 66.12 397 VAL A O 1
ATOM 3206 N N . TYR A 1 398 ? -29.038 1.963 34.143 1.00 66.44 398 TYR A N 1
ATOM 3207 C CA . TYR A 1 398 ? -28.976 3.192 33.364 1.00 66.44 398 TYR A CA 1
ATOM 3208 C C . TYR A 1 398 ? -28.780 2.842 31.881 1.00 66.44 398 TYR A C 1
ATOM 3210 O O . TYR A 1 398 ? -27.644 2.817 31.406 1.00 66.44 398 TYR A O 1
ATOM 3218 N N . PRO A 1 399 ? -29.859 2.533 31.142 1.00 57.28 399 PRO A N 1
ATOM 3219 C CA . PRO A 1 399 ? -29.768 2.077 29.751 1.00 57.28 399 PRO A CA 1
ATOM 3220 C C . PRO A 1 399 ? -29.332 3.178 28.769 1.00 57.28 399 PRO A C 1
ATOM 3222 O O . PRO A 1 399 ? -28.975 2.891 27.629 1.00 57.28 399 PRO A O 1
ATOM 3225 N N . ASP A 1 400 ? -29.336 4.435 29.213 1.00 60.53 400 ASP A N 1
ATOM 3226 C CA . ASP A 1 400 ? -29.138 5.610 28.373 1.00 60.53 400 ASP A CA 1
ATOM 3227 C C . ASP A 1 400 ? -27.676 6.085 28.236 1.00 60.53 400 ASP A C 1
ATOM 3229 O O . ASP A 1 400 ? -26.733 5.601 28.872 1.00 60.53 400 ASP A O 1
ATOM 3233 N N . HIS A 1 401 ? -27.477 7.079 27.366 1.00 56.97 401 HIS A N 1
ATOM 3234 C CA . HIS A 1 401 ? -26.163 7.567 26.958 1.00 56.97 401 HIS A CA 1
ATOM 3235 C C . HIS A 1 401 ? -25.404 8.320 28.070 1.00 56.97 401 HIS A C 1
ATOM 3237 O O . HIS A 1 401 ? -25.810 9.391 28.527 1.00 56.97 401 HIS A O 1
ATOM 3243 N N . MET A 1 402 ? -24.206 7.831 28.410 1.00 58.66 402 MET A N 1
ATOM 3244 C CA . MET A 1 402 ? -23.220 8.570 29.205 1.00 58.66 402 MET A CA 1
ATOM 3245 C C . MET A 1 402 ? -22.512 9.639 28.355 1.00 58.66 402 MET A C 1
ATOM 3247 O O . MET A 1 402 ? -21.970 9.336 27.288 1.00 58.66 402 MET A O 1
ATOM 3251 N N . ARG A 1 403 ? -22.458 10.886 28.839 1.00 56.97 403 ARG A N 1
ATOM 3252 C CA . ARG A 1 403 ? -21.683 11.981 28.232 1.00 56.97 403 ARG A CA 1
ATOM 3253 C C . ARG A 1 403 ? -20.632 12.513 29.209 1.00 56.97 403 ARG A C 1
ATOM 3255 O O . ARG A 1 403 ? -20.900 12.760 30.381 1.00 56.97 403 ARG A O 1
ATOM 3262 N N . LEU A 1 404 ? -19.418 12.749 28.715 1.00 54.16 404 LEU A N 1
ATOM 3263 C CA . LEU A 1 404 ? -18.404 13.490 29.468 1.00 54.16 404 LEU A CA 1
ATOM 3264 C C . LEU A 1 404 ? -18.803 14.963 29.562 1.00 54.16 404 LEU A C 1
ATOM 3266 O O . LEU A 1 404 ? -19.023 15.608 28.539 1.00 54.16 404 LEU A O 1
ATOM 3270 N N . VAL A 1 405 ? -18.858 15.495 30.784 1.00 54.00 405 VAL A N 1
ATOM 3271 C CA . VAL A 1 405 ? -19.158 16.921 31.025 1.00 54.00 405 VAL A CA 1
ATOM 3272 C C . VAL A 1 405 ? -17.893 17.759 30.995 1.00 54.00 405 VAL A C 1
ATOM 3274 O O . VAL A 1 405 ? -17.925 18.928 30.622 1.00 54.00 405 VAL A O 1
ATOM 3277 N N . GLN A 1 406 ? -16.759 17.168 31.371 1.00 56.44 406 GLN A N 1
ATOM 3278 C CA . GLN A 1 406 ? -15.503 17.888 31.480 1.00 56.44 406 GLN A CA 1
ATOM 3279 C C . GLN A 1 406 ? -14.342 17.019 31.006 1.00 56.44 406 GLN A C 1
ATOM 3281 O O . GLN A 1 406 ? -14.351 15.799 31.174 1.00 56.44 406 GLN A O 1
ATOM 3286 N N . ARG A 1 407 ? -13.330 17.649 30.395 1.00 53.53 407 ARG A N 1
ATOM 3287 C CA . ARG A 1 407 ? -12.088 16.948 30.050 1.00 53.53 407 ARG A CA 1
ATOM 3288 C C . ARG A 1 407 ? -11.456 16.382 31.332 1.00 53.53 407 ARG A C 1
ATOM 3290 O O . ARG A 1 407 ? -11.530 17.064 32.357 1.00 53.53 407 ARG A O 1
ATOM 3297 N N . PRO A 1 408 ? -10.831 15.190 31.277 1.00 60.41 408 PRO A N 1
ATOM 3298 C CA . PRO A 1 408 ? -10.087 14.645 32.404 1.00 60.41 408 PRO A CA 1
ATOM 3299 C C . PRO A 1 408 ? -9.146 15.698 32.984 1.00 60.41 408 PRO A C 1
ATOM 3301 O O . PRO A 1 408 ? -8.375 16.308 32.241 1.00 60.41 408 PRO A O 1
ATOM 3304 N N . MET A 1 409 ? -9.232 15.928 34.291 1.00 54.69 409 MET A N 1
ATOM 3305 C CA . MET A 1 409 ? -8.288 16.788 34.988 1.00 54.69 409 MET A CA 1
ATOM 3306 C C . MET A 1 409 ? -7.102 15.915 35.397 1.00 54.69 409 MET A C 1
ATOM 3308 O O . MET A 1 409 ? -7.272 15.039 36.256 1.00 54.69 409 MET A O 1
ATOM 3312 N N . PRO A 1 410 ? -5.920 16.084 34.777 1.00 54.91 410 PRO A N 1
ATOM 3313 C CA . PRO A 1 410 ? -4.733 15.398 35.254 1.00 54.91 410 PRO A CA 1
ATOM 3314 C C . PRO A 1 410 ? -4.469 15.856 36.691 1.00 54.91 410 PRO A C 1
ATOM 3316 O O . PRO A 1 410 ? -4.461 17.054 36.974 1.00 54.91 410 PRO A O 1
ATOM 3319 N N . GLY A 1 411 ? -4.323 14.896 37.599 1.00 59.22 411 GLY A N 1
ATOM 3320 C CA . GLY A 1 411 ? -3.836 15.159 38.944 1.00 59.22 411 GLY A CA 1
ATOM 3321 C C . GLY A 1 411 ? -2.315 15.045 38.981 1.00 59.22 411 GLY A C 1
ATOM 3322 O O . GLY A 1 411 ? -1.628 15.434 38.037 1.00 59.22 411 GLY A O 1
ATOM 3323 N N . ASP A 1 412 ? -1.792 14.470 40.063 1.00 53.25 412 ASP A N 1
ATOM 3324 C CA . ASP A 1 412 ? -0.370 14.152 40.199 1.00 53.25 412 ASP A CA 1
ATOM 3325 C C . ASP A 1 412 ? 0.110 13.091 39.192 1.00 53.25 412 ASP A C 1
ATOM 3327 O O . ASP A 1 412 ? -0.685 12.463 38.486 1.00 53.25 412 ASP A O 1
ATOM 3331 N N . ARG A 1 413 ? 1.428 12.839 39.159 1.00 57.03 413 ARG A N 1
ATOM 3332 C CA . ARG A 1 413 ? 2.086 11.922 38.210 1.00 57.03 413 ARG A CA 1
ATOM 3333 C C . ARG A 1 413 ? 1.510 10.510 38.109 1.00 57.03 413 ARG A C 1
ATOM 3335 O O . ARG A 1 413 ? 1.943 9.860 37.181 1.00 57.03 413 ARG A O 1
ATOM 3342 N N . ASP A 1 414 ? 0.576 10.036 38.929 1.00 74.12 414 ASP A N 1
ATOM 3343 C CA . ASP A 1 414 ? -0.056 8.706 38.805 1.00 74.12 414 ASP A CA 1
ATOM 3344 C C . ASP A 1 414 ? -1.585 8.739 39.001 1.00 74.12 414 ASP A C 1
ATOM 3346 O O . ASP A 1 414 ? -2.203 7.724 39.335 1.00 74.12 414 ASP A O 1
ATOM 3350 N N . PHE A 1 415 ? -2.216 9.904 38.814 1.00 78.81 415 PHE A N 1
ATOM 3351 C CA . PHE A 1 415 ? -3.616 10.127 39.172 1.00 78.81 415 PHE A CA 1
ATOM 3352 C C . PHE A 1 415 ? -4.371 10.980 38.141 1.00 78.81 415 PHE A C 1
ATOM 3354 O O . PHE A 1 415 ? -3.846 11.944 37.585 1.00 78.81 415 PHE A O 1
ATOM 3361 N N . THR A 1 416 ? -5.629 10.643 37.862 1.00 78.06 416 THR A N 1
ATOM 3362 C CA . THR A 1 416 ? -6.515 11.445 37.005 1.00 78.06 416 THR A CA 1
ATOM 3363 C C . THR A 1 416 ? -7.941 11.424 37.531 1.00 78.06 416 THR A C 1
ATOM 3365 O O . THR A 1 416 ? -8.464 10.369 37.886 1.00 78.06 416 THR A O 1
ATOM 3368 N N . LEU A 1 417 ? -8.573 12.597 37.539 1.00 76.75 417 LEU A N 1
ATOM 3369 C CA . LEU A 1 417 ? -9.987 12.765 37.855 1.00 76.75 417 LEU A CA 1
ATOM 3370 C C . LEU A 1 417 ? -10.791 12.915 36.569 1.00 76.75 417 LEU A C 1
ATOM 3372 O O . LEU A 1 417 ? -10.479 13.765 35.730 1.00 76.75 417 LEU A O 1
ATOM 3376 N N . VAL A 1 418 ? -11.860 12.136 36.433 1.00 74.12 418 VAL A N 1
ATOM 3377 C CA . VAL A 1 418 ? -12.797 12.263 35.317 1.00 74.12 418 VAL A CA 1
ATOM 3378 C C . VAL A 1 418 ? -14.189 12.560 35.827 1.00 74.12 418 VAL A C 1
ATOM 3380 O O . VAL A 1 418 ? -14.706 11.836 36.665 1.00 74.12 418 VAL A O 1
ATOM 3383 N N . ARG A 1 419 ? -14.808 13.619 35.299 1.00 73.69 419 ARG A N 1
ATOM 3384 C CA . ARG A 1 419 ? -16.202 13.957 35.592 1.00 73.69 419 ARG A CA 1
ATOM 3385 C C . ARG A 1 419 ? -17.093 13.607 34.410 1.00 73.69 419 ARG A C 1
ATOM 3387 O O . ARG A 1 419 ? -16.836 14.034 33.281 1.00 73.69 419 ARG A O 1
ATOM 3394 N N . TRP A 1 420 ? -18.168 12.885 34.680 1.00 72.06 420 TRP A N 1
ATOM 3395 C CA . TRP A 1 420 ? -19.133 12.448 33.678 1.00 72.06 420 TRP A CA 1
ATOM 3396 C C . TRP A 1 420 ? -20.567 12.697 34.154 1.00 72.06 420 TRP A C 1
ATOM 3398 O O . TRP A 1 420 ? -20.826 12.869 35.345 1.00 72.06 420 TRP A O 1
ATOM 3408 N N . HIS A 1 421 ? -21.497 12.757 33.202 1.00 69.88 421 HIS A N 1
ATOM 3409 C CA . HIS A 1 421 ? -22.925 12.898 33.458 1.00 69.88 421 HIS A CA 1
ATOM 3410 C C . HIS A 1 421 ? -23.702 11.970 32.542 1.00 69.88 421 HIS A C 1
ATOM 3412 O O . HIS A 1 421 ? -23.470 11.906 31.332 1.00 69.88 421 HIS A O 1
ATOM 3418 N N . LEU A 1 422 ? -24.635 11.249 33.132 1.00 66.00 422 LEU A N 1
ATOM 3419 C CA . LEU A 1 422 ? -25.524 10.349 32.438 1.00 66.00 422 LEU A CA 1
ATOM 3420 C C . LEU A 1 422 ? -26.917 10.964 32.453 1.00 66.00 422 LEU A C 1
ATOM 3422 O O . LEU A 1 422 ? -27.421 11.366 33.505 1.00 66.00 422 LEU A O 1
ATOM 3426 N N . ARG A 1 423 ? -27.504 11.074 31.262 1.00 60.59 423 ARG A N 1
ATOM 3427 C CA . ARG A 1 423 ? -28.844 11.618 31.069 1.00 60.59 423 ARG A CA 1
ATOM 3428 C C . ARG A 1 423 ? -29.734 10.500 30.561 1.00 60.59 423 ARG A C 1
ATOM 3430 O O . ARG A 1 423 ? -29.445 9.954 29.499 1.00 60.59 423 ARG A O 1
ATOM 3437 N N . THR A 1 424 ? -30.786 10.183 31.307 1.00 57.97 424 THR A N 1
ATOM 3438 C CA . THR A 1 424 ? -31.762 9.183 30.884 1.00 57.97 424 THR A CA 1
ATOM 3439 C C . THR A 1 424 ? -32.728 9.765 29.848 1.00 57.97 424 THR A C 1
ATOM 3441 O O . THR A 1 424 ? -33.071 10.949 29.920 1.00 57.97 424 THR A O 1
ATOM 3444 N N . SER A 1 425 ? -33.083 8.992 28.817 1.00 53.09 425 SER A N 1
ATOM 3445 C CA . SER A 1 425 ? -33.822 9.462 27.635 1.00 53.09 425 SER A CA 1
ATOM 3446 C C . SER A 1 425 ? -35.296 9.062 27.624 1.00 53.09 425 SER A C 1
ATOM 3448 O O . SER A 1 425 ? -36.057 9.566 26.798 1.00 53.09 425 SER A O 1
ATOM 3450 N N . GLU A 1 426 ? -35.751 8.270 28.594 1.00 46.38 426 GLU A N 1
ATOM 3451 C CA . GLU A 1 426 ? -37.164 7.924 28.709 1.00 46.38 426 GLU A CA 1
ATOM 3452 C C . GLU A 1 426 ? -37.899 8.863 29.678 1.00 46.38 426 GLU A C 1
ATOM 3454 O O . GLU A 1 426 ? -37.862 8.726 30.896 1.00 46.38 426 GLU A O 1
ATOM 3459 N N . GLN A 1 427 ? -38.613 9.809 29.064 1.00 41.31 427 GLN A N 1
ATOM 3460 C CA . GLN A 1 427 ? -39.598 10.744 29.619 1.00 41.31 427 GLN A CA 1
ATOM 3461 C C . GLN A 1 427 ? -39.062 12.064 30.230 1.00 41.31 427 GLN A C 1
ATOM 3463 O O . GLN A 1 427 ? -38.472 12.078 31.310 1.00 41.31 427 GLN A O 1
ATOM 3468 N N . PRO A 1 428 ? -39.365 13.231 29.609 1.00 43.84 428 PRO A N 1
ATOM 3469 C CA . PRO A 1 428 ? -38.901 14.548 30.066 1.00 43.84 428 PRO A CA 1
ATOM 3470 C C . PRO A 1 428 ? -39.396 14.967 31.461 1.00 43.84 428 PRO A C 1
ATOM 3472 O O . PRO A 1 428 ? -38.932 15.975 31.987 1.00 43.84 428 PRO A O 1
ATOM 3475 N N . GLN A 1 429 ? -40.319 14.212 32.061 1.00 43.00 429 GLN A N 1
ATOM 3476 C CA . GLN A 1 429 ? -40.956 14.536 33.341 1.00 43.00 429 GLN A CA 1
ATOM 3477 C C . GLN A 1 429 ? -40.279 13.844 34.544 1.00 43.00 429 GLN A C 1
ATOM 3479 O O . GLN A 1 429 ? -40.590 14.162 35.688 1.00 43.00 429 GLN A O 1
ATOM 3484 N N . HIS A 1 430 ? -39.296 12.962 34.300 1.00 44.44 430 HIS A N 1
ATOM 3485 C CA . HIS A 1 430 ? -38.546 12.223 35.326 1.00 44.44 430 HIS A CA 1
ATOM 3486 C C . HIS A 1 430 ? -37.028 12.224 35.061 1.00 44.44 430 HIS A C 1
ATOM 3488 O O . HIS A 1 430 ? -36.366 11.193 35.147 1.00 44.44 430 HIS A O 1
ATOM 3494 N N . LEU A 1 431 ? -36.450 13.383 34.723 1.00 49.41 431 LEU A N 1
ATOM 3495 C CA . LEU A 1 431 ? -35.006 13.526 34.489 1.00 49.41 431 LEU A CA 1
ATOM 3496 C C . LEU A 1 431 ? -34.194 13.343 35.785 1.00 49.41 431 LEU A C 1
ATOM 3498 O O . LEU A 1 431 ? -33.804 14.319 36.424 1.00 49.41 431 LEU A O 1
ATOM 3502 N N . ALA A 1 432 ? -33.906 12.096 36.157 1.00 54.62 432 ALA A N 1
ATOM 3503 C CA . ALA A 1 432 ? -32.829 11.797 37.086 1.00 54.62 432 ALA A CA 1
ATOM 3504 C C . ALA A 1 432 ? -31.492 11.988 36.355 1.00 54.62 432 ALA A C 1
ATOM 3506 O O . ALA A 1 432 ? -31.158 11.262 35.419 1.00 54.62 432 ALA A O 1
ATOM 3507 N N . ALA A 1 433 ? -30.735 13.001 36.758 1.00 60.50 433 ALA A N 1
ATOM 3508 C CA . ALA A 1 433 ? -29.390 13.241 36.260 1.00 60.50 433 ALA A CA 1
ATOM 3509 C C . ALA A 1 433 ? -28.395 12.524 37.173 1.00 60.50 433 ALA A C 1
ATOM 3511 O O . ALA A 1 433 ? -28.370 12.779 38.377 1.00 60.50 433 ALA A O 1
ATOM 3512 N N . VAL A 1 434 ? -27.550 11.653 36.621 1.00 69.50 434 VAL A N 1
ATOM 3513 C CA . VAL A 1 434 ? -26.466 11.044 37.403 1.00 69.50 434 VAL A CA 1
ATOM 3514 C C . VAL A 1 434 ? -25.171 11.736 37.039 1.00 69.50 434 VAL A C 1
ATOM 3516 O O . VAL A 1 434 ? -24.724 11.647 35.899 1.00 69.50 434 VAL A O 1
ATOM 3519 N N . THR A 1 435 ? -24.542 12.409 37.997 1.00 72.19 435 THR A N 1
ATOM 3520 C CA . THR A 1 435 ? -23.162 12.877 37.825 1.00 72.19 435 THR A CA 1
ATOM 3521 C C . THR A 1 435 ? -22.230 11.999 38.626 1.00 72.19 435 THR A C 1
ATOM 3523 O O . THR A 1 435 ? -22.507 11.700 39.790 1.00 72.19 435 THR A O 1
ATOM 3526 N N . GLY A 1 436 ? -21.101 11.650 38.026 1.00 75.12 436 GLY A N 1
ATOM 3527 C CA . GLY A 1 436 ? -20.056 10.907 38.700 1.00 75.12 436 GLY A CA 1
ATOM 3528 C C . GLY A 1 436 ? -18.682 11.519 38.523 1.00 75.12 436 GLY A C 1
ATOM 3529 O O . GLY A 1 436 ? -18.412 12.300 37.603 1.00 75.12 436 GLY A O 1
ATOM 3530 N N . VAL A 1 437 ? -17.823 11.158 39.463 1.00 78.75 437 VAL A N 1
ATOM 3531 C CA . VAL A 1 437 ? -16.406 11.459 39.488 1.00 78.75 437 VAL A CA 1
ATOM 3532 C C . VAL A 1 437 ? -15.657 10.142 39.628 1.00 78.75 437 VAL A C 1
ATOM 3534 O O . VAL A 1 437 ? -15.770 9.449 40.640 1.00 78.75 437 VAL A O 1
ATOM 3537 N N . ASP A 1 438 ? -14.854 9.835 38.620 1.00 81.19 438 ASP A N 1
ATOM 3538 C CA . ASP A 1 438 ? -13.952 8.695 38.619 1.00 81.19 438 ASP A CA 1
ATOM 3539 C C . ASP A 1 438 ? -12.560 9.170 39.027 1.00 81.19 438 ASP A C 1
ATOM 3541 O O . ASP A 1 438 ? -11.983 10.083 38.434 1.00 81.19 438 ASP A O 1
ATOM 3545 N N . SER A 1 439 ? -12.015 8.534 40.053 1.00 84.25 439 SER A N 1
ATOM 3546 C CA . SER A 1 439 ? -10.647 8.702 40.524 1.00 84.25 439 SER A CA 1
ATOM 3547 C C . SER A 1 439 ? -9.816 7.532 40.011 1.00 84.25 439 SER A C 1
ATOM 3549 O O . SER A 1 439 ? -9.941 6.406 40.497 1.00 84.25 439 SER A O 1
ATOM 3551 N N . VAL A 1 440 ? -8.986 7.796 39.003 1.00 81.44 440 VAL A N 1
ATOM 3552 C CA . VAL A 1 440 ? -8.217 6.777 38.285 1.00 81.44 440 VAL A CA 1
ATOM 3553 C C . VAL A 1 440 ? -6.758 6.856 38.702 1.00 81.44 440 VAL A C 1
ATOM 3555 O O . VAL A 1 440 ? -6.101 7.881 38.520 1.00 81.44 440 VAL A O 1
ATOM 3558 N N . PHE A 1 441 ? -6.248 5.768 39.267 1.00 82.88 441 PHE A N 1
ATOM 3559 C CA . PHE A 1 441 ? -4.861 5.636 39.688 1.00 82.88 441 PHE A CA 1
ATOM 3560 C C . PHE A 1 441 ? -4.118 4.725 38.723 1.00 82.88 441 PHE A C 1
ATOM 3562 O O . PHE A 1 441 ? -4.591 3.635 38.386 1.00 82.88 441 PHE A O 1
ATOM 3569 N N . PHE A 1 442 ? -2.915 5.136 38.343 1.00 78.12 442 PHE A N 1
ATOM 3570 C CA . PHE A 1 442 ? -2.082 4.430 37.380 1.00 78.12 442 PHE A CA 1
ATOM 3571 C C . PHE A 1 442 ? -0.836 3.838 38.044 1.00 78.12 442 PHE A C 1
ATOM 3573 O O . PHE A 1 442 ? -0.410 4.272 39.114 1.00 78.12 442 PHE A O 1
ATOM 3580 N N . SER A 1 443 ? -0.264 2.817 37.411 1.00 77.50 443 SER A N 1
ATOM 3581 C CA . SER A 1 443 ? 1.127 2.405 37.609 1.00 77.50 443 SER A CA 1
ATOM 3582 C C . SER A 1 443 ? 1.731 2.175 36.225 1.00 77.50 443 SER A C 1
ATOM 3584 O O . SER A 1 443 ? 1.255 1.343 35.449 1.00 77.50 443 SER A O 1
ATOM 3586 N N . GLY A 1 444 ? 2.714 3.007 35.869 1.00 73.81 444 GLY A N 1
ATOM 3587 C CA . GLY A 1 444 ? 3.117 3.171 34.474 1.00 73.81 444 GLY A CA 1
ATOM 3588 C C . GLY A 1 444 ? 1.972 3.767 33.652 1.00 73.81 444 GLY A C 1
ATOM 3589 O O . GLY A 1 444 ? 1.487 4.857 33.960 1.00 73.81 444 GLY A O 1
ATOM 3590 N N . GLU A 1 445 ? 1.532 3.042 32.625 1.00 69.06 445 GLU A N 1
ATOM 3591 C CA . GLU A 1 445 ? 0.448 3.472 31.732 1.00 69.06 445 GLU A CA 1
ATOM 3592 C C . GLU A 1 445 ? -0.912 2.828 32.059 1.00 69.06 445 GLU A C 1
ATOM 3594 O O . GLU A 1 445 ? -1.945 3.334 31.632 1.00 69.06 445 GLU A O 1
ATOM 3599 N N . LYS A 1 446 ? -0.943 1.747 32.850 1.00 70.00 446 LYS A N 1
ATOM 3600 C CA . LYS A 1 446 ? -2.165 0.975 33.137 1.00 70.00 446 LYS A CA 1
ATOM 3601 C C . LYS A 1 446 ? -2.850 1.400 34.434 1.00 70.00 446 LYS A C 1
ATOM 3603 O O . LYS A 1 446 ? -2.204 1.884 35.366 1.00 70.00 446 LYS A O 1
ATOM 3608 N N . ILE A 1 447 ? -4.160 1.172 34.509 1.00 78.62 447 ILE A N 1
ATOM 3609 C CA . ILE A 1 447 ? -4.991 1.465 35.679 1.00 78.62 447 ILE A CA 1
ATOM 3610 C C . ILE A 1 447 ? -4.711 0.417 36.761 1.00 78.62 447 ILE A C 1
ATOM 3612 O O . ILE A 1 447 ? -4.954 -0.774 36.575 1.00 78.62 447 ILE A O 1
ATOM 3616 N N . ARG A 1 448 ? -4.206 0.860 37.915 1.00 84.88 448 ARG A N 1
ATOM 3617 C CA . ARG A 1 448 ? -4.005 0.004 39.098 1.00 84.88 448 ARG A CA 1
ATOM 3618 C C . ARG A 1 448 ? -5.213 0.007 40.027 1.00 84.88 448 ARG A C 1
ATOM 3620 O O . ARG A 1 448 ? -5.446 -0.956 40.747 1.00 84.88 448 ARG A O 1
ATOM 3627 N N . LYS A 1 449 ? -5.945 1.121 40.055 1.00 84.69 449 LYS A N 1
ATOM 3628 C CA . LYS A 1 449 ? -7.121 1.295 40.901 1.00 84.69 449 LYS A CA 1
ATOM 3629 C C . LYS A 1 449 ? -8.056 2.311 40.276 1.00 84.69 449 LYS A C 1
ATOM 3631 O O . LYS A 1 449 ? -7.614 3.373 39.844 1.00 84.69 449 LYS A O 1
ATOM 3636 N N . LEU A 1 450 ? -9.338 1.993 40.268 1.00 83.25 450 LEU A N 1
ATOM 3637 C CA . LEU A 1 450 ? -10.398 2.885 39.838 1.00 83.25 450 LEU A CA 1
ATOM 3638 C C . LEU A 1 450 ? -11.396 3.036 40.978 1.00 83.25 450 LEU A C 1
ATOM 3640 O O . LEU A 1 450 ? -11.908 2.043 41.488 1.00 83.25 450 LEU A O 1
ATOM 3644 N N . VAL A 1 451 ? -11.665 4.274 41.377 1.00 83.44 451 VAL A N 1
ATOM 3645 C CA . VAL A 1 451 ? -12.676 4.584 42.386 1.00 83.44 451 VAL A CA 1
ATOM 3646 C C . VAL A 1 451 ? -13.772 5.408 41.733 1.00 83.44 451 VAL A C 1
ATOM 3648 O O . VAL A 1 451 ? -13.508 6.510 41.262 1.00 83.44 451 VAL A O 1
ATOM 3651 N N . ILE A 1 452 ? -14.985 4.872 41.710 1.00 81.19 452 ILE A N 1
ATOM 3652 C CA . ILE A 1 452 ? -16.165 5.505 41.127 1.00 81.19 452 ILE A CA 1
ATOM 3653 C C . ILE A 1 452 ? -16.990 6.076 42.273 1.00 81.19 452 ILE A C 1
ATOM 3655 O O . ILE A 1 452 ? -17.254 5.396 43.268 1.00 81.19 452 ILE A O 1
ATOM 3659 N N . GLN A 1 453 ? -17.381 7.337 42.145 1.00 81.62 453 GLN A N 1
ATOM 3660 C CA . GLN A 1 453 ? -18.299 7.985 43.066 1.00 81.62 453 GLN A CA 1
ATOM 3661 C C . GLN A 1 453 ? -19.318 8.773 42.259 1.00 81.62 453 GLN A C 1
ATOM 3663 O O . GLN A 1 453 ? -18.953 9.645 41.479 1.00 81.62 453 GLN A O 1
ATOM 3668 N N . HIS A 1 454 ? -20.596 8.483 42.450 1.00 78.50 454 HIS A N 1
ATOM 3669 C CA . HIS A 1 454 ? -21.671 9.158 41.738 1.00 78.50 454 HIS A CA 1
ATOM 3670 C C . HIS A 1 454 ? -22.826 9.526 42.663 1.00 78.50 454 HIS A C 1
ATOM 3672 O O . HIS A 1 454 ? -23.054 8.879 43.687 1.00 78.50 454 HIS A O 1
ATOM 3678 N N . SER A 1 455 ? -23.558 10.555 42.255 1.00 74.19 455 SER A N 1
ATOM 3679 C CA . SER A 1 455 ? -24.750 11.062 42.925 1.00 74.19 455 SER A CA 1
ATOM 3680 C C . SER A 1 455 ? -25.897 11.102 41.922 1.00 74.19 455 SER A C 1
ATOM 3682 O O . SER A 1 455 ? -25.707 11.506 40.771 1.00 74.19 455 SER A O 1
ATOM 3684 N N . VAL A 1 456 ? -27.076 10.658 42.353 1.00 67.25 456 VAL A N 1
ATOM 3685 C CA . VAL A 1 456 ? -28.311 10.717 41.564 1.00 67.25 456 VAL A CA 1
ATOM 3686 C C . VAL A 1 456 ? -29.074 11.962 41.999 1.00 67.25 456 VAL A C 1
ATOM 3688 O O . VAL A 1 456 ? -29.427 12.090 43.170 1.00 67.25 456 VAL A O 1
ATOM 3691 N N . TYR A 1 457 ? -29.313 12.879 41.068 1.00 62.28 457 TYR A N 1
ATOM 3692 C CA . TYR A 1 457 ? -30.078 14.098 41.308 1.00 62.28 457 TYR A CA 1
ATOM 3693 C C . TYR A 1 457 ? -31.489 13.931 40.765 1.00 62.28 457 TYR A C 1
ATOM 3695 O O . TYR A 1 457 ? -31.675 13.477 39.635 1.00 62.28 457 TYR A O 1
ATOM 3703 N N . ALA A 1 458 ? -32.479 14.319 41.567 1.00 50.94 458 ALA A N 1
ATOM 3704 C CA . ALA A 1 458 ? -33.843 14.506 41.094 1.00 50.94 458 ALA A CA 1
ATOM 3705 C C . ALA A 1 458 ? -33.901 15.704 40.120 1.00 50.94 458 ALA A C 1
ATOM 3707 O O . ALA A 1 458 ? -33.098 16.632 40.250 1.00 50.94 458 ALA A O 1
ATOM 3708 N N . PRO A 1 459 ? -34.839 15.726 39.161 1.00 46.66 459 PRO A N 1
ATOM 3709 C CA . PRO A 1 459 ? -34.956 16.847 38.236 1.00 46.66 459 PRO A CA 1
ATOM 3710 C C . PRO A 1 459 ? -35.171 18.170 38.987 1.00 46.66 459 PRO A C 1
ATOM 3712 O O . PRO A 1 459 ? -36.120 18.295 39.756 1.00 46.66 459 PRO A O 1
ATOM 3715 N N . GLY A 1 460 ? -34.305 19.163 38.744 1.00 46.28 460 GLY A N 1
ATOM 3716 C CA . GLY A 1 460 ? -34.466 20.537 39.247 1.00 46.28 460 GLY A CA 1
ATOM 3717 C C . GLY A 1 460 ? -33.579 20.953 40.427 1.00 46.28 460 GLY A C 1
ATOM 3718 O O . GLY A 1 460 ? -33.696 22.089 40.878 1.00 46.28 460 GLY A O 1
ATOM 3719 N N . THR A 1 461 ? -32.675 20.100 40.912 1.00 45.66 461 THR A N 1
ATOM 3720 C CA . THR A 1 461 ? -31.636 20.510 41.873 1.00 45.66 461 THR A CA 1
ATOM 3721 C C . THR A 1 461 ? -30.367 20.960 41.139 1.00 45.66 461 THR A C 1
ATOM 3723 O O . THR A 1 461 ? -29.863 20.243 40.275 1.00 45.66 461 THR A O 1
ATOM 3726 N N . GLN A 1 462 ? -29.913 22.188 41.432 1.00 34.69 462 GLN A N 1
ATOM 3727 C CA . GLN A 1 462 ? -28.661 22.769 40.918 1.00 34.69 462 GLN A CA 1
ATOM 3728 C C . GLN A 1 462 ? -27.426 22.166 41.583 1.00 34.69 462 GLN A C 1
ATOM 3730 O O . GLN A 1 462 ? -27.492 21.896 42.805 1.00 34.69 462 GLN A O 1
#

Sequence (462 aa):
MDSLTQITLGAAVGEATLGRKVGNKAMLWGAIAGTIPDLDVLASPFISDVQRLVFHRSFTHSILFAVLFAPVLGKLIARVHANAGADWRGWSWLSFWGLFTHPLLDSLTIWGTQLFWPFSNYRVAVNSVFVADPLYTLPFLFFLIAAMFFKRSSKMRWRLNTAGLVISTAYLLTGLVIKTHVNTAFERSLQRQGISFSRYFTNPTPLNIVLWIGVAESEEGFWQGYYSIFDKNRDISFRFIPKNHHLISGNGHPEIEKLKWVSKGFFAITEKQGRLLFNDLRFTQSDTELHSPRHFLFAYELPEPTPHAGMISGVRKVAADFNVNGSVLKSFWQRIKGIDGMRRQDYLQLWLNAWHLPAAPMLSQAFLPGAELVDRTWQHAVPADSATSYLARWRRVYPDHMRLVQRPMPGDRDFTLVRWHLRTSEQPQHLAAVTGVDSVFFSGEKIRKLVIQHSVYAPGTQ

Secondary structure (DSSP, 8-state):
--HHHHHHHHHHHHHHHHHHHHTHHHHHHHHHHHHGGGGGGGGGGGS-HHHHHHHTTSGGGSHHHHHHHHHHHHHHHHHHTTTSS--HHHHHHHHHHHHHHHHHHHTTSTT-B-TTTTT----B----S-SS-HHHHHHHHHHHHHHHTS-TT-HHHHHHHHHHHHHHHHHHHHHHHHHHHHHHHHHHHHHHTT---SEEEEEEPTT-SSEEEEEEE-SSEEEEEEEETT-S--S--EEEEE--GGG---TT-HHHHHHHHHTTT-EEEEEETTEEEEEETTSPB--SSTT-SS-BSSEEEPPP--SS-SS----EEPPP-----HHHHHHHHHHHTT-----HHHHHHHHHHTTT---HHHHHHHEEEEEEEEETTTTEEEEGGGHHHHHHHHHHH--SPEEE-S--EE-STTEEEEEEEEE--S-TT---EEEEEEEEEEETTEEEEEEEEEEEEPTT--

Foldseek 3Di:
DDLLQLLLQQLLLLCVLCCLQQNSVSSVLRSVLSCQLVCQCVCVVVDDPLVCLLSRQAPQLELVVLVVCLLVQLVVVCVVPVPSRDHSVSSSSSSSSSSHVNLVVVLQDLQFHHHHPPVDSDGRHVQLDYPDACQLNVQLNVLSVVLNPDDSNDPSSVVSSVVSVVSNVVQSVVSNVLLVVLVVLVVVLCVVLVNDFDDKDKHAAPHDSFKMWMWGHDPFFIWIFIDGPLAPDSNTQIDTDGQVPVVPPDPPDPSVVSVCVSLVNQWHWDDDPNWIKTARPSHQFQDPDSQDPDGGQFIWTDFDPDPDDPDTPDIDGDHTPHPDDPVNVVCVVCVSNNNPCQALVNLVVLVVCVLVDPRLSNQVVQADQQAWEAEPVVRDIDGSNCVNVVSVVVCVVQVFDKDFPDDWDDDPPFWIKGKIWGFHDPDPVWTFIKIKIWIFGHDGNHTRYIYIYIDTDTPPDD

pLDDT: mean 80.35, std 16.65, range [33.97, 98.56]